Protein AF-A0AAU2AY48-F1 (afdb_monomer)

Secondary structure (DSSP, 8-state):
--TT-TTT-HHHHHHHHHH--S-GGGGGGGS-TTSHHHHHHHHHHHHHHHHHHHHHHHHHHHHHHHHHHHHHHTT-----TTHHHHHHHHHHHHHHHHHHHHHHHHHHHHHHHHHHHHS-SS---PPP---------PPP-------------GGGS--SSSHHHHHHHHHHTT-EEEEE-TTT--EEEEETTSPBPSS-HHHHHHHHHTTSEEEE---BTTB-SEEEEE-HHHHHHHHHHHHHHHHHHHHHHHHH-SSS-HHHHHHHHHHHHHTS-EEEEE-TTT--EEEEETTSSPPS--HHHHHHHHHTTSEEE-TTS-SSTT-EEEEE-HHHHHHHHHHHHHHHHHHHHHHHHHT--TT----PPPPPPPPPPPPPPPPP--

Solvent-accessible surface area (backbone atoms only — not comparable to full-atom values): 22677 Å² total; per-residue (Å²): 129,77,89,56,39,57,93,69,26,43,23,49,22,50,42,26,73,76,68,69,38,92,45,44,80,55,50,29,76,81,39,60,84,88,37,72,65,16,51,33,27,45,49,28,27,54,28,19,49,49,22,23,51,33,49,45,56,41,49,55,52,51,49,54,49,48,65,67,44,47,46,55,77,71,68,51,78,70,82,69,85,58,54,65,62,49,50,57,56,51,49,53,52,48,54,53,37,50,53,48,29,53,52,32,46,51,53,24,52,52,32,45,52,52,36,59,72,69,44,71,98,64,84,89,66,78,78,79,85,72,85,79,88,72,90,81,83,92,82,81,86,79,93,78,92,78,96,68,91,70,83,78,60,79,89,76,65,80,71,96,78,54,55,70,59,46,39,52,52,50,23,65,71,62,42,30,26,48,27,60,41,92,88,78,66,49,65,40,32,27,34,79,89,70,46,75,46,94,47,55,46,65,58,52,52,51,34,37,75,72,54,27,31,44,68,40,79,83,54,47,94,90,51,77,40,22,50,33,37,60,28,77,61,26,50,54,53,44,51,52,51,50,52,51,49,52,53,51,50,49,53,52,56,63,71,70,42,92,83,58,56,72,66,55,55,50,48,51,46,50,54,45,35,72,73,46,57,34,21,50,22,34,43,88,89,74,72,46,66,41,45,47,31,78,83,74,52,77,48,97,54,56,39,69,60,54,53,48,36,38,73,74,50,26,32,44,66,44,75,93,43,66,55,42,91,84,20,15,49,48,41,71,28,78,60,26,50,52,53,46,53,52,51,53,53,50,51,52,52,52,54,52,53,49,54,59,64,72,64,61,68,88,79,78,66,78,79,77,78,82,79,80,81,83,76,83,83,80,86,81,79,90,85,79,87,134

Mean predicted aligned error: 17.08 Å

pLDDT: mean 78.38, std 18.23, range [28.05, 97.44]

Radius of gyration: 32.92 Å; Cα contacts (8 Å, |Δi|>4): 390; chains: 1; bounding box: 73×63×119 Å

Structure (mmCIF, N/CA/C/O backbone):
data_AF-A0AAU2AY48-F1
#
_entry.id   AF-A0AAU2AY48-F1
#
loop_
_atom_site.group_PDB
_atom_site.id
_atom_site.type_symbol
_atom_site.label_atom_id
_atom_site.label_alt_id
_atom_site.label_comp_id
_atom_site.label_asym_id
_atom_site.label_entity_id
_atom_site.label_seq_id
_atom_site.pdbx_PDB_ins_code
_atom_site.Cartn_x
_atom_site.Cartn_y
_atom_site.Cartn_z
_atom_site.occupancy
_atom_site.B_iso_or_equiv
_atom_site.auth_seq_id
_atom_site.auth_comp_id
_atom_site.auth_asym_id
_atom_site.auth_atom_id
_atom_site.pdbx_PDB_model_num
ATOM 1 N N . MET A 1 1 ? 6.151 -20.703 -21.337 1.00 53.66 1 MET A N 1
ATOM 2 C CA . MET A 1 1 ? 7.240 -20.308 -20.410 1.00 53.66 1 MET A CA 1
ATOM 3 C C . MET A 1 1 ? 6.939 -20.922 -19.055 1.00 53.66 1 MET A C 1
ATOM 5 O O . MET A 1 1 ? 5.769 -20.947 -18.707 1.00 53.66 1 MET A O 1
ATOM 9 N N . ASN A 1 2 ? 7.938 -21.432 -18.326 1.00 60.34 2 ASN A N 1
ATOM 10 C CA . ASN A 1 2 ? 7.734 -21.947 -16.968 1.00 60.34 2 ASN A CA 1
ATOM 11 C C . ASN A 1 2 ? 7.335 -20.774 -16.042 1.00 60.34 2 ASN A C 1
ATOM 13 O O . ASN A 1 2 ? 8.148 -19.857 -15.885 1.00 60.34 2 ASN A O 1
ATOM 17 N N . PRO A 1 3 ? 6.111 -20.752 -15.479 1.00 63.81 3 PRO A N 1
ATOM 18 C CA . PRO A 1 3 ? 5.659 -19.669 -14.605 1.00 63.81 3 PRO A CA 1
ATOM 19 C C . PRO A 1 3 ? 6.419 -19.616 -13.264 1.00 63.81 3 PRO A C 1
ATOM 21 O O . PRO A 1 3 ? 6.366 -18.589 -12.592 1.00 63.81 3 PRO A O 1
ATOM 24 N N . TYR A 1 4 ? 7.188 -20.660 -12.924 1.00 70.62 4 TYR A N 1
ATOM 25 C CA . TYR A 1 4 ? 7.943 -20.813 -11.670 1.00 70.62 4 TYR A CA 1
ATOM 26 C C . TYR A 1 4 ? 9.448 -20.651 -11.859 1.00 70.62 4 TYR A C 1
ATOM 28 O O . TYR A 1 4 ? 10.237 -21.380 -11.261 1.00 70.62 4 TYR A O 1
ATOM 36 N N . ASN A 1 5 ? 9.873 -19.735 -12.730 1.00 84.00 5 ASN A N 1
ATOM 37 C CA . ASN A 1 5 ? 11.297 -19.455 -12.868 1.00 84.00 5 ASN A CA 1
ATOM 38 C C . ASN A 1 5 ? 11.819 -18.806 -11.566 1.00 84.00 5 ASN A C 1
ATOM 40 O O . ASN A 1 5 ? 11.408 -17.675 -11.281 1.00 84.00 5 ASN A O 1
ATOM 44 N N . PRO A 1 6 ? 12.741 -19.451 -10.821 1.00 87.00 6 PRO A N 1
ATOM 45 C CA . PRO A 1 6 ? 13.283 -18.901 -9.576 1.00 87.00 6 PRO A CA 1
ATOM 46 C C . PRO A 1 6 ? 13.976 -17.551 -9.781 1.00 87.00 6 PRO A C 1
ATOM 48 O O . PRO A 1 6 ? 14.044 -16.748 -8.861 1.00 87.00 6 PRO A O 1
ATOM 51 N N . LEU A 1 7 ? 14.440 -17.260 -11.001 1.00 88.56 7 LEU A N 1
ATOM 52 C CA . LEU A 1 7 ? 15.069 -15.984 -11.340 1.00 88.56 7 LEU A CA 1
ATOM 53 C C . LEU A 1 7 ? 14.066 -14.838 -11.516 1.00 88.56 7 LEU A C 1
ATOM 55 O O . LEU A 1 7 ? 14.473 -13.680 -11.506 1.00 88.56 7 LEU A O 1
ATOM 59 N N . LYS A 1 8 ? 12.780 -15.141 -11.726 1.00 88.19 8 LYS A N 1
ATOM 60 C CA . LYS A 1 8 ? 11.726 -14.132 -11.912 1.00 88.19 8 LYS A CA 1
ATOM 61 C C . LYS A 1 8 ? 10.804 -14.021 -10.705 1.00 88.19 8 LYS A C 1
ATOM 63 O O . LYS A 1 8 ? 10.404 -12.917 -10.364 1.00 88.19 8 LYS A O 1
ATOM 68 N N . LYS A 1 9 ? 10.436 -15.159 -10.112 1.00 91.50 9 LYS A N 1
ATOM 69 C CA . LYS A 1 9 ? 9.492 -15.250 -8.993 1.00 91.50 9 LYS A CA 1
ATOM 70 C C . LYS A 1 9 ? 10.001 -16.247 -7.942 1.00 91.50 9 LYS A C 1
ATOM 72 O O . LYS A 1 9 ? 9.481 -17.365 -7.869 1.00 91.50 9 LYS A O 1
ATOM 77 N N . PRO A 1 10 ? 11.071 -15.908 -7.199 1.00 94.56 10 PRO A N 1
ATOM 78 C CA . PRO A 1 10 ? 11.688 -16.821 -6.237 1.00 94.56 10 PRO A CA 1
ATOM 79 C C . PRO A 1 10 ? 10.749 -17.237 -5.097 1.00 94.56 10 PRO A C 1
ATOM 81 O O . PRO A 1 10 ? 10.800 -18.383 -4.658 1.00 94.56 10 PRO A O 1
ATOM 84 N N . GLY A 1 11 ? 9.862 -16.353 -4.641 1.00 94.75 11 GLY A N 1
ATOM 85 C CA . GLY A 1 11 ? 8.875 -16.647 -3.607 1.00 94.75 11 GLY A CA 1
ATOM 86 C C . GLY A 1 11 ? 7.811 -17.627 -4.094 1.00 94.75 11 GLY A C 1
ATOM 87 O O . GLY A 1 11 ? 7.564 -18.640 -3.438 1.00 94.75 11 GLY A O 1
ATOM 88 N N . ALA A 1 12 ? 7.218 -17.380 -5.267 1.00 93.50 12 ALA A N 1
ATOM 89 C CA . ALA A 1 12 ? 6.266 -18.323 -5.858 1.00 93.50 12 ALA A CA 1
ATOM 90 C C . ALA A 1 12 ? 6.913 -19.676 -6.187 1.00 93.50 12 ALA A C 1
ATOM 92 O O . ALA A 1 12 ? 6.302 -20.720 -5.962 1.00 93.50 12 ALA A O 1
ATOM 93 N N . HIS A 1 13 ? 8.159 -19.663 -6.671 1.00 94.81 13 HIS A N 1
ATOM 94 C CA . HIS A 1 13 ? 8.934 -20.877 -6.904 1.00 94.81 13 HIS A CA 1
ATOM 95 C C . HIS A 1 13 ? 9.137 -21.679 -5.614 1.00 94.81 13 HIS A C 1
ATOM 97 O O . HIS A 1 13 ? 8.884 -22.878 -5.613 1.00 94.81 13 HIS A O 1
ATOM 103 N N . LEU A 1 14 ? 9.523 -21.033 -4.508 1.00 95.25 14 LEU A N 1
ATOM 104 C CA . LEU A 1 14 ? 9.735 -21.716 -3.228 1.00 95.25 14 LEU A CA 1
ATOM 105 C C . LEU A 1 14 ? 8.451 -22.370 -2.699 1.00 95.25 14 LEU A C 1
ATOM 107 O O . LEU A 1 14 ? 8.485 -23.477 -2.168 1.00 95.25 14 LEU A O 1
ATOM 111 N N . VAL A 1 15 ? 7.307 -21.701 -2.859 1.00 95.50 15 VAL A N 1
ATOM 112 C CA . VAL A 1 15 ? 6.000 -22.265 -2.495 1.00 95.50 15 VAL A CA 1
ATOM 113 C C . VAL A 1 15 ? 5.646 -23.467 -3.370 1.00 95.50 15 VAL A C 1
ATOM 115 O O . VAL A 1 15 ? 5.166 -24.471 -2.848 1.00 95.50 15 VAL A O 1
ATOM 118 N N . HIS A 1 16 ? 5.893 -23.385 -4.677 1.00 93.88 16 HIS A N 1
ATOM 119 C CA . HIS A 1 16 ? 5.678 -24.506 -5.589 1.00 93.88 16 HIS A CA 1
ATOM 120 C C . HIS A 1 16 ? 6.569 -25.702 -5.236 1.00 93.88 16 HIS A C 1
ATOM 122 O O . HIS A 1 16 ? 6.075 -26.821 -5.149 1.00 93.88 16 HIS A O 1
ATOM 128 N N . ASP A 1 17 ? 7.853 -25.462 -4.975 1.00 94.19 17 ASP A N 1
ATOM 129 C CA . ASP A 1 17 ? 8.831 -26.497 -4.630 1.00 94.19 17 ASP A CA 1
ATOM 130 C C . ASP A 1 17 ? 8.491 -27.202 -3.306 1.00 94.19 17 ASP A C 1
ATOM 132 O O . ASP A 1 17 ? 8.499 -28.429 -3.226 1.00 94.19 17 ASP A O 1
ATOM 136 N N . ARG A 1 18 ? 8.123 -26.439 -2.267 1.00 95.44 18 ARG A N 1
ATOM 137 C CA . ARG A 1 18 ? 7.877 -26.986 -0.920 1.00 95.44 18 ARG A CA 1
ATOM 138 C C . ARG A 1 18 ? 6.462 -27.541 -0.746 1.00 95.44 18 ARG A C 1
ATOM 140 O O . ARG A 1 18 ? 6.289 -28.558 -0.085 1.00 95.44 18 ARG A O 1
ATOM 147 N N . LEU A 1 19 ? 5.450 -26.888 -1.323 1.00 93.62 19 LEU A N 1
ATOM 148 C CA . LEU A 1 19 ? 4.034 -27.222 -1.104 1.00 93.62 19 LEU A CA 1
ATOM 149 C C . LEU A 1 19 ? 3.346 -27.839 -2.332 1.00 93.62 19 LEU A C 1
ATOM 151 O O . LEU A 1 19 ? 2.166 -28.175 -2.253 1.00 93.62 19 LEU A O 1
ATOM 155 N N . GLY A 1 20 ? 4.026 -27.941 -3.479 1.00 92.50 20 GLY A N 1
ATOM 156 C CA . GLY A 1 20 ? 3.440 -28.417 -4.740 1.00 92.50 20 GLY A CA 1
ATOM 157 C C . GLY A 1 20 ? 2.387 -27.476 -5.337 1.00 92.50 20 GLY A C 1
ATOM 158 O O . GLY A 1 20 ? 1.743 -27.809 -6.331 1.00 92.50 20 GLY A O 1
ATOM 159 N N . ALA A 1 21 ? 2.176 -26.302 -4.737 1.00 88.94 21 ALA A N 1
ATOM 160 C CA . ALA A 1 21 ? 1.124 -25.386 -5.141 1.00 88.94 21 ALA A CA 1
ATOM 161 C C . ALA A 1 21 ? 1.544 -24.584 -6.374 1.00 88.94 21 ALA A C 1
ATOM 163 O O . ALA A 1 21 ? 2.511 -23.828 -6.348 1.00 88.94 21 ALA A O 1
ATOM 164 N N . GLU A 1 22 ? 0.777 -24.720 -7.452 1.00 84.31 22 GLU A N 1
ATOM 165 C CA . GLU A 1 22 ? 0.967 -23.951 -8.684 1.00 84.31 22 GLU A CA 1
ATOM 166 C C . GLU A 1 22 ? 0.744 -22.447 -8.478 1.00 84.31 22 GLU A C 1
ATOM 168 O O . GLU A 1 22 ? 1.389 -21.616 -9.097 1.00 84.31 22 GLU A O 1
ATOM 173 N N . ASN A 1 23 ? -0.146 -22.044 -7.575 1.00 85.25 23 ASN A N 1
ATOM 174 C CA . ASN A 1 23 ? -0.357 -20.629 -7.304 1.00 85.25 23 ASN A CA 1
ATOM 175 C C . ASN A 1 23 ? -0.397 -20.382 -5.794 1.00 85.25 23 ASN A C 1
ATOM 177 O O . ASN A 1 23 ? -1.359 -20.808 -5.148 1.00 85.25 23 ASN A O 1
ATOM 181 N N . PRO A 1 24 ? 0.578 -19.644 -5.225 1.00 87.88 24 PRO A N 1
ATOM 182 C CA . PRO A 1 24 ? 0.554 -19.276 -3.812 1.00 87.88 24 PRO A CA 1
ATOM 183 C C . PRO A 1 24 ? -0.751 -18.581 -3.415 1.00 87.88 24 PRO A C 1
ATOM 185 O O . PRO A 1 24 ? -1.267 -18.814 -2.326 1.00 87.88 24 PRO A O 1
ATOM 188 N N . ARG A 1 25 ? -1.344 -17.785 -4.319 1.00 86.19 25 ARG A N 1
ATOM 189 C CA . A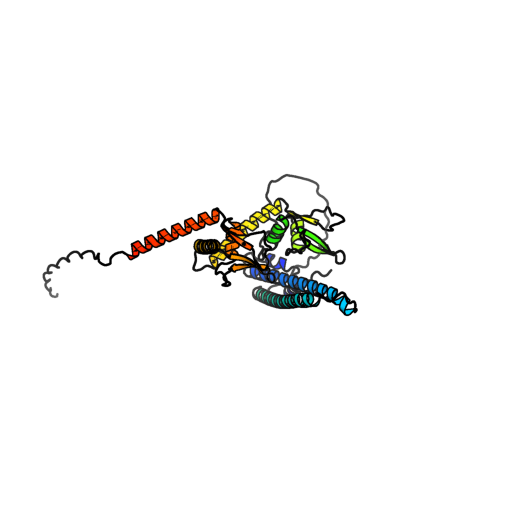RG A 1 25 ? -2.614 -17.086 -4.068 1.00 86.19 25 ARG A CA 1
ATOM 190 C C . ARG A 1 25 ? -3.813 -18.018 -3.959 1.00 86.19 25 ARG A C 1
ATOM 192 O O . ARG A 1 25 ? -4.786 -17.650 -3.314 1.00 86.19 25 ARG A O 1
ATOM 199 N N . ALA A 1 26 ? -3.748 -19.203 -4.559 1.00 87.94 26 ALA A N 1
ATOM 200 C CA . ALA A 1 26 ? -4.824 -20.184 -4.498 1.00 87.94 26 ALA A CA 1
ATOM 201 C C . ALA A 1 26 ? -4.778 -21.037 -3.219 1.00 87.94 26 ALA A C 1
ATOM 203 O O . ALA A 1 26 ? -5.781 -21.660 -2.880 1.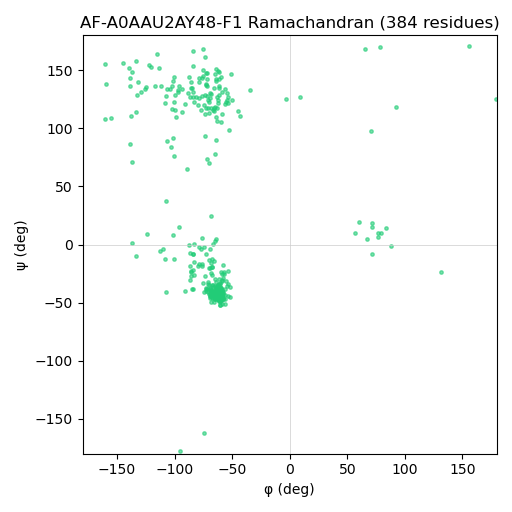00 87.94 26 ALA A O 1
ATOM 204 N N . LEU A 1 27 ? -3.660 -21.036 -2.476 1.00 88.31 27 LEU A N 1
ATOM 205 C CA . LEU A 1 27 ? -3.508 -21.818 -1.241 1.00 88.31 27 LEU A CA 1
ATOM 206 C C . LEU A 1 27 ? -4.648 -21.607 -0.226 1.00 88.31 27 LEU A C 1
ATOM 208 O O . LEU A 1 27 ? -5.143 -22.602 0.302 1.00 88.31 27 LEU A O 1
ATOM 212 N N . PRO A 1 28 ? -5.114 -20.373 0.060 1.00 86.75 28 PRO A N 1
ATOM 213 C CA . PRO A 1 28 ? -6.181 -20.163 1.038 1.00 86.75 28 PRO A CA 1
ATOM 214 C C . PRO A 1 28 ? -7.539 -20.722 0.606 1.00 86.75 28 PRO A C 1
ATOM 216 O O . PRO A 1 28 ? -8.349 -21.043 1.468 1.00 86.75 28 PRO A O 1
ATOM 219 N N . ALA A 1 29 ? -7.795 -20.843 -0.703 1.00 83.81 29 ALA A N 1
ATOM 220 C CA . ALA A 1 29 ? -9.092 -21.268 -1.232 1.00 83.81 29 ALA A CA 1
ATOM 221 C C . ALA A 1 29 ? -9.408 -22.744 -0.936 1.00 83.81 29 ALA A C 1
ATOM 223 O O . ALA A 1 29 ? -10.570 -23.139 -0.958 1.00 83.81 29 ALA A O 1
ATOM 224 N N . GLY A 1 30 ? -8.387 -23.552 -0.632 1.00 84.88 30 GLY A N 1
ATOM 225 C CA . GLY A 1 30 ? -8.555 -24.948 -0.224 1.00 84.88 30 GLY A CA 1
ATOM 226 C C . GLY A 1 30 ? -9.012 -25.137 1.228 1.00 84.88 30 GLY A C 1
ATOM 227 O O . GLY A 1 30 ? -9.236 -26.272 1.639 1.00 84.88 30 GLY A O 1
ATOM 228 N N . HIS A 1 31 ? -9.143 -24.059 2.010 1.00 87.00 31 HIS A N 1
ATOM 229 C CA . HIS A 1 31 ? -9.416 -24.113 3.450 1.00 87.00 31 HIS A CA 1
ATOM 230 C C . HIS A 1 31 ? -10.696 -23.360 3.822 1.00 87.00 31 HIS A C 1
ATOM 232 O O . HIS A 1 31 ? -11.089 -22.407 3.153 1.00 87.00 31 HIS A O 1
ATOM 238 N N . LEU A 1 32 ? -11.328 -23.740 4.942 1.00 85.88 32 LEU A N 1
ATOM 239 C CA . LEU A 1 32 ? -12.428 -22.947 5.502 1.00 85.88 32 LEU A CA 1
ATOM 240 C C . LEU A 1 32 ? -11.926 -21.533 5.876 1.00 85.88 32 LEU A C 1
ATOM 242 O O . LEU A 1 32 ? -10.873 -21.446 6.508 1.00 85.88 32 LEU A O 1
ATOM 246 N N . PRO A 1 33 ? -12.666 -20.447 5.566 1.00 75.69 33 PRO A N 1
ATOM 247 C CA . PRO A 1 33 ? -12.183 -19.059 5.663 1.00 75.69 33 PRO A CA 1
ATOM 248 C C . PRO A 1 33 ? -11.556 -18.656 7.009 1.00 75.69 33 PRO A C 1
ATOM 250 O O . PRO A 1 33 ? -10.543 -17.941 7.025 1.00 75.69 33 PRO A O 1
ATOM 253 N N . ASP A 1 34 ? -12.112 -19.176 8.106 1.00 82.38 34 ASP A N 1
ATOM 254 C CA . ASP A 1 34 ? -11.723 -18.867 9.489 1.00 82.38 34 ASP A CA 1
ATOM 255 C C . ASP A 1 34 ? -10.840 -19.945 10.132 1.00 82.38 34 ASP A C 1
ATOM 257 O O . ASP A 1 34 ? -10.558 -19.904 11.330 1.00 82.38 34 ASP A O 1
ATOM 261 N N . SER A 1 35 ? -10.389 -20.934 9.356 1.00 89.12 35 SER A N 1
ATOM 262 C CA . SER A 1 35 ? -9.499 -21.958 9.890 1.00 89.12 35 SER A CA 1
ATOM 263 C C . SER A 1 35 ? -8.090 -21.386 10.125 1.00 89.12 35 SER A C 1
ATOM 265 O O . SER A 1 35 ? -7.617 -20.535 9.358 1.00 89.12 35 SER A O 1
ATOM 267 N N . PRO A 1 36 ? -7.361 -21.874 11.146 1.00 90.25 36 PRO A N 1
ATOM 268 C CA . PRO A 1 36 ? -5.968 -21.481 11.359 1.00 90.25 36 PRO A CA 1
ATOM 269 C C . PRO A 1 36 ? -5.090 -21.809 10.139 1.00 90.25 36 PRO A C 1
ATOM 271 O O . PRO A 1 36 ? -4.169 -21.059 9.819 1.00 90.25 36 PRO A O 1
ATOM 274 N N . LEU A 1 37 ? -5.422 -22.870 9.394 1.00 92.00 37 LEU A N 1
ATOM 275 C CA . LEU A 1 37 ? -4.750 -23.225 8.143 1.00 92.00 37 LEU A CA 1
ATOM 276 C C . LEU A 1 37 ? -5.009 -22.223 7.021 1.00 92.00 37 LEU A C 1
ATOM 278 O O . LEU A 1 37 ? -4.077 -21.886 6.295 1.00 92.00 37 LEU A O 1
ATOM 282 N N . ALA A 1 38 ? -6.227 -21.690 6.901 1.00 88.56 38 ALA A N 1
ATOM 283 C CA . ALA A 1 38 ? -6.517 -20.628 5.942 1.00 88.56 38 ALA A CA 1
ATOM 284 C C . ALA A 1 38 ? -5.714 -19.362 6.259 1.00 88.56 38 ALA A C 1
ATOM 286 O O . ALA A 1 38 ? -5.219 -18.695 5.350 1.00 88.56 38 ALA A O 1
ATOM 287 N N . HIS A 1 39 ? -5.533 -19.044 7.545 1.00 88.19 39 HIS A N 1
ATOM 288 C CA . HIS A 1 39 ? -4.690 -17.927 7.962 1.00 88.19 39 HIS A CA 1
ATOM 289 C C . HIS A 1 39 ? -3.212 -18.153 7.605 1.00 88.19 39 HIS A C 1
ATOM 291 O O . HIS A 1 39 ? -2.600 -17.282 6.987 1.00 88.19 39 HIS A O 1
ATOM 297 N N . LEU A 1 40 ? -2.658 -19.333 7.899 1.00 93.44 40 LEU A N 1
ATOM 298 C CA . LEU A 1 40 ? -1.280 -19.680 7.532 1.00 93.44 40 LEU A CA 1
ATOM 299 C C . LEU A 1 40 ? -1.076 -19.707 6.009 1.00 93.44 40 LEU A C 1
ATOM 301 O O . LEU A 1 40 ? -0.097 -19.153 5.515 1.00 93.44 40 LEU A O 1
ATOM 305 N N . ALA A 1 41 ? -2.026 -20.250 5.245 1.00 92.88 41 ALA A N 1
ATOM 306 C CA . ALA A 1 41 ? -2.006 -20.213 3.783 1.00 92.88 41 ALA A CA 1
ATOM 307 C C . ALA A 1 41 ? -1.982 -18.772 3.245 1.00 92.88 41 ALA A C 1
ATOM 309 O O . ALA A 1 41 ? -1.233 -18.461 2.316 1.00 92.88 41 ALA A O 1
ATOM 310 N N . ARG A 1 42 ? -2.762 -17.864 3.853 1.00 88.75 42 ARG A N 1
ATOM 311 C CA . ARG A 1 42 ? -2.725 -16.430 3.524 1.00 88.75 42 ARG A CA 1
ATOM 312 C C . ARG A 1 42 ? -1.368 -15.823 3.855 1.00 88.75 42 ARG A C 1
ATOM 314 O O . ARG A 1 42 ? -0.850 -15.072 3.031 1.00 88.75 42 ARG A O 1
ATOM 321 N N . MET A 1 43 ? -0.775 -16.155 5.002 1.00 89.94 43 MET A N 1
ATOM 322 C CA . MET A 1 43 ? 0.570 -15.693 5.365 1.00 89.94 43 MET A CA 1
ATOM 323 C C . MET A 1 43 ? 1.626 -16.163 4.359 1.00 89.94 43 MET A C 1
ATOM 325 O O . MET A 1 43 ? 2.422 -15.342 3.909 1.00 89.94 43 MET A O 1
ATOM 329 N N . VAL A 1 44 ? 1.600 -17.437 3.949 1.00 96.12 44 VAL A N 1
ATOM 330 C CA . VAL A 1 44 ? 2.513 -17.993 2.934 1.00 96.12 44 VAL A CA 1
ATOM 331 C C . VAL A 1 44 ? 2.358 -17.265 1.602 1.00 96.12 44 VAL A C 1
ATOM 333 O O . VAL A 1 44 ? 3.339 -16.753 1.071 1.00 96.12 44 VAL A O 1
ATOM 336 N N . SER A 1 45 ? 1.128 -17.146 1.093 1.00 91.12 45 SER A N 1
ATOM 337 C CA . SER A 1 45 ? 0.822 -16.402 -0.139 1.00 91.12 45 SER A CA 1
ATOM 338 C C . SER A 1 45 ? 1.358 -14.966 -0.090 1.00 91.12 45 SER A C 1
ATOM 340 O O . SER A 1 45 ? 1.993 -14.465 -1.020 1.00 91.12 45 SER A O 1
ATOM 342 N N . THR A 1 46 ? 1.140 -14.315 1.049 1.00 85.81 46 THR A N 1
ATOM 343 C CA . THR A 1 46 ? 1.497 -12.923 1.300 1.00 85.81 46 THR A CA 1
ATOM 344 C C . THR A 1 46 ? 3.008 -12.713 1.377 1.00 85.81 46 THR A C 1
ATOM 346 O O . THR A 1 46 ? 3.499 -11.733 0.816 1.00 85.81 46 THR A O 1
ATOM 349 N N . ALA A 1 47 ? 3.733 -13.616 2.040 1.00 91.06 47 ALA A N 1
ATOM 350 C CA . ALA A 1 47 ? 5.188 -13.578 2.148 1.00 91.06 47 ALA A CA 1
ATOM 351 C C . ALA A 1 47 ? 5.867 -13.963 0.823 1.00 91.06 47 ALA A C 1
ATOM 353 O O . ALA A 1 47 ? 6.855 -13.345 0.440 1.00 91.06 47 ALA A O 1
ATOM 354 N N . ALA A 1 48 ? 5.305 -14.922 0.080 1.00 94.19 48 ALA A N 1
ATOM 355 C CA . ALA A 1 48 ? 5.796 -15.306 -1.243 1.00 94.19 48 ALA A CA 1
ATOM 356 C C . ALA A 1 48 ? 5.724 -14.133 -2.216 1.00 94.19 48 ALA A C 1
ATOM 358 O O . ALA A 1 48 ? 6.697 -13.838 -2.908 1.00 94.19 48 ALA A O 1
ATOM 359 N N . ARG A 1 49 ? 4.601 -13.405 -2.190 1.00 89.06 49 ARG A N 1
ATOM 360 C CA . ARG A 1 49 ? 4.453 -12.167 -2.950 1.00 89.06 49 ARG A CA 1
ATOM 361 C C . ARG A 1 49 ? 5.508 -11.132 -2.561 1.00 89.06 49 ARG A C 1
ATOM 363 O O . ARG A 1 49 ? 6.110 -10.558 -3.455 1.00 89.06 49 ARG A O 1
ATOM 370 N N . ASP A 1 50 ? 5.754 -10.893 -1.274 1.00 85.31 50 ASP A N 1
ATOM 371 C CA . ASP A 1 50 ? 6.754 -9.894 -0.855 1.00 85.31 50 ASP A CA 1
ATOM 372 C C . ASP A 1 50 ? 8.158 -10.217 -1.349 1.00 85.31 50 ASP A C 1
ATOM 374 O O . ASP A 1 50 ? 8.877 -9.319 -1.779 1.00 85.31 50 ASP A O 1
ATOM 378 N N . VAL A 1 51 ? 8.535 -11.495 -1.305 1.00 95.00 51 VAL A N 1
ATOM 379 C CA . VAL A 1 51 ? 9.813 -11.963 -1.845 1.00 95.00 51 VAL A CA 1
ATOM 380 C C . VAL A 1 51 ? 9.894 -11.672 -3.343 1.00 95.00 51 VAL A C 1
ATOM 382 O O . VAL A 1 51 ? 10.873 -11.078 -3.785 1.00 95.00 51 VAL A O 1
ATOM 385 N N . ASP A 1 52 ? 8.855 -12.012 -4.112 1.00 90.25 52 ASP A N 1
ATOM 386 C CA . ASP A 1 52 ? 8.815 -11.745 -5.556 1.00 90.25 52 ASP A CA 1
ATOM 387 C C . ASP A 1 52 ? 8.910 -10.243 -5.873 1.00 90.25 52 ASP A C 1
ATOM 389 O O . ASP A 1 52 ? 9.635 -9.849 -6.787 1.00 90.25 52 ASP A O 1
ATOM 393 N N . LEU A 1 53 ? 8.217 -9.401 -5.100 1.00 83.12 53 LEU A N 1
ATOM 394 C CA . LEU A 1 53 ? 8.232 -7.946 -5.265 1.00 83.12 53 LEU A CA 1
ATOM 395 C C . LEU A 1 53 ? 9.608 -7.349 -4.968 1.00 83.12 53 LEU A C 1
ATOM 397 O O . LEU A 1 53 ? 10.153 -6.602 -5.777 1.00 83.12 53 LEU A O 1
ATOM 401 N N . LEU A 1 54 ? 10.202 -7.718 -3.833 1.00 88.62 54 LEU A N 1
ATOM 402 C CA . LEU A 1 54 ? 11.528 -7.238 -3.451 1.00 88.62 54 LEU A CA 1
ATOM 403 C C . LEU A 1 54 ? 12.604 -7.727 -4.424 1.00 88.62 54 LEU A C 1
ATOM 405 O O . LEU A 1 54 ? 13.541 -6.986 -4.716 1.00 88.62 54 LEU A O 1
ATOM 409 N N . HIS A 1 55 ? 12.467 -8.946 -4.952 1.00 94.25 55 HIS A N 1
ATOM 410 C CA . HIS A 1 55 ? 13.365 -9.480 -5.975 1.00 94.25 55 HIS A CA 1
ATOM 411 C C . HIS A 1 55 ? 13.258 -8.704 -7.290 1.00 94.25 55 HIS A C 1
ATOM 413 O O . HIS A 1 55 ? 14.279 -8.374 -7.900 1.00 94.25 55 HIS A O 1
ATOM 419 N N . HIS A 1 56 ? 12.036 -8.376 -7.719 1.00 87.81 56 HIS A N 1
ATOM 420 C CA . HIS A 1 56 ? 11.810 -7.545 -8.898 1.00 87.81 56 HIS A CA 1
ATOM 421 C C . HIS A 1 56 ? 12.442 -6.157 -8.732 1.00 87.81 56 HIS A C 1
ATOM 423 O O . HIS A 1 56 ? 13.262 -5.762 -9.562 1.00 87.81 56 HIS A O 1
ATOM 429 N N . ASP A 1 57 ? 12.150 -5.467 -7.626 1.00 83.50 57 ASP A N 1
ATOM 430 C CA . ASP A 1 57 ? 12.703 -4.142 -7.322 1.00 83.50 57 ASP A CA 1
ATOM 431 C C . ASP A 1 57 ? 14.232 -4.151 -7.274 1.00 83.50 57 ASP A C 1
ATOM 433 O O . ASP A 1 57 ? 14.888 -3.255 -7.816 1.00 83.50 57 ASP A O 1
ATOM 437 N N . LEU A 1 58 ? 14.813 -5.177 -6.643 1.00 90.94 58 LEU A N 1
ATOM 438 C CA . LEU A 1 58 ? 16.257 -5.360 -6.580 1.00 90.94 58 LEU A CA 1
ATOM 439 C C . LEU A 1 58 ? 16.850 -5.515 -7.983 1.00 90.94 58 LEU A C 1
ATOM 441 O O . LEU A 1 58 ? 17.835 -4.855 -8.309 1.00 90.94 58 LEU A O 1
ATOM 445 N N . THR A 1 59 ? 16.231 -6.348 -8.822 1.00 90.62 59 THR A N 1
ATOM 446 C CA . THR A 1 59 ? 16.697 -6.629 -10.186 1.00 90.62 59 THR A CA 1
ATOM 447 C C . THR A 1 59 ? 16.618 -5.386 -11.070 1.00 90.62 59 THR A C 1
ATOM 449 O O . THR A 1 59 ? 17.593 -5.053 -11.743 1.00 90.62 59 THR A O 1
ATOM 452 N N . VAL A 1 60 ? 15.499 -4.655 -11.031 1.00 84.00 60 VAL A N 1
ATOM 453 C CA . VAL A 1 60 ? 15.315 -3.412 -11.797 1.00 84.00 60 VAL A CA 1
ATOM 454 C C . VAL A 1 60 ? 16.350 -2.367 -11.385 1.00 84.00 60 VAL A C 1
ATOM 456 O O . VAL A 1 60 ? 17.003 -1.765 -12.238 1.00 84.00 60 VAL A O 1
ATOM 459 N N . ARG A 1 61 ? 16.561 -2.166 -10.080 1.00 84.94 61 ARG A N 1
ATOM 460 C CA . ARG A 1 61 ? 17.524 -1.171 -9.582 1.00 84.94 61 ARG A CA 1
ATOM 461 C C . ARG A 1 61 ? 18.968 -1.557 -9.870 1.00 84.94 61 ARG A C 1
ATOM 463 O O . ARG A 1 61 ? 19.758 -0.686 -10.228 1.00 84.94 61 ARG A O 1
ATOM 470 N N . ALA A 1 62 ? 19.307 -2.839 -9.758 1.00 89.50 62 ALA A N 1
ATOM 471 C CA . ALA A 1 62 ? 20.619 -3.341 -10.143 1.00 89.50 62 ALA A CA 1
ATOM 472 C C . ALA A 1 62 ? 20.875 -3.134 -11.644 1.00 89.50 62 ALA A C 1
ATOM 474 O O . ALA A 1 62 ? 21.943 -2.655 -12.016 1.00 89.50 62 ALA A O 1
ATOM 475 N N . GLN A 1 63 ? 19.887 -3.408 -12.501 1.00 87.12 63 GLN A N 1
ATOM 476 C CA . GLN A 1 63 ? 20.001 -3.195 -13.944 1.00 87.12 63 GLN A CA 1
ATOM 477 C C . GLN A 1 63 ? 20.191 -1.712 -14.293 1.00 87.12 63 GLN A C 1
ATOM 479 O O . GLN A 1 63 ? 21.098 -1.370 -15.048 1.00 87.12 63 GLN A O 1
ATOM 484 N N . LEU A 1 64 ? 19.415 -0.816 -13.678 1.00 81.69 64 LEU A N 1
ATOM 485 C CA . LEU A 1 64 ? 19.589 0.633 -13.844 1.00 81.69 64 LEU A CA 1
ATOM 486 C C . LEU A 1 64 ? 20.979 1.108 -13.401 1.00 81.69 64 LEU A C 1
ATOM 488 O O . LEU A 1 64 ? 21.557 2.011 -14.007 1.00 81.69 64 LEU A O 1
ATOM 492 N N . LEU A 1 65 ? 21.520 0.517 -12.334 1.00 86.19 65 LEU A N 1
ATOM 493 C CA . LEU A 1 65 ? 22.869 0.813 -11.865 1.00 86.19 65 LEU A CA 1
ATOM 494 C C . LEU A 1 65 ? 23.927 0.342 -12.874 1.00 86.19 65 LEU A C 1
ATOM 496 O O . LEU A 1 65 ? 24.853 1.098 -13.162 1.00 86.19 65 LEU A O 1
ATOM 500 N N . ILE A 1 66 ? 23.766 -0.858 -13.441 1.00 88.19 66 ILE A N 1
ATOM 501 C CA . ILE A 1 66 ? 24.637 -1.391 -14.500 1.00 88.19 66 ILE A CA 1
ATOM 502 C C . ILE A 1 66 ? 24.628 -0.455 -15.711 1.00 88.19 66 ILE A C 1
ATOM 504 O O . ILE A 1 66 ? 25.690 -0.015 -16.140 1.00 88.19 66 ILE A O 1
ATOM 508 N N . GLU A 1 67 ? 23.450 -0.079 -16.209 1.00 85.62 67 GLU A N 1
ATOM 509 C CA . GLU A 1 67 ? 23.302 0.811 -17.371 1.00 85.62 67 GLU A CA 1
ATOM 510 C C . GLU A 1 67 ? 23.928 2.192 -17.136 1.00 85.62 67 GLU A C 1
ATOM 512 O O . GLU A 1 67 ? 24.531 2.772 -18.038 1.00 85.62 67 GLU A O 1
ATOM 517 N N . ARG A 1 68 ? 23.843 2.720 -15.909 1.00 81.94 68 ARG A N 1
ATOM 518 C CA . ARG A 1 68 ? 24.491 3.990 -15.540 1.00 81.94 68 ARG A CA 1
ATOM 519 C C . ARG A 1 68 ? 26.011 3.887 -15.447 1.00 81.94 68 ARG A C 1
ATOM 521 O O . ARG A 1 68 ? 26.697 4.873 -15.710 1.00 81.94 68 ARG A O 1
ATOM 528 N N . LEU A 1 69 ? 26.536 2.735 -15.040 1.00 85.56 69 LEU A N 1
ATOM 529 C CA . LEU A 1 69 ? 27.972 2.495 -14.892 1.00 85.56 69 LEU A CA 1
ATOM 530 C C . LEU A 1 69 ? 28.644 2.056 -16.199 1.00 85.56 69 LEU A C 1
ATOM 532 O O . LEU A 1 69 ? 29.850 2.243 -16.357 1.00 85.56 69 LEU A O 1
ATOM 536 N N . GLU A 1 70 ? 27.884 1.509 -17.145 1.00 88.88 70 GLU A N 1
ATOM 537 C CA . GLU A 1 70 ? 28.394 0.975 -18.407 1.00 88.88 70 GLU A CA 1
ATOM 538 C C . GLU A 1 70 ? 29.208 1.990 -19.240 1.00 88.88 70 GLU A C 1
ATOM 540 O O . GLU A 1 70 ? 30.286 1.621 -19.709 1.00 88.88 70 GLU A O 1
ATOM 545 N N . PRO A 1 71 ? 28.808 3.270 -19.405 1.00 85.25 71 PRO A N 1
ATOM 546 C CA . PRO A 1 71 ? 29.634 4.260 -20.106 1.00 85.25 71 PRO A CA 1
ATOM 547 C C . PRO A 1 71 ? 30.996 4.484 -19.435 1.00 85.25 71 PRO A C 1
ATOM 549 O O . PRO A 1 71 ? 32.021 4.542 -20.111 1.00 85.25 71 PRO A O 1
ATOM 552 N N . ILE A 1 72 ? 31.024 4.519 -18.099 1.00 84.62 72 ILE A N 1
ATOM 553 C CA . ILE A 1 72 ? 32.251 4.715 -17.314 1.00 84.62 72 ILE A CA 1
ATOM 554 C C . ILE A 1 72 ? 33.184 3.518 -17.497 1.00 84.62 72 ILE A C 1
ATOM 556 O O . ILE A 1 72 ? 34.377 3.696 -17.732 1.00 84.62 72 ILE A O 1
ATOM 560 N N . ALA A 1 73 ? 32.636 2.300 -17.450 1.00 86.12 73 ALA A N 1
ATOM 561 C CA . ALA A 1 73 ? 33.387 1.074 -17.705 1.00 86.12 73 ALA A CA 1
ATOM 562 C C . ALA A 1 73 ? 33.972 1.029 -19.131 1.00 86.12 73 ALA A C 1
ATOM 564 O O . ALA A 1 73 ? 35.037 0.451 -19.338 1.00 86.12 73 ALA A O 1
ATOM 565 N N . ARG A 1 74 ? 33.313 1.678 -20.102 1.00 89.44 74 ARG A N 1
ATOM 566 C CA . ARG A 1 74 ? 33.797 1.847 -21.485 1.00 89.44 74 ARG A CA 1
ATOM 567 C C . ARG A 1 74 ? 34.773 3.022 -21.662 1.00 89.44 74 ARG A C 1
ATOM 569 O O . ARG A 1 74 ? 35.254 3.243 -22.770 1.00 89.44 74 ARG A O 1
ATOM 576 N N . GLY A 1 75 ? 35.092 3.763 -20.598 1.00 86.31 75 GLY A N 1
ATOM 577 C CA . GLY A 1 75 ? 35.970 4.937 -20.639 1.00 86.31 75 GLY A CA 1
ATOM 578 C C . GLY A 1 75 ? 35.311 6.196 -21.215 1.00 86.31 75 GLY A C 1
ATOM 579 O O . GLY A 1 75 ? 35.978 7.217 -21.391 1.00 86.31 75 GLY A O 1
ATOM 580 N N . GLU A 1 76 ? 34.006 6.160 -21.489 1.00 83.62 76 GLU A N 1
ATOM 581 C CA . GLU A 1 76 ? 33.237 7.327 -21.906 1.00 83.62 76 GLU A CA 1
ATOM 582 C C . GLU A 1 76 ? 33.035 8.215 -20.673 1.00 83.62 76 GLU A C 1
ATOM 584 O O . GLU A 1 76 ? 32.375 7.826 -19.711 1.00 83.62 76 GLU A O 1
ATOM 589 N N . SER A 1 77 ? 33.652 9.398 -20.667 1.00 64.81 77 SER A N 1
ATOM 590 C CA . SER A 1 77 ? 33.586 10.345 -19.546 1.00 64.81 77 SER A CA 1
ATOM 591 C C . SER A 1 77 ? 32.617 11.494 -19.850 1.00 64.81 77 SER A C 1
ATOM 593 O O . SER A 1 77 ? 33.064 12.564 -20.272 1.00 64.81 77 SER A O 1
ATOM 595 N N . PRO A 1 78 ? 31.295 11.348 -19.636 1.00 56.31 78 PRO A N 1
ATOM 596 C CA . PRO A 1 78 ? 30.452 12.519 -19.449 1.00 56.31 78 PRO A CA 1
ATOM 597 C C . PRO A 1 78 ? 30.895 13.216 -18.155 1.00 56.31 78 PRO A C 1
ATOM 599 O O . PRO A 1 78 ? 31.360 12.560 -17.222 1.00 56.31 78 PRO A O 1
ATOM 602 N N . ALA A 1 79 ? 30.800 14.547 -18.102 1.00 59.59 79 ALA A N 1
ATOM 603 C CA . ALA A 1 79 ? 31.220 15.348 -16.954 1.00 59.59 79 ALA A CA 1
ATOM 604 C C . ALA A 1 79 ? 30.768 14.699 -15.628 1.00 59.59 79 ALA A C 1
ATOM 606 O O . ALA A 1 79 ? 29.581 14.659 -15.325 1.00 59.59 79 ALA A O 1
ATOM 607 N N . MET A 1 80 ? 31.720 14.183 -14.837 1.00 58.78 80 MET A N 1
ATOM 608 C CA . MET A 1 80 ? 31.481 13.358 -13.634 1.00 58.78 80 MET A CA 1
ATOM 609 C C . MET A 1 80 ? 30.739 14.075 -12.485 1.00 58.78 80 MET A C 1
ATOM 611 O O . MET A 1 80 ? 30.573 13.525 -11.394 1.00 58.78 80 MET A O 1
ATOM 615 N N . HIS A 1 81 ? 30.291 15.311 -12.698 1.00 57.97 81 HIS A N 1
ATOM 616 C CA . HIS A 1 81 ? 29.600 16.117 -11.702 1.00 57.97 81 HIS A CA 1
ATOM 617 C C . HIS A 1 81 ? 28.171 15.579 -11.523 1.00 57.97 81 HIS A C 1
ATOM 619 O O . HIS A 1 81 ? 27.265 15.925 -12.270 1.00 57.97 81 HIS A O 1
ATOM 625 N N . GLY A 1 82 ? 27.987 14.686 -10.546 1.00 61.19 82 GLY A N 1
ATOM 626 C CA . GLY A 1 82 ? 26.686 14.110 -10.170 1.00 61.19 82 GLY A CA 1
ATOM 627 C C . GLY A 1 82 ? 26.686 12.587 -10.026 1.00 61.19 82 GLY A C 1
ATOM 628 O O . GLY A 1 82 ? 25.900 12.048 -9.249 1.00 61.19 82 GLY A O 1
ATOM 629 N N . VAL A 1 83 ? 27.616 11.885 -10.683 1.00 61.28 83 VAL A N 1
ATOM 630 C CA . VAL A 1 83 ? 27.683 10.412 -10.663 1.00 61.28 83 VAL A CA 1
ATOM 631 C C . VAL A 1 83 ? 27.994 9.875 -9.261 1.00 61.28 83 VAL A C 1
ATOM 633 O O . VAL A 1 83 ? 27.342 8.937 -8.816 1.00 61.28 83 VAL A O 1
ATOM 636 N N . ASN A 1 84 ? 28.907 10.508 -8.515 1.00 63.59 84 ASN A N 1
ATOM 637 C CA . ASN A 1 84 ? 29.235 10.079 -7.147 1.00 63.59 84 ASN A CA 1
ATOM 638 C C . ASN A 1 84 ? 28.026 10.154 -6.196 1.00 63.59 84 ASN A C 1
ATOM 640 O O . ASN A 1 84 ? 27.820 9.247 -5.393 1.00 63.59 84 ASN A O 1
ATOM 644 N N . GLY A 1 85 ? 27.189 11.191 -6.320 1.00 68.56 85 GLY A N 1
ATOM 645 C CA . GLY A 1 85 ? 25.967 11.325 -5.517 1.00 68.56 85 GLY A CA 1
ATOM 646 C C . GLY A 1 85 ? 24.899 10.294 -5.897 1.00 68.56 85 GLY A C 1
ATOM 647 O O . GLY A 1 85 ? 24.223 9.734 -5.032 1.00 68.56 85 GLY A O 1
ATOM 648 N N . VAL A 1 86 ? 24.786 9.981 -7.190 1.00 67.88 86 VAL A N 1
ATOM 649 C CA . VAL A 1 86 ? 23.880 8.938 -7.690 1.00 67.88 86 VAL A CA 1
ATOM 650 C C . VAL A 1 86 ? 24.341 7.544 -7.262 1.00 67.88 86 VAL A C 1
ATOM 652 O O . VAL A 1 86 ? 23.503 6.739 -6.868 1.00 67.88 86 VAL A O 1
ATOM 655 N N . LEU A 1 87 ? 25.644 7.253 -7.276 1.00 76.88 87 LEU A N 1
ATOM 656 C CA . LEU A 1 87 ? 26.173 5.957 -6.840 1.00 76.88 87 LEU A CA 1
ATOM 657 C C . LEU A 1 87 ? 26.004 5.740 -5.340 1.00 76.88 87 LEU A C 1
ATOM 659 O O . LEU A 1 87 ? 25.557 4.671 -4.939 1.00 76.88 87 LEU A O 1
ATOM 663 N N . GLN A 1 88 ? 26.282 6.756 -4.521 1.00 75.75 88 GLN A N 1
ATOM 664 C CA . GLN A 1 88 ? 26.061 6.660 -3.077 1.00 75.75 88 GLN A CA 1
ATOM 665 C C . GLN A 1 88 ? 24.579 6.461 -2.740 1.00 75.75 88 GLN A C 1
ATOM 667 O O . GLN A 1 88 ? 24.240 5.577 -1.957 1.00 75.75 88 GLN A O 1
ATOM 672 N N . SER A 1 89 ? 23.684 7.238 -3.356 1.00 75.38 89 SER A N 1
ATOM 673 C CA . SER A 1 89 ? 22.245 7.117 -3.084 1.00 75.38 89 SER A CA 1
ATOM 674 C C . SER A 1 89 ? 21.644 5.813 -3.620 1.00 75.38 89 SER A C 1
ATOM 676 O O . SER A 1 89 ? 20.896 5.147 -2.907 1.00 75.38 89 SER A O 1
ATOM 678 N N . THR A 1 90 ? 21.990 5.412 -4.847 1.00 78.25 90 THR A N 1
ATOM 679 C CA . THR A 1 90 ? 21.466 4.182 -5.466 1.00 78.25 90 THR A CA 1
ATOM 680 C C . THR A 1 90 ? 22.059 2.933 -4.809 1.00 78.25 90 THR A C 1
ATOM 682 O O . THR A 1 90 ? 21.333 1.971 -4.583 1.00 78.25 90 THR A O 1
ATOM 685 N N . GLY A 1 91 ? 23.347 2.953 -4.447 1.00 83.56 91 GLY A N 1
ATOM 686 C CA . GLY A 1 91 ? 24.011 1.852 -3.744 1.00 83.56 91 GLY A CA 1
ATOM 687 C C . GLY A 1 91 ? 23.348 1.542 -2.404 1.00 83.56 91 GLY A C 1
ATOM 688 O O . GLY A 1 91 ? 22.960 0.401 -2.167 1.00 83.56 91 GLY A O 1
ATOM 689 N N . LEU A 1 92 ? 23.091 2.572 -1.588 1.00 83.38 92 LEU A N 1
ATOM 690 C CA . LEU A 1 92 ? 22.378 2.418 -0.315 1.00 83.38 92 LEU A CA 1
ATOM 691 C C . LEU A 1 92 ? 20.969 1.824 -0.506 1.00 83.38 92 LEU A C 1
ATOM 693 O O . LEU A 1 92 ? 20.530 0.984 0.277 1.00 83.38 92 LEU A O 1
ATOM 697 N N . GLN A 1 93 ? 20.249 2.238 -1.555 1.00 80.50 93 GLN A N 1
ATOM 698 C CA . GLN A 1 93 ? 18.920 1.693 -1.858 1.00 80.50 93 GLN A CA 1
ATOM 699 C C . GLN A 1 93 ? 18.978 0.210 -2.240 1.00 80.50 93 GLN A C 1
ATOM 701 O O . GLN A 1 93 ? 18.132 -0.562 -1.793 1.00 80.50 93 GLN A O 1
ATOM 706 N N . VAL A 1 94 ? 19.968 -0.194 -3.041 1.00 89.38 94 VAL A N 1
ATOM 707 C CA . VAL A 1 94 ? 20.179 -1.600 -3.416 1.00 89.38 94 VAL A CA 1
ATOM 708 C C . VAL A 1 94 ? 20.509 -2.442 -2.184 1.00 89.38 94 VAL A C 1
ATOM 710 O O . VAL A 1 94 ? 19.890 -3.486 -1.993 1.00 89.38 94 VAL A O 1
ATOM 713 N N . GLU A 1 95 ? 21.409 -1.978 -1.314 1.00 89.12 95 GLU A N 1
ATOM 714 C CA . GLU A 1 95 ? 21.754 -2.671 -0.065 1.00 89.12 95 GLU A CA 1
ATOM 715 C C . GLU A 1 95 ? 20.537 -2.849 0.851 1.00 89.12 95 GLU A C 1
ATOM 717 O O . GLU A 1 95 ? 20.284 -3.946 1.354 1.00 89.12 95 GLU A O 1
ATOM 722 N N . LEU A 1 96 ? 19.736 -1.794 1.024 1.00 89.44 96 LEU A N 1
ATOM 723 C CA . LEU A 1 96 ? 18.527 -1.846 1.842 1.00 89.44 96 LEU A CA 1
ATOM 724 C C . LEU A 1 96 ? 17.502 -2.840 1.280 1.00 89.44 96 LEU A C 1
ATOM 726 O O . LEU A 1 96 ? 16.927 -3.631 2.031 1.00 89.44 96 LEU A O 1
ATOM 730 N N . ILE A 1 97 ? 17.261 -2.815 -0.033 1.00 88.25 97 ILE A N 1
ATOM 731 C CA . ILE A 1 97 ? 16.316 -3.736 -0.675 1.00 88.25 97 ILE A CA 1
ATOM 732 C C . ILE A 1 97 ? 16.835 -5.171 -0.596 1.00 88.25 97 ILE A C 1
ATOM 734 O O . ILE A 1 97 ? 16.052 -6.068 -0.296 1.00 88.25 97 ILE A O 1
ATOM 738 N N . ALA A 1 98 ? 18.138 -5.397 -0.768 1.00 92.50 98 ALA A N 1
ATOM 739 C CA . ALA A 1 98 ? 18.747 -6.713 -0.598 1.00 92.50 98 ALA A CA 1
ATOM 740 C C . ALA A 1 98 ? 18.571 -7.249 0.835 1.00 92.50 98 ALA A C 1
ATOM 742 O O . ALA A 1 98 ? 18.183 -8.406 1.016 1.00 92.50 98 ALA A O 1
ATOM 743 N N . ALA A 1 99 ? 18.772 -6.410 1.856 1.00 91.50 99 ALA A N 1
ATOM 744 C CA . ALA A 1 99 ? 18.534 -6.788 3.248 1.00 91.50 99 ALA A CA 1
ATOM 745 C C . ALA A 1 99 ? 17.057 -7.145 3.498 1.00 91.50 99 ALA A C 1
ATOM 747 O O . ALA A 1 99 ? 16.755 -8.175 4.108 1.00 91.50 99 ALA A O 1
ATOM 748 N N . ARG A 1 100 ? 16.125 -6.339 2.970 1.00 88.44 100 ARG A N 1
ATOM 749 C CA . ARG A 1 100 ? 14.679 -6.609 3.052 1.00 88.44 100 ARG A CA 1
ATOM 750 C C . ARG A 1 100 ? 14.294 -7.893 2.327 1.00 88.44 100 ARG A C 1
ATOM 752 O O . ARG A 1 100 ? 13.502 -8.664 2.860 1.00 88.44 100 ARG A O 1
ATOM 759 N N . HIS A 1 101 ? 14.859 -8.136 1.149 1.00 93.94 101 HIS A N 1
ATOM 760 C CA . HIS A 1 101 ? 14.646 -9.360 0.386 1.00 93.94 101 HIS A CA 1
ATOM 761 C C . HIS A 1 101 ? 15.080 -10.590 1.197 1.00 93.94 101 HIS A C 1
ATOM 763 O O . HIS A 1 101 ? 14.316 -11.547 1.319 1.00 93.94 101 HIS A O 1
ATOM 769 N N . GLY A 1 102 ? 16.253 -10.536 1.839 1.00 92.06 102 GLY A N 1
ATOM 770 C CA . GLY A 1 102 ? 16.720 -11.595 2.739 1.00 92.06 102 GLY A CA 1
ATOM 771 C C . GLY A 1 102 ? 15.773 -11.848 3.919 1.00 92.06 102 GLY A C 1
ATOM 772 O O . GLY A 1 102 ? 15.429 -12.998 4.197 1.00 92.06 102 GLY A O 1
ATOM 773 N N . ALA A 1 103 ? 15.294 -10.788 4.576 1.00 89.06 103 ALA A N 1
ATOM 774 C CA . ALA A 1 103 ? 14.339 -10.901 5.680 1.00 89.06 103 ALA A CA 1
ATOM 775 C C . ALA A 1 103 ? 12.986 -11.488 5.231 1.00 89.06 103 ALA A C 1
ATOM 777 O O . ALA A 1 103 ? 12.446 -12.380 5.887 1.00 89.06 103 ALA A O 1
ATOM 778 N N . ALA A 1 104 ? 12.461 -11.044 4.085 1.00 90.25 104 ALA A N 1
ATOM 779 C CA . ALA A 1 104 ? 11.224 -11.572 3.512 1.00 90.25 104 ALA A CA 1
ATOM 780 C C . ALA A 1 104 ? 11.354 -13.062 3.160 1.00 90.25 104 ALA A C 1
ATOM 782 O O . ALA A 1 104 ? 10.437 -13.842 3.420 1.00 90.25 104 ALA A O 1
ATOM 783 N N . TYR A 1 105 ? 12.511 -13.486 2.644 1.00 96.56 105 TYR A N 1
ATOM 784 C CA . TYR A 1 105 ? 12.779 -14.890 2.333 1.00 96.56 105 TYR A CA 1
ATOM 785 C C . TYR A 1 105 ? 12.767 -15.776 3.590 1.00 96.56 105 TYR A C 1
ATOM 787 O O . TYR A 1 105 ? 12.181 -16.863 3.598 1.00 96.56 105 TYR A O 1
ATOM 795 N N . GLN A 1 106 ? 13.359 -15.295 4.688 1.00 95.38 106 GLN A N 1
ATOM 796 C CA . GLN A 1 106 ? 13.301 -15.975 5.986 1.00 95.38 106 GLN A CA 1
ATOM 797 C C . GLN A 1 106 ? 11.866 -16.053 6.517 1.00 95.38 106 GLN A C 1
ATOM 799 O O . GLN A 1 106 ? 11.432 -17.113 6.967 1.00 95.38 106 GLN A O 1
ATOM 804 N N . GLN A 1 107 ? 11.104 -14.960 6.426 1.00 92.69 107 GLN A N 1
ATOM 805 C CA . GLN A 1 107 ? 9.703 -14.930 6.842 1.00 92.69 107 GLN A CA 1
ATOM 806 C C . GLN A 1 107 ? 8.847 -15.921 6.044 1.00 92.69 107 GLN A C 1
ATOM 808 O O . GLN A 1 107 ? 8.049 -16.648 6.636 1.00 92.69 107 GLN A O 1
ATOM 813 N N . LEU A 1 108 ? 9.036 -15.993 4.724 1.00 97.31 108 LEU A N 1
ATOM 814 C CA . LEU A 1 108 ? 8.370 -16.977 3.875 1.00 97.31 108 LEU A CA 1
ATOM 815 C C . LEU A 1 108 ? 8.720 -18.405 4.299 1.00 97.31 108 LEU A C 1
ATOM 817 O O . LEU A 1 108 ? 7.828 -19.234 4.459 1.00 97.31 108 LEU A O 1
ATOM 821 N N . THR A 1 109 ? 10.001 -18.678 4.542 1.00 96.81 109 THR A N 1
ATOM 822 C CA . THR A 1 109 ? 10.465 -19.996 4.997 1.00 96.81 109 THR A CA 1
ATOM 823 C C . THR A 1 109 ? 9.802 -20.390 6.321 1.00 96.81 109 THR A C 1
ATOM 825 O O . THR A 1 109 ? 9.292 -21.502 6.450 1.00 96.81 109 THR A O 1
ATOM 828 N N . HIS A 1 110 ? 9.734 -19.472 7.290 1.00 96.00 110 HIS A N 1
ATOM 829 C CA . HIS A 1 110 ? 9.040 -19.710 8.558 1.00 96.00 110 HIS A CA 1
ATOM 830 C C . HIS A 1 110 ? 7.535 -19.945 8.372 1.00 96.00 110 HIS A C 1
ATOM 832 O O . HIS A 1 110 ? 6.987 -20.858 8.988 1.00 96.00 110 HIS A O 1
ATOM 838 N N . ALA A 1 111 ? 6.872 -19.164 7.514 1.00 95.50 111 ALA A N 1
ATOM 839 C CA . ALA A 1 111 ? 5.448 -19.325 7.229 1.00 95.50 111 ALA A CA 1
ATOM 840 C C . ALA A 1 111 ? 5.143 -20.677 6.565 1.00 95.50 111 ALA A C 1
ATOM 842 O O . ALA A 1 111 ? 4.175 -21.332 6.946 1.00 95.50 111 ALA A O 1
ATOM 843 N N . ILE A 1 112 ? 5.983 -21.119 5.619 1.00 97.31 112 ILE A N 1
ATOM 844 C CA . ILE A 1 112 ? 5.870 -22.439 4.980 1.00 97.31 112 ILE A CA 1
ATOM 845 C C . ILE A 1 112 ? 6.024 -23.540 6.028 1.00 97.31 112 ILE A C 1
ATOM 847 O O . ILE A 1 112 ? 5.166 -24.410 6.109 1.00 97.31 112 ILE A O 1
ATOM 851 N N . ASN A 1 113 ? 7.052 -23.471 6.878 1.00 96.06 113 ASN A N 1
ATOM 852 C CA . ASN A 1 113 ? 7.275 -24.482 7.913 1.00 96.06 113 ASN A CA 1
ATOM 853 C C . ASN A 1 113 ? 6.099 -24.557 8.903 1.00 96.06 113 ASN A C 1
ATOM 855 O O . ASN A 1 113 ? 5.670 -25.648 9.267 1.00 96.06 113 ASN A O 1
ATOM 859 N N . ALA A 1 114 ? 5.553 -23.411 9.324 1.00 95.50 114 ALA A N 1
ATOM 860 C CA . ALA A 1 114 ? 4.378 -23.371 10.195 1.00 95.50 114 ALA A CA 1
ATOM 861 C C . ALA A 1 114 ? 3.143 -23.977 9.507 1.00 95.50 114 ALA A C 1
ATOM 863 O O . ALA A 1 114 ? 2.399 -24.741 10.120 1.00 95.50 114 ALA A O 1
ATOM 864 N N . TYR A 1 115 ? 2.946 -23.677 8.221 1.00 95.25 115 TYR A N 1
ATOM 865 C CA . TYR A 1 115 ? 1.870 -24.260 7.427 1.00 95.25 115 TYR A CA 1
ATOM 866 C C . TYR A 1 115 ? 2.019 -25.783 7.286 1.00 95.25 115 TYR A C 1
ATOM 868 O O . TYR A 1 115 ? 1.055 -26.497 7.543 1.00 95.25 115 TYR A O 1
ATOM 876 N N . GLU A 1 116 ? 3.213 -26.289 6.957 1.00 94.50 116 GLU A N 1
ATOM 877 C CA . GLU A 1 116 ? 3.507 -27.730 6.861 1.00 94.50 116 GLU A CA 1
ATOM 878 C C . GLU A 1 116 ? 3.263 -28.464 8.190 1.00 94.50 116 GLU A C 1
ATOM 880 O O . GLU A 1 116 ? 2.745 -29.575 8.187 1.00 94.50 116 GLU A O 1
ATOM 885 N N . GLN A 1 117 ? 3.598 -27.846 9.329 1.00 93.94 117 GLN A N 1
ATOM 886 C CA . GLN A 1 117 ? 3.390 -28.438 10.658 1.00 93.94 117 GLN A CA 1
ATOM 887 C C . GLN A 1 117 ? 1.913 -28.518 11.057 1.00 93.94 117 GLN A C 1
ATOM 889 O O . GLN A 1 117 ? 1.511 -29.451 11.752 1.00 93.94 117 GLN A O 1
ATOM 894 N N . CYS A 1 118 ? 1.107 -27.532 10.659 1.00 90.75 118 CYS A N 1
ATOM 895 C CA . CYS A 1 118 ? -0.323 -27.505 10.962 1.00 90.75 118 CYS A CA 1
ATOM 896 C C . CYS A 1 118 ? -1.162 -28.275 9.939 1.00 90.75 118 CYS A C 1
ATOM 898 O O . CYS A 1 118 ? -2.286 -28.674 10.251 1.00 90.75 118 CYS A O 1
ATOM 900 N N . ALA A 1 119 ? -0.664 -28.443 8.712 1.00 86.50 119 ALA A N 1
ATOM 901 C CA . ALA A 1 119 ? -1.354 -29.203 7.689 1.00 86.50 119 ALA A CA 1
ATOM 902 C C . ALA A 1 119 ? -1.301 -30.687 8.085 1.00 86.50 119 ALA A C 1
ATOM 904 O O . ALA A 1 119 ? -0.212 -31.225 8.289 1.00 86.50 119 ALA A O 1
ATOM 905 N N . PRO A 1 120 ? -2.448 -31.374 8.236 1.00 72.25 120 PRO A N 1
ATOM 906 C CA . PRO A 1 120 ? -2.430 -32.799 8.529 1.00 72.25 120 PRO A CA 1
ATOM 907 C C . PRO A 1 120 ? -1.633 -33.518 7.435 1.00 72.25 120 PRO A C 1
ATOM 909 O O . PRO A 1 120 ? -1.829 -33.246 6.252 1.00 72.25 120 PRO A O 1
ATOM 912 N N . ALA A 1 121 ? -0.735 -34.422 7.834 1.00 57.19 121 ALA A N 1
ATOM 913 C CA . ALA A 1 121 ? 0.061 -35.251 6.933 1.00 57.19 121 ALA A CA 1
ATOM 914 C C . ALA A 1 121 ? -0.852 -36.214 6.147 1.00 57.19 121 ALA A C 1
ATOM 916 O O . ALA A 1 121 ? -1.002 -37.385 6.482 1.00 57.19 121 ALA A O 1
ATOM 917 N N . GLY A 1 122 ? -1.528 -35.699 5.127 1.00 46.81 122 GLY A N 1
ATOM 918 C CA . GLY A 1 122 ? -2.447 -36.419 4.259 1.00 46.81 122 GLY A CA 1
ATOM 919 C C . GLY A 1 122 ? -2.607 -35.637 2.955 1.00 46.81 122 GLY A C 1
ATOM 920 O O . GLY A 1 122 ? -2.637 -34.408 2.987 1.00 46.81 122 GLY A O 1
ATOM 921 N N . PRO A 1 123 ? -2.622 -36.304 1.791 1.00 45.66 123 PRO A N 1
ATOM 922 C CA . PRO A 1 123 ? -2.136 -35.696 0.565 1.00 45.66 123 PRO A CA 1
ATOM 923 C C . PRO A 1 123 ? -3.129 -34.666 0.028 1.00 45.66 123 PRO A C 1
ATOM 925 O O . PRO A 1 123 ? -4.228 -35.021 -0.396 1.00 45.66 123 PRO A O 1
ATOM 928 N N . LEU A 1 124 ? -2.687 -33.415 -0.098 1.00 53.44 124 LEU A N 1
ATOM 929 C CA . LEU A 1 124 ? -3.130 -32.557 -1.195 1.00 53.44 124 LEU A CA 1
ATOM 930 C C . LEU A 1 124 ? -2.495 -33.104 -2.483 1.00 53.44 124 LEU A C 1
ATOM 932 O O . LEU A 1 124 ? -1.562 -32.529 -3.031 1.00 53.44 124 LEU A O 1
ATOM 936 N N . ALA A 1 125 ? -2.956 -34.272 -2.933 1.00 41.19 125 ALA A N 1
ATOM 937 C CA . ALA A 1 125 ? -2.696 -34.720 -4.289 1.00 41.19 125 ALA A CA 1
ATOM 938 C C . ALA A 1 125 ? -3.653 -33.942 -5.205 1.00 41.19 125 ALA A C 1
ATOM 940 O O . ALA A 1 125 ? -4.868 -34.125 -5.087 1.00 41.19 125 ALA A O 1
ATOM 941 N N . PRO A 1 126 ? -3.167 -33.083 -6.117 1.00 48.00 126 PRO A N 1
ATOM 942 C CA . PRO A 1 126 ? -4.002 -32.643 -7.218 1.00 48.00 126 PRO A CA 1
ATOM 943 C C . PRO A 1 126 ? -4.342 -33.885 -8.044 1.00 48.00 126 PRO A C 1
ATOM 945 O O . PRO A 1 126 ? -3.457 -34.612 -8.498 1.00 48.00 126 PRO A O 1
ATOM 948 N N . ALA A 1 127 ? -5.634 -34.165 -8.202 1.00 33.88 127 ALA A N 1
ATOM 949 C CA . ALA A 1 127 ? -6.084 -35.188 -9.129 1.00 33.88 127 ALA A CA 1
ATOM 950 C C . ALA A 1 127 ? -5.504 -34.867 -10.522 1.00 33.88 127 ALA A C 1
ATOM 952 O O . ALA A 1 127 ? -5.716 -33.756 -11.016 1.00 33.88 127 ALA A O 1
ATOM 953 N N . PRO A 1 128 ? -4.768 -35.788 -11.171 1.00 38.44 128 PRO A N 1
ATOM 954 C CA . PRO A 1 128 ? -4.320 -35.564 -12.532 1.00 38.44 128 PRO A CA 1
ATOM 955 C C . PRO A 1 128 ? -5.560 -35.532 -13.423 1.00 38.44 128 PRO A C 1
ATOM 957 O O . PRO A 1 128 ? -6.294 -36.516 -13.526 1.00 38.44 128 PRO A O 1
ATOM 960 N N . ALA A 1 129 ? -5.810 -34.389 -14.058 1.00 35.44 129 ALA A N 1
ATOM 961 C CA . ALA A 1 129 ? -6.847 -34.248 -15.066 1.00 35.44 129 ALA A CA 1
ATOM 962 C C . ALA A 1 129 ? -6.494 -35.133 -16.274 1.00 35.44 129 ALA A C 1
ATOM 964 O O . ALA A 1 129 ? -5.788 -34.729 -17.197 1.00 35.44 129 ALA A O 1
ATOM 965 N N . HIS A 1 130 ? -6.960 -36.380 -16.256 1.00 35.47 130 HIS A N 1
ATOM 966 C CA . HIS A 1 130 ? -7.032 -37.210 -17.446 1.00 35.47 130 HIS A CA 1
ATOM 967 C C . HIS A 1 130 ? -8.137 -36.681 -18.354 1.00 35.47 130 HIS A C 1
ATOM 969 O O . HIS A 1 130 ? -9.287 -36.509 -17.951 1.00 35.47 130 HIS A O 1
ATOM 975 N N . GLY A 1 131 ? -7.737 -36.387 -19.590 1.00 38.12 131 GLY A N 1
ATOM 976 C CA . GLY A 1 131 ? -8.590 -35.829 -20.618 1.00 38.12 131 GLY A CA 1
ATOM 977 C C . GLY A 1 131 ? -9.824 -36.682 -20.868 1.00 38.12 131 GLY A C 1
ATOM 978 O O . GLY A 1 131 ? -9.728 -37.826 -21.305 1.00 38.12 131 GLY A O 1
ATOM 979 N N . HIS A 1 132 ? -10.987 -36.063 -20.706 1.00 33.62 132 HIS A N 1
ATOM 980 C CA . HIS A 1 132 ? -12.190 -36.495 -21.392 1.00 33.62 132 HIS A CA 1
ATOM 981 C C . HIS A 1 132 ? -12.535 -35.506 -22.498 1.00 33.62 132 HIS A C 1
ATOM 983 O O . HIS A 1 132 ? -13.288 -34.552 -22.349 1.00 33.62 132 HIS A O 1
ATOM 989 N N . ARG A 1 133 ? -11.956 -35.815 -23.657 1.00 39.66 133 ARG A N 1
ATOM 990 C CA . ARG A 1 133 ? -12.535 -35.562 -24.968 1.00 39.66 133 ARG A CA 1
ATOM 991 C C . ARG A 1 133 ? -13.873 -36.304 -25.045 1.00 39.66 133 ARG A C 1
ATOM 993 O O . ARG A 1 133 ? -13.879 -37.535 -25.070 1.00 39.66 133 ARG A O 1
ATOM 1000 N N . ARG A 1 134 ? -14.982 -35.568 -25.106 1.00 31.78 134 ARG A N 1
ATOM 1001 C CA . ARG A 1 134 ? -16.190 -35.984 -25.830 1.00 31.78 134 ARG A CA 1
ATOM 1002 C C . ARG A 1 134 ? -17.090 -34.789 -26.132 1.00 31.78 134 ARG A C 1
ATOM 1004 O O . ARG A 1 134 ? -17.702 -34.204 -25.249 1.00 31.78 134 ARG A O 1
ATOM 1011 N N . ASP A 1 135 ? -17.077 -34.465 -27.415 1.00 34.19 135 ASP A N 1
ATOM 1012 C CA . ASP A 1 135 ? -18.169 -34.014 -28.272 1.00 34.19 135 ASP A CA 1
ATOM 1013 C C . ASP A 1 135 ? -19.569 -33.967 -27.634 1.00 34.19 135 ASP A C 1
ATOM 1015 O O . ASP A 1 135 ? -20.081 -34.991 -27.180 1.00 34.19 135 ASP A O 1
ATOM 1019 N N . ASN A 1 136 ? -20.216 -32.796 -27.711 1.00 33.28 136 ASN A N 1
ATOM 1020 C CA . ASN A 1 136 ? -21.620 -32.676 -28.116 1.00 33.28 136 ASN A CA 1
ATOM 1021 C C . ASN A 1 136 ? -21.975 -31.236 -28.581 1.00 33.28 136 ASN A C 1
ATOM 1023 O O . ASN A 1 136 ? -21.263 -30.294 -28.233 1.00 33.28 136 ASN A O 1
ATOM 1027 N N . PRO A 1 137 ? -23.018 -31.081 -29.428 1.00 37.00 137 PRO A N 1
ATOM 1028 C CA . PRO A 1 137 ? -23.187 -29.999 -30.415 1.00 37.00 137 PRO A CA 1
ATOM 1029 C C . PRO A 1 137 ? -24.049 -28.816 -29.889 1.00 37.00 137 PRO A C 1
ATOM 1031 O O . PRO A 1 137 ? -24.435 -28.829 -28.719 1.00 37.00 137 PRO A O 1
ATOM 1034 N N . PRO A 1 138 ? -24.340 -27.760 -30.693 1.00 39.41 138 PRO A N 1
ATOM 1035 C CA . PRO A 1 138 ? -24.795 -26.479 -30.164 1.00 39.41 138 PRO A CA 1
ATOM 1036 C C . PRO A 1 138 ? -26.307 -26.469 -29.915 1.00 39.41 138 PRO A C 1
ATOM 1038 O O . PRO A 1 138 ? -27.096 -26.794 -30.801 1.00 39.41 138 PRO A O 1
ATOM 1041 N N . ALA A 1 139 ? -26.711 -26.022 -28.726 1.00 32.56 139 ALA A N 1
ATOM 1042 C CA . ALA A 1 139 ? -28.094 -25.672 -28.427 1.00 32.56 139 ALA A CA 1
ATOM 1043 C C . ALA A 1 139 ? -28.248 -24.147 -28.447 1.00 32.56 139 ALA A C 1
ATOM 1045 O O . ALA A 1 139 ? -27.632 -23.414 -27.675 1.00 32.56 139 ALA A O 1
ATOM 1046 N N . THR A 1 140 ? -29.062 -23.682 -29.385 1.00 39.19 140 THR A N 1
ATOM 1047 C CA . THR A 1 140 ? -29.487 -22.297 -29.549 1.00 39.19 140 THR A CA 1
ATOM 1048 C C . THR A 1 140 ? -30.588 -21.953 -28.544 1.00 39.19 140 THR A C 1
ATOM 1050 O O . THR A 1 140 ? -31.533 -22.718 -28.383 1.00 39.19 140 THR A O 1
ATOM 1053 N N . GLY A 1 141 ? -30.515 -20.743 -27.982 1.00 32.09 141 GLY A N 1
ATOM 1054 C CA . GLY A 1 141 ? -31.661 -19.996 -27.457 1.00 32.09 141 GLY A CA 1
ATOM 1055 C C . GLY A 1 141 ? -31.962 -20.202 -25.971 1.00 32.09 141 GLY A C 1
ATOM 1056 O O . GLY A 1 141 ? -32.379 -21.273 -25.556 1.00 32.09 141 GLY A O 1
ATOM 1057 N N . ARG A 1 142 ? -31.896 -19.132 -25.171 1.00 28.05 142 ARG A N 1
ATOM 1058 C CA . ARG A 1 142 ? -32.996 -18.169 -24.966 1.00 28.05 142 ARG A CA 1
ATOM 1059 C C . ARG A 1 142 ? -32.528 -17.100 -23.972 1.00 28.05 142 ARG A C 1
ATOM 1061 O O . ARG A 1 142 ? -32.094 -17.426 -22.875 1.00 28.05 142 ARG A O 1
ATOM 1068 N N . GLN A 1 143 ? -32.616 -15.832 -24.361 1.00 39.09 143 GLN A N 1
ATOM 1069 C CA . GLN A 1 143 ? -32.536 -14.713 -23.424 1.00 39.09 143 GLN A CA 1
ATOM 1070 C C . GLN A 1 143 ? -33.748 -14.753 -22.486 1.00 39.09 143 GLN A C 1
ATOM 1072 O O . GLN A 1 143 ? -34.882 -14.883 -22.953 1.00 39.09 143 GLN A O 1
ATOM 1077 N N . GLN A 1 144 ? -33.508 -14.561 -21.191 1.00 28.38 144 GLN A N 1
ATOM 1078 C CA . GLN A 1 144 ? -34.473 -13.946 -20.288 1.00 28.38 144 GLN A CA 1
ATOM 1079 C C . GLN A 1 144 ? -33.738 -12.979 -19.343 1.00 28.38 144 GLN A C 1
ATOM 1081 O O . GLN A 1 144 ? -32.650 -13.315 -18.877 1.00 28.38 144 GLN A O 1
ATOM 1086 N N . PRO A 1 145 ? -34.292 -11.775 -19.109 1.00 45.16 145 PRO A N 1
ATOM 1087 C CA . PRO A 1 145 ? -33.711 -10.764 -18.239 1.00 45.16 145 PRO A CA 1
ATOM 1088 C C . PRO A 1 145 ? -34.111 -11.058 -16.790 1.00 45.16 145 PRO A C 1
ATOM 1090 O O . PRO A 1 145 ? -35.291 -11.237 -16.492 1.00 45.16 145 PRO A O 1
ATOM 1093 N N . GLY A 1 146 ? -33.121 -11.127 -15.906 1.00 29.56 146 GLY A N 1
ATOM 1094 C CA . GLY A 1 146 ? -33.300 -11.362 -14.479 1.00 29.56 146 GLY A CA 1
ATOM 1095 C C . GLY A 1 146 ? -32.367 -10.447 -13.708 1.00 29.56 146 GLY A C 1
ATOM 1096 O O . GLY A 1 146 ? -31.152 -10.581 -13.784 1.00 29.56 146 GLY A O 1
ATOM 1097 N N . ASP A 1 147 ? -32.989 -9.487 -13.048 1.00 40.97 147 ASP A N 1
ATOM 1098 C CA . ASP A 1 147 ? -32.450 -8.539 -12.090 1.00 40.97 147 ASP A CA 1
ATOM 1099 C C . ASP A 1 147 ? -31.836 -9.309 -10.905 1.00 40.97 147 ASP A C 1
ATOM 1101 O O . ASP A 1 147 ? -32.568 -9.888 -10.110 1.00 40.97 147 ASP A O 1
ATOM 1105 N N . GLU A 1 148 ? -30.506 -9.386 -10.819 1.00 29.62 148 GLU A N 1
ATOM 1106 C CA . GLU A 1 148 ? -29.790 -9.884 -9.640 1.00 29.62 148 GLU A CA 1
ATOM 1107 C C . GLU A 1 148 ? -28.375 -9.283 -9.617 1.00 29.62 148 GLU A C 1
ATOM 1109 O O . GLU A 1 148 ? -27.504 -9.611 -10.429 1.00 29.62 148 GLU A O 1
ATOM 1114 N N . LEU A 1 149 ? -28.157 -8.361 -8.673 1.00 36.09 149 LEU A N 1
ATOM 1115 C CA . LEU A 1 149 ? -26.842 -7.881 -8.251 1.00 36.09 149 LEU A CA 1
ATOM 1116 C C . LEU A 1 149 ? -25.978 -9.091 -7.882 1.00 36.09 149 LEU A C 1
ATOM 1118 O O . LEU A 1 149 ? -26.092 -9.656 -6.794 1.00 36.09 149 LEU A O 1
ATOM 1122 N N . SER A 1 150 ? -25.134 -9.502 -8.824 1.00 38.19 150 SER A N 1
ATOM 1123 C CA . SER A 1 150 ? -24.206 -10.612 -8.646 1.00 38.19 150 SER A CA 1
ATOM 1124 C C . SER A 1 150 ? -23.247 -10.336 -7.481 1.00 38.19 150 SER A C 1
ATOM 1126 O O . SER A 1 150 ? -22.824 -9.193 -7.281 1.00 38.19 150 SER A O 1
ATOM 1128 N N . PRO A 1 151 ? -22.874 -11.371 -6.709 1.00 39.41 151 PRO A N 1
ATOM 1129 C CA . PRO A 1 151 ? -21.935 -11.225 -5.612 1.00 39.41 151 PRO A CA 1
ATOM 1130 C C . PRO A 1 151 ? -20.576 -10.780 -6.164 1.00 39.41 151 PRO A C 1
ATOM 1132 O O . PRO A 1 151 ? -20.038 -11.388 -7.085 1.00 39.41 151 PRO A O 1
ATOM 1135 N N . LEU A 1 152 ? -20.063 -9.693 -5.588 1.00 39.31 152 LEU A N 1
ATOM 1136 C CA . LEU A 1 152 ? -18.784 -9.038 -5.874 1.00 39.31 152 LEU A CA 1
ATOM 1137 C C . LEU A 1 152 ? -17.659 -10.020 -6.270 1.00 39.31 152 LEU A C 1
ATOM 1139 O O . LEU A 1 152 ? -17.446 -11.028 -5.591 1.00 39.31 152 LEU A O 1
ATOM 1143 N N . SER A 1 153 ? -16.946 -9.676 -7.354 1.00 41.75 153 SER A N 1
ATOM 1144 C CA . SER A 1 153 ? -15.860 -10.455 -7.976 1.00 41.75 153 SER A CA 1
ATOM 1145 C C . SER A 1 153 ? -14.791 -10.903 -6.956 1.00 41.75 153 SER A C 1
ATOM 1147 O O . SER A 1 153 ? -14.511 -10.157 -6.010 1.00 41.75 153 SER A O 1
ATOM 1149 N N . PRO A 1 154 ? -14.148 -12.079 -7.127 1.00 41.47 154 PRO A N 1
ATOM 1150 C CA . PRO A 1 154 ? -13.140 -12.615 -6.205 1.00 41.47 154 PRO A CA 1
ATOM 1151 C C . PRO A 1 154 ? -11.963 -11.679 -5.886 1.00 41.47 154 PRO A C 1
ATOM 1153 O O . PRO A 1 154 ? -11.366 -11.832 -4.824 1.00 41.47 154 PRO A O 1
ATOM 1156 N N . ALA A 1 155 ? -11.651 -10.699 -6.742 1.00 42.94 155 ALA A N 1
ATOM 1157 C CA . ALA A 1 155 ? -10.603 -9.706 -6.488 1.00 42.94 155 ALA A CA 1
ATOM 1158 C C . ALA A 1 155 ? -10.952 -8.689 -5.385 1.00 42.94 155 ALA A C 1
ATOM 1160 O O . ALA A 1 155 ? -10.060 -8.094 -4.796 1.00 42.94 155 ALA A O 1
ATOM 1161 N N . ALA A 1 156 ? -12.234 -8.510 -5.050 1.00 46.62 156 ALA A N 1
ATOM 1162 C CA . ALA A 1 156 ? -12.656 -7.562 -4.017 1.00 46.62 156 ALA A CA 1
ATOM 1163 C C . ALA A 1 156 ? -12.647 -8.156 -2.594 1.00 46.62 156 ALA A C 1
ATOM 1165 O O . ALA A 1 156 ? -12.875 -7.434 -1.623 1.00 46.62 156 ALA A O 1
ATOM 1166 N N . ARG A 1 157 ? -12.423 -9.471 -2.430 1.00 43.41 157 ARG A N 1
ATOM 1167 C CA . ARG A 1 157 ? -12.514 -10.124 -1.116 1.00 43.41 157 ARG A CA 1
ATOM 1168 C C . ARG A 1 157 ? -11.144 -10.306 -0.471 1.00 43.41 157 ARG A C 1
ATOM 1170 O O . ARG A 1 157 ? -10.383 -11.195 -0.833 1.00 43.41 157 ARG A O 1
ATOM 1177 N N . HIS A 1 158 ? -10.952 -9.509 0.581 1.00 44.97 158 HIS A N 1
ATOM 1178 C CA . HIS A 1 158 ? -9.842 -9.511 1.534 1.00 44.97 158 HIS A CA 1
ATOM 1179 C C . HIS A 1 158 ? -8.519 -9.020 0.956 1.00 44.97 158 HIS A C 1
ATOM 1181 O O . HIS A 1 158 ? -7.744 -9.787 0.399 1.00 44.97 158 HIS A O 1
ATOM 1187 N N . ASP A 1 159 ? -8.247 -7.740 1.208 1.00 51.28 159 ASP A N 1
ATOM 1188 C CA . ASP A 1 159 ? -6.973 -7.078 0.965 1.00 51.28 159 ASP A CA 1
ATOM 1189 C C . ASP A 1 159 ? -6.198 -6.955 2.293 1.00 51.28 159 ASP A C 1
ATOM 1191 O O . ASP A 1 159 ? -6.363 -5.970 3.017 1.00 51.28 159 ASP A O 1
ATOM 1195 N N . PRO A 1 160 ? -5.334 -7.924 2.664 1.00 41.12 160 PRO A N 1
ATOM 1196 C CA . PRO A 1 160 ? -4.556 -7.832 3.890 1.00 41.12 160 PRO A CA 1
ATOM 1197 C C . PRO A 1 160 ? -3.380 -6.845 3.753 1.00 41.12 160 PRO A C 1
ATOM 1199 O O . PRO A 1 160 ? -2.549 -6.791 4.658 1.00 41.12 160 PRO A O 1
ATOM 1202 N N . LYS A 1 161 ? -3.250 -6.103 2.633 1.00 46.03 161 LYS A N 1
ATOM 1203 C CA . LYS A 1 161 ? -2.138 -5.159 2.400 1.00 46.03 161 LYS A CA 1
ATOM 1204 C C . LYS A 1 161 ? -2.498 -3.792 1.787 1.00 46.03 161 LYS A C 1
ATOM 1206 O O . LYS A 1 161 ? -1.607 -2.967 1.628 1.00 46.03 161 LYS A O 1
ATOM 1211 N N . GLY A 1 162 ? -3.763 -3.497 1.511 1.00 52.84 162 GLY A N 1
ATOM 1212 C CA . GLY A 1 162 ? -4.243 -2.182 1.072 1.00 52.84 162 GLY A CA 1
ATOM 1213 C C . GLY A 1 162 ? -3.982 -1.814 -0.398 1.00 52.84 162 GLY A C 1
ATOM 1214 O O . GLY A 1 162 ? -4.177 -0.647 -0.744 1.00 52.84 162 GLY A O 1
ATOM 1215 N N . PHE A 1 163 ? -3.525 -2.737 -1.252 1.00 59.28 163 PHE A N 1
ATOM 1216 C CA . PHE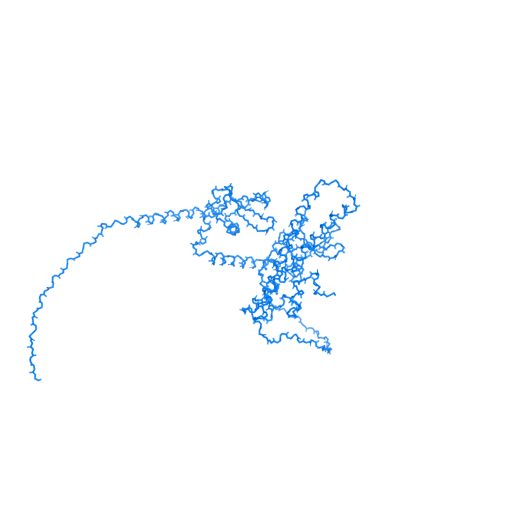 A 1 163 ? -3.024 -2.404 -2.594 1.00 59.28 163 PHE A CA 1
ATOM 1217 C C . PHE A 1 163 ? -4.096 -2.334 -3.685 1.00 59.28 163 PHE A C 1
ATOM 1219 O O . PHE A 1 163 ? -3.952 -1.504 -4.581 1.00 59.28 163 PHE A O 1
ATOM 1226 N N . ASP A 1 164 ? -5.185 -3.101 -3.595 1.00 78.50 164 ASP A N 1
ATOM 1227 C CA . ASP A 1 164 ? -6.270 -2.999 -4.584 1.00 78.50 164 ASP A CA 1
ATOM 1228 C C . ASP A 1 164 ? -7.071 -1.719 -4.331 1.00 78.50 164 ASP A C 1
ATOM 1230 O O . ASP A 1 164 ? -7.329 -0.940 -5.250 1.00 78.50 164 ASP A O 1
ATOM 1234 N N . ARG A 1 165 ? -7.330 -1.406 -3.052 1.00 85.75 165 ARG A N 1
ATOM 1235 C CA . ARG A 1 165 ? -7.886 -0.106 -2.654 1.00 85.75 165 ARG A CA 1
ATOM 1236 C C . ARG A 1 165 ? -6.986 1.039 -3.115 1.00 85.75 165 ARG A C 1
ATOM 1238 O O . ARG A 1 165 ? -7.481 2.013 -3.674 1.00 85.75 165 ARG A O 1
ATOM 1245 N N . ARG A 1 166 ? -5.670 0.942 -2.888 1.00 81.44 166 ARG A N 1
ATOM 1246 C CA . ARG A 1 166 ? -4.730 2.006 -3.265 1.00 81.44 166 ARG A CA 1
ATOM 1247 C C . ARG A 1 166 ? -4.663 2.207 -4.777 1.00 81.44 166 ARG A C 1
ATOM 1249 O O . ARG A 1 166 ? -4.722 3.350 -5.212 1.00 81.44 166 ARG A O 1
ATOM 1256 N N . ALA A 1 167 ? -4.617 1.130 -5.560 1.00 88.19 167 ALA A N 1
ATOM 1257 C CA . ALA A 1 167 ? -4.652 1.208 -7.017 1.00 88.19 167 ALA A CA 1
ATOM 1258 C C . ALA A 1 167 ? -5.938 1.890 -7.507 1.00 88.19 167 ALA A C 1
ATOM 1260 O O . ALA A 1 167 ? -5.869 2.811 -8.315 1.00 88.19 167 ALA A O 1
ATOM 1261 N N . LEU A 1 168 ? -7.103 1.519 -6.964 1.00 92.19 168 LEU A N 1
ATOM 1262 C CA . LEU A 1 168 ? -8.371 2.177 -7.292 1.00 92.19 168 LEU A CA 1
ATOM 1263 C C . LEU A 1 168 ? -8.370 3.668 -6.900 1.00 92.19 168 LEU A C 1
ATOM 1265 O O . LEU A 1 168 ? -8.881 4.492 -7.657 1.00 92.19 168 LEU A O 1
ATOM 1269 N N . GLN A 1 169 ? -7.766 4.044 -5.765 1.00 89.75 169 GLN A N 1
ATOM 1270 C CA . GLN A 1 169 ? -7.609 5.450 -5.362 1.00 89.75 169 GLN A CA 1
ATOM 1271 C C . GLN A 1 169 ? -6.693 6.235 -6.301 1.00 89.75 169 GLN A C 1
ATOM 1273 O O . GLN A 1 169 ? -7.018 7.365 -6.665 1.00 89.75 169 GLN A O 1
ATOM 1278 N N . ASP A 1 170 ? -5.562 5.652 -6.692 1.00 88.44 170 ASP A N 1
ATOM 1279 C CA . ASP A 1 170 ? -4.626 6.289 -7.615 1.00 88.44 170 ASP A CA 1
ATOM 1280 C C . ASP A 1 170 ? -5.263 6.422 -9.015 1.00 88.44 170 ASP A C 1
ATOM 1282 O O . ASP A 1 170 ? -5.127 7.461 -9.651 1.00 88.44 170 ASP A O 1
ATOM 1286 N N . ILE A 1 171 ? -6.088 5.461 -9.452 1.00 94.25 171 ILE A N 1
ATOM 1287 C CA . ILE A 1 171 ? -6.878 5.566 -10.695 1.00 94.25 171 ILE A CA 1
ATOM 1288 C C . ILE A 1 171 ? -7.985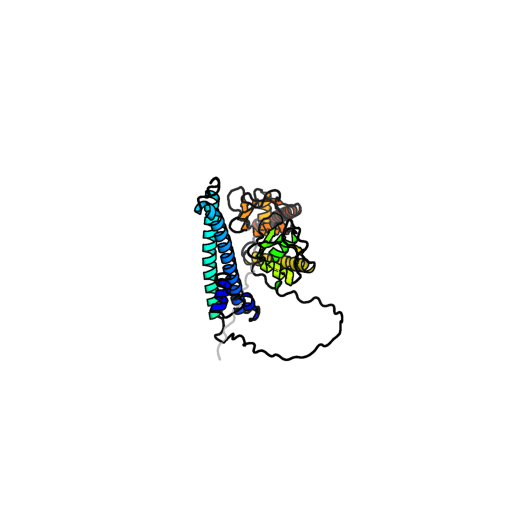 6.626 -10.578 1.00 94.25 171 ILE A C 1
ATOM 1290 O O . ILE A 1 171 ? -8.205 7.384 -11.521 1.00 94.25 171 ILE A O 1
ATOM 1294 N N . LYS A 1 172 ? -8.661 6.743 -9.423 1.00 94.19 172 LYS A N 1
ATOM 1295 C CA . LYS A 1 172 ? -9.680 7.784 -9.167 1.00 94.19 172 LYS A CA 1
ATOM 1296 C C . LYS A 1 172 ? -9.122 9.201 -9.324 1.00 94.19 172 LYS A C 1
ATOM 1298 O O . LYS A 1 172 ? -9.877 10.104 -9.672 1.00 94.19 172 LYS A O 1
ATOM 1303 N N . ARG A 1 173 ? -7.822 9.405 -9.074 1.00 90.12 173 ARG A N 1
ATOM 1304 C CA . ARG A 1 173 ? -7.148 10.702 -9.277 1.00 90.12 173 ARG A CA 1
ATOM 1305 C C . ARG A 1 173 ? -7.043 11.099 -10.753 1.00 90.12 173 ARG A C 1
ATOM 1307 O O . ARG A 1 173 ? -6.917 12.286 -11.032 1.00 90.12 173 ARG A O 1
ATOM 1314 N N . GLY A 1 174 ? -7.184 10.142 -11.674 1.00 89.88 174 GLY A N 1
ATOM 1315 C CA . GLY A 1 174 ? -7.374 10.397 -13.103 1.00 89.88 174 GLY A CA 1
ATOM 1316 C C . GLY A 1 174 ? -6.095 10.649 -13.900 1.00 89.88 174 GLY A C 1
ATOM 1317 O O . GLY A 1 174 ? -6.171 11.126 -15.028 1.00 89.88 174 GLY A O 1
ATOM 1318 N N . ASP A 1 175 ? -4.925 10.347 -13.342 1.00 90.44 175 ASP A N 1
ATOM 1319 C CA . ASP A 1 175 ? -3.629 10.594 -13.975 1.00 90.44 175 ASP A CA 1
ATOM 1320 C C . ASP A 1 175 ? -2.764 9.335 -14.114 1.00 90.44 175 ASP A C 1
ATOM 1322 O O . ASP A 1 175 ? -1.601 9.441 -14.501 1.00 90.44 175 ASP A O 1
ATOM 1326 N N . LEU A 1 176 ? -3.308 8.149 -13.832 1.00 94.31 176 LEU A N 1
ATOM 1327 C CA . LEU A 1 176 ? -2.561 6.896 -13.867 1.00 94.31 176 LEU A CA 1
ATOM 1328 C C . LEU A 1 176 ? -2.582 6.249 -15.259 1.00 94.31 176 LEU A C 1
ATOM 1330 O O . LEU A 1 176 ? -3.638 6.043 -15.855 1.00 94.31 176 LEU A O 1
ATOM 1334 N N . TRP A 1 177 ? -1.407 5.868 -15.755 1.00 95.12 177 TRP A N 1
ATOM 1335 C CA . TRP A 1 177 ? -1.214 5.222 -17.051 1.00 95.12 177 TRP A CA 1
ATOM 1336 C C . TRP A 1 177 ? -0.640 3.821 -16.891 1.00 95.12 177 TRP A C 1
ATOM 1338 O O . TRP A 1 177 ? 0.339 3.630 -16.170 1.00 95.12 177 TRP A O 1
ATOM 1348 N N . LEU A 1 178 ? -1.177 2.866 -17.650 1.00 95.62 178 LEU A N 1
ATOM 1349 C CA . LEU A 1 178 ? -0.559 1.563 -17.882 1.00 95.62 178 LEU A CA 1
ATOM 1350 C C . LEU A 1 178 ? 0.273 1.616 -19.162 1.00 95.62 178 LEU A C 1
ATOM 1352 O O . LEU A 1 178 ? -0.259 1.780 -20.260 1.00 95.62 178 LEU A O 1
ATOM 1356 N N . ARG A 1 179 ? 1.588 1.489 -19.018 1.00 93.75 179 ARG A N 1
ATOM 1357 C CA . ARG A 1 179 ? 2.557 1.543 -20.115 1.00 93.75 179 ARG A CA 1
ATOM 1358 C C . ARG A 1 179 ? 3.259 0.208 -20.279 1.00 93.75 179 ARG A C 1
ATOM 1360 O O . ARG A 1 179 ? 3.233 -0.635 -19.390 1.00 93.75 179 ARG A O 1
ATOM 1367 N N . GLU A 1 180 ? 3.898 0.034 -21.424 1.00 92.44 180 GLU A N 1
ATOM 1368 C CA . GLU A 1 180 ? 4.667 -1.159 -21.755 1.00 92.44 180 GLU A CA 1
ATOM 1369 C C . GLU A 1 180 ? 6.051 -0.735 -22.246 1.00 92.44 180 GLU A C 1
ATOM 1371 O O . GLU A 1 180 ? 6.189 0.170 -23.072 1.00 92.44 180 GLU A O 1
ATOM 1376 N N . THR A 1 181 ? 7.099 -1.349 -21.702 1.00 84.81 181 THR A N 1
ATOM 1377 C CA . THR A 1 181 ? 8.470 -1.039 -22.110 1.00 84.81 181 THR A CA 1
ATOM 1378 C C . THR A 1 181 ? 8.704 -1.513 -23.550 1.00 84.81 181 THR A C 1
ATOM 1380 O O . THR A 1 181 ? 8.470 -2.686 -23.851 1.00 84.81 181 THR A O 1
ATOM 1383 N N . PRO A 1 182 ? 9.234 -0.667 -24.458 1.00 79.94 182 PRO A N 1
ATOM 1384 C CA . PRO A 1 182 ? 9.370 -1.027 -25.874 1.00 79.94 182 PRO A CA 1
ATOM 1385 C C . PRO A 1 182 ? 10.223 -2.277 -26.121 1.00 79.94 182 PRO A C 1
ATOM 1387 O O . PRO A 1 182 ? 10.015 -3.003 -27.091 1.00 79.94 182 PRO A O 1
ATOM 1390 N N . ARG A 1 183 ? 11.215 -2.509 -25.251 1.00 79.19 183 ARG A N 1
ATOM 1391 C CA . ARG A 1 183 ? 12.233 -3.549 -25.425 1.00 79.19 183 ARG A CA 1
ATOM 1392 C C . ARG A 1 183 ? 11.854 -4.880 -24.782 1.00 79.19 183 ARG A C 1
ATOM 1394 O O . ARG A 1 183 ? 12.128 -5.924 -25.365 1.00 79.19 183 ARG A O 1
ATOM 1401 N N . HIS A 1 184 ? 11.249 -4.841 -23.597 1.00 76.31 184 HIS A N 1
ATOM 1402 C CA . HIS A 1 184 ? 10.987 -6.040 -22.796 1.00 76.31 184 HIS A CA 1
ATOM 1403 C C . HIS A 1 184 ? 9.519 -6.434 -22.755 1.00 76.31 184 HIS A C 1
ATOM 1405 O O . HIS A 1 184 ? 9.219 -7.562 -22.374 1.00 76.31 184 HIS A O 1
ATOM 1411 N N . ARG A 1 185 ? 8.622 -5.549 -23.210 1.00 85.56 185 ARG A N 1
ATOM 1412 C CA . ARG A 1 185 ? 7.173 -5.738 -23.103 1.00 85.56 185 ARG A CA 1
ATOM 1413 C C . ARG A 1 185 ? 6.682 -5.878 -21.663 1.00 85.56 185 ARG A C 1
ATOM 1415 O O . ARG A 1 185 ? 5.582 -6.361 -21.406 1.00 85.56 185 ARG A O 1
ATOM 1422 N N . ASP A 1 186 ? 7.500 -5.429 -20.716 1.00 83.88 186 ASP A N 1
ATOM 1423 C CA . ASP A 1 186 ? 7.128 -5.384 -19.314 1.00 83.88 186 ASP A CA 1
ATOM 1424 C C . ASP A 1 186 ? 6.185 -4.205 -19.108 1.00 83.88 186 ASP A C 1
ATOM 1426 O O . ASP A 1 186 ? 6.482 -3.075 -19.522 1.00 83.88 186 ASP A O 1
ATOM 1430 N N . LYS A 1 187 ? 5.040 -4.488 -18.492 1.00 90.88 187 LYS A N 1
ATOM 1431 C CA . LYS A 1 187 ? 4.055 -3.475 -18.136 1.00 90.88 187 LYS A CA 1
ATOM 1432 C C . LYS A 1 187 ? 4.532 -2.709 -16.910 1.00 90.88 187 LYS A C 1
ATOM 1434 O O . LYS A 1 187 ? 5.103 -3.298 -16.001 1.00 90.88 187 LYS A O 1
ATOM 1439 N N . TYR A 1 188 ? 4.271 -1.413 -16.871 1.00 89.31 188 TYR A N 1
ATOM 1440 C CA . TYR A 1 188 ? 4.552 -0.562 -15.721 1.00 89.31 188 TYR A CA 1
ATOM 1441 C C . TYR A 1 188 ? 3.477 0.513 -15.569 1.00 89.31 188 TYR A C 1
ATOM 1443 O O . TYR A 1 188 ? 2.796 0.862 -16.537 1.00 89.31 188 TYR A O 1
ATOM 1451 N N . LEU A 1 189 ? 3.315 1.027 -14.351 1.00 93.50 189 LEU A N 1
ATOM 1452 C CA . LEU A 1 189 ? 2.391 2.117 -14.062 1.00 93.50 189 LEU A CA 1
ATOM 1453 C C . LEU A 1 189 ? 3.157 3.422 -13.871 1.00 93.50 189 LEU A C 1
ATOM 1455 O O . LEU A 1 189 ? 4.166 3.469 -13.165 1.00 93.50 189 LEU A O 1
ATOM 1459 N N . ALA A 1 190 ? 2.666 4.483 -14.498 1.00 91.12 190 ALA A N 1
ATOM 1460 C CA . ALA A 1 190 ? 3.236 5.814 -14.373 1.00 91.12 190 ALA A CA 1
ATOM 1461 C C . ALA A 1 190 ? 2.129 6.859 -14.269 1.00 91.12 190 ALA A C 1
ATOM 1463 O O . ALA A 1 190 ? 1.102 6.751 -14.935 1.00 91.12 190 ALA A O 1
ATOM 1464 N N . TYR A 1 191 ? 2.352 7.888 -13.466 1.00 89.88 191 TYR A N 1
ATOM 1465 C CA . TYR A 1 191 ? 1.494 9.063 -13.438 1.00 89.88 191 TYR A CA 1
ATOM 1466 C C . TYR A 1 191 ? 1.726 9.928 -14.682 1.00 89.88 191 TYR A C 1
ATOM 1468 O O . TYR A 1 191 ? 2.773 9.848 -15.333 1.00 89.88 191 TYR A O 1
ATOM 1476 N N . GLY A 1 192 ? 0.777 10.808 -15.003 1.00 83.69 192 GLY A N 1
ATOM 1477 C CA . GLY A 1 192 ? 0.908 11.786 -16.089 1.00 83.69 192 GLY A CA 1
ATOM 1478 C C . GLY A 1 192 ? 2.134 12.699 -15.940 1.00 83.69 192 GLY A C 1
ATOM 1479 O O . GLY A 1 192 ? 2.662 13.187 -16.937 1.00 83.69 192 GLY A O 1
ATOM 1480 N N . SER A 1 193 ? 2.638 12.862 -14.712 1.00 81.50 193 SER A N 1
ATOM 1481 C CA . SER A 1 193 ? 3.896 13.551 -14.389 1.00 81.50 193 SER A CA 1
ATOM 1482 C C . SER A 1 193 ? 5.159 12.813 -14.861 1.00 81.50 193 SER A C 1
ATOM 1484 O O . SER A 1 193 ? 6.233 13.409 -14.900 1.00 81.50 193 SER A O 1
ATOM 1486 N N . GLY A 1 194 ? 5.052 11.528 -15.212 1.00 80.62 194 GLY A N 1
ATOM 1487 C CA . GLY A 1 194 ? 6.178 10.643 -15.513 1.00 80.62 194 GLY A CA 1
ATOM 1488 C C . GLY A 1 194 ? 6.766 9.932 -14.290 1.00 80.62 194 GLY A C 1
ATOM 1489 O O . GLY A 1 194 ? 7.685 9.129 -14.450 1.00 80.62 194 GLY A O 1
ATOM 1490 N N . GLU A 1 195 ? 6.249 10.191 -13.086 1.00 77.25 195 GLU A N 1
ATOM 1491 C CA . GLU A 1 195 ? 6.627 9.450 -11.880 1.00 77.25 195 GLU A CA 1
ATOM 1492 C C . GLU A 1 195 ? 6.057 8.028 -11.901 1.00 77.25 195 GLU A C 1
ATOM 1494 O O . GLU A 1 195 ? 4.975 7.778 -12.432 1.00 77.25 195 GLU A O 1
ATOM 1499 N N . TRP A 1 196 ? 6.790 7.088 -11.308 1.00 81.06 196 TRP A N 1
ATOM 1500 C CA . TRP A 1 196 ? 6.346 5.703 -11.170 1.00 81.06 196 TRP A CA 1
ATOM 1501 C C . TRP A 1 196 ? 5.242 5.620 -10.123 1.00 81.06 196 TRP A C 1
ATOM 1503 O O . TRP A 1 196 ? 5.330 6.262 -9.075 1.00 81.06 196 TRP A O 1
ATOM 1513 N N . ALA A 1 197 ? 4.212 4.828 -10.401 1.00 85.56 197 ALA A N 1
ATOM 1514 C CA . ALA A 1 197 ? 3.184 4.563 -9.410 1.00 85.56 197 ALA A CA 1
ATOM 1515 C C . ALA A 1 197 ? 3.557 3.373 -8.528 1.00 85.56 197 ALA A C 1
ATOM 1517 O O . ALA A 1 197 ? 4.111 2.387 -9.006 1.00 85.56 197 ALA A O 1
ATOM 1518 N N . ASP A 1 198 ? 3.191 3.463 -7.249 1.00 75.56 198 ASP A N 1
ATOM 1519 C CA . ASP A 1 198 ? 3.413 2.406 -6.253 1.00 75.56 198 ASP A CA 1
ATOM 1520 C C . ASP A 1 198 ? 2.516 1.169 -6.504 1.00 75.56 198 ASP A C 1
ATOM 1522 O O . ASP A 1 198 ? 2.716 0.115 -5.900 1.00 75.56 198 ASP A O 1
ATOM 1526 N N . ALA A 1 199 ? 1.497 1.292 -7.364 1.00 83.56 199 ALA A N 1
ATOM 1527 C CA . ALA A 1 199 ? 0.594 0.202 -7.716 1.00 83.56 199 ALA A CA 1
ATOM 1528 C C . ALA A 1 199 ? 1.255 -0.805 -8.675 1.00 83.56 199 ALA A C 1
ATOM 1530 O O . ALA A 1 199 ? 2.093 -0.458 -9.509 1.00 83.56 199 ALA A O 1
ATOM 1531 N N . PHE A 1 200 ? 0.833 -2.068 -8.593 1.00 82.75 200 PHE A N 1
ATOM 1532 C CA . PHE A 1 200 ? 1.367 -3.120 -9.455 1.00 82.75 200 PHE A CA 1
ATOM 1533 C C . PHE A 1 200 ? 0.628 -3.186 -10.800 1.00 82.75 200 PHE A C 1
ATOM 1535 O O . PHE A 1 200 ? -0.609 -3.195 -10.822 1.00 82.75 200 PHE A O 1
ATOM 1542 N N . PRO A 1 201 ? 1.348 -3.300 -11.929 1.00 88.75 201 PRO A N 1
ATOM 1543 C CA . PRO A 1 201 ? 0.743 -3.438 -13.255 1.00 88.75 201 PRO A CA 1
ATOM 1544 C C . PRO A 1 201 ? -0.140 -4.684 -13.391 1.00 88.75 201 PRO A C 1
ATOM 1546 O O . PRO A 1 201 ? -1.149 -4.657 -14.100 1.00 88.75 201 PRO A O 1
ATOM 1549 N N . GLU A 1 202 ? 0.214 -5.776 -12.709 1.00 85.38 202 GLU A N 1
ATOM 1550 C CA . GLU A 1 202 ? -0.576 -7.008 -12.674 1.00 85.38 202 GLU A CA 1
ATOM 1551 C C . GLU A 1 202 ? -1.905 -6.782 -11.960 1.00 85.38 202 GLU A C 1
ATOM 1553 O O . GLU A 1 202 ? -2.940 -7.142 -12.507 1.00 85.38 202 GLU A O 1
ATOM 1558 N N . THR A 1 203 ? -1.889 -6.109 -10.804 1.00 87.38 203 THR A N 1
ATOM 1559 C CA . THR A 1 203 ? -3.112 -5.738 -10.077 1.00 87.38 203 THR A CA 1
ATOM 1560 C C . THR A 1 203 ? -4.039 -4.920 -10.966 1.00 87.38 203 THR A C 1
ATOM 1562 O O . THR A 1 203 ? -5.220 -5.223 -11.069 1.00 87.38 203 THR A O 1
ATOM 1565 N N . VAL A 1 204 ? -3.517 -3.914 -11.669 1.00 92.00 204 VAL A N 1
ATOM 1566 C CA . VAL A 1 204 ? -4.339 -3.122 -12.593 1.00 92.00 204 VAL A CA 1
ATOM 1567 C C . VAL A 1 204 ? -4.869 -3.965 -13.751 1.00 92.00 204 VAL A C 1
ATOM 1569 O O . VAL A 1 204 ? -6.009 -3.779 -14.164 1.00 92.00 204 VAL A O 1
ATOM 1572 N N . THR A 1 205 ? -4.078 -4.906 -14.268 1.00 90.25 205 THR A N 1
ATOM 1573 C CA . THR A 1 205 ? -4.540 -5.820 -15.322 1.00 90.25 205 THR A CA 1
ATOM 1574 C C . THR A 1 205 ? -5.688 -6.705 -14.825 1.00 90.25 205 THR A C 1
ATOM 1576 O O . THR A 1 205 ? -6.659 -6.884 -15.557 1.00 90.25 205 THR A O 1
ATOM 1579 N N . ASP A 1 206 ? -5.611 -7.196 -13.586 1.00 86.25 206 ASP A N 1
ATOM 1580 C CA . ASP A 1 206 ? -6.682 -7.963 -12.943 1.00 86.25 206 ASP A CA 1
ATOM 1581 C C . ASP A 1 206 ? -7.938 -7.083 -12.761 1.00 86.25 206 ASP A C 1
ATOM 1583 O O . ASP A 1 206 ? -9.024 -7.465 -13.187 1.00 86.25 206 ASP A O 1
ATOM 1587 N N . LEU A 1 207 ? -7.785 -5.844 -12.270 1.00 92.25 207 LEU A N 1
ATOM 1588 C CA . LEU A 1 207 ? -8.889 -4.879 -12.134 1.00 92.25 207 LEU A CA 1
ATOM 1589 C C . LEU A 1 207 ? -9.559 -4.532 -13.477 1.00 92.25 207 LEU A C 1
ATOM 1591 O O . LEU A 1 207 ? -10.767 -4.286 -13.518 1.00 92.25 207 LEU A O 1
ATOM 1595 N N . ILE A 1 208 ? -8.794 -4.502 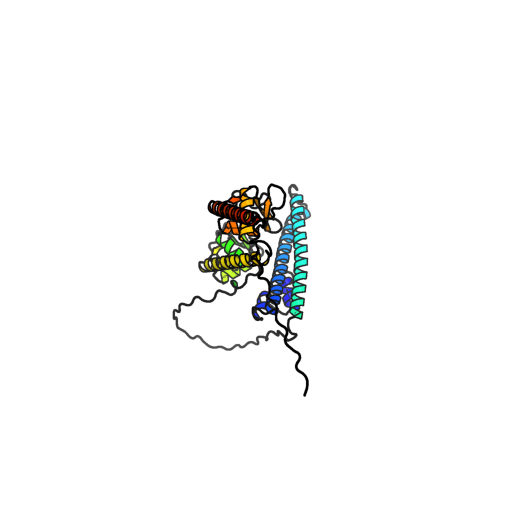-14.575 1.00 93.75 208 ILE A N 1
ATOM 1596 C CA . ILE A 1 208 ? -9.332 -4.341 -15.934 1.00 93.75 208 ILE A CA 1
ATOM 1597 C C . ILE A 1 208 ? -10.114 -5.592 -16.346 1.00 93.75 208 ILE A C 1
ATOM 1599 O O . ILE A 1 208 ? -11.222 -5.472 -16.869 1.00 93.75 208 ILE A O 1
ATOM 1603 N N . ALA A 1 209 ? -9.565 -6.786 -16.107 1.00 90.06 209 ALA A N 1
ATOM 1604 C CA . ALA A 1 209 ? -10.225 -8.049 -16.431 1.00 90.06 209 ALA A CA 1
ATOM 1605 C C . ALA A 1 209 ? -11.545 -8.233 -15.660 1.00 90.06 209 ALA A C 1
ATOM 1607 O O . ALA A 1 209 ? -12.513 -8.744 -16.220 1.00 90.06 209 ALA A O 1
ATOM 1608 N N . ASP A 1 210 ? -11.605 -7.749 -14.418 1.00 89.06 210 ASP A N 1
ATOM 1609 C CA . ASP A 1 210 ? -12.802 -7.739 -13.571 1.00 89.06 210 ASP A CA 1
ATOM 1610 C C . ASP A 1 210 ? -13.804 -6.619 -13.910 1.00 89.06 210 ASP A C 1
ATOM 1612 O O . ASP A 1 210 ? -14.862 -6.520 -13.285 1.00 89.06 210 ASP A O 1
ATOM 1616 N N . GLY A 1 211 ? -13.494 -5.748 -14.877 1.00 93.88 211 GLY A N 1
ATOM 1617 C CA . GLY A 1 211 ? -14.366 -4.640 -15.277 1.00 93.88 211 GLY A CA 1
ATOM 1618 C C . GLY A 1 211 ? -14.460 -3.500 -14.254 1.00 93.88 211 GLY A C 1
ATOM 1619 O O . GLY A 1 211 ? -15.353 -2.656 -14.347 1.00 93.88 211 GLY A O 1
ATOM 1620 N N . LEU A 1 212 ? -13.547 -3.441 -13.280 1.00 93.75 212 LEU A N 1
ATOM 1621 C CA . LEU A 1 212 ? -13.481 -2.369 -12.277 1.00 93.75 212 LEU A CA 1
ATOM 1622 C C . LEU A 1 212 ? -12.737 -1.135 -12.806 1.00 93.75 212 LEU A C 1
ATOM 1624 O O . LEU A 1 212 ? -12.995 -0.008 -12.380 1.00 93.75 212 LEU A O 1
ATOM 1628 N N . VAL A 1 213 ? -11.833 -1.339 -13.760 1.00 96.31 213 VAL A N 1
ATOM 1629 C CA . VAL A 1 213 ? -11.029 -0.290 -14.391 1.00 96.31 213 VAL A CA 1
ATOM 1630 C C . VAL A 1 213 ? -11.196 -0.368 -15.904 1.00 96.31 213 VAL A C 1
ATOM 1632 O O . VAL A 1 213 ? -11.099 -1.437 -16.498 1.00 96.31 213 VAL A O 1
ATOM 1635 N N . ALA A 1 214 ? -11.420 0.777 -16.539 1.00 96.12 214 ALA A N 1
ATOM 1636 C CA . ALA A 1 214 ? -11.369 0.921 -17.984 1.00 96.12 214 ALA A CA 1
ATOM 1637 C C . ALA A 1 214 ? -9.996 1.465 -18.399 1.00 96.12 214 ALA A C 1
ATOM 1639 O O . ALA A 1 214 ? -9.509 2.451 -17.843 1.00 96.12 214 ALA A O 1
ATOM 1640 N N . ALA A 1 215 ? -9.387 0.820 -19.392 1.00 95.69 215 ALA A N 1
ATOM 1641 C CA . ALA A 1 215 ? -8.158 1.271 -20.027 1.00 95.69 215 ALA A CA 1
ATOM 1642 C C . ALA A 1 215 ? -8.504 1.971 -21.345 1.00 95.69 215 ALA A C 1
ATOM 1644 O O . ALA A 1 215 ? -9.033 1.343 -22.265 1.00 95.69 215 ALA A O 1
ATOM 1645 N N . ASP A 1 216 ? -8.213 3.266 -21.436 1.00 93.38 216 ASP A N 1
ATOM 1646 C CA . ASP A 1 216 ? -8.383 4.018 -22.669 1.00 93.38 216 ASP A CA 1
ATOM 1647 C C . ASP A 1 216 ? -7.366 3.525 -23.704 1.00 93.38 216 ASP A C 1
ATOM 1649 O O . ASP A 1 216 ? -6.147 3.588 -23.525 1.00 93.38 216 ASP A O 1
ATOM 1653 N N . THR A 1 217 ? -7.886 2.976 -24.796 1.00 86.56 217 THR A N 1
ATOM 1654 C CA . THR A 1 217 ? -7.077 2.450 -25.899 1.00 86.56 217 THR A CA 1
ATOM 1655 C C . THR A 1 217 ? -6.727 3.514 -26.931 1.00 86.56 217 THR A C 1
ATOM 1657 O O . THR A 1 217 ? -6.005 3.208 -27.880 1.00 86.56 217 THR A O 1
ATOM 1660 N N . SER A 1 218 ? -7.174 4.762 -26.745 1.00 82.25 218 SER A N 1
ATOM 1661 C CA . SER A 1 218 ? -6.794 5.895 -27.584 1.00 82.25 218 SER A CA 1
ATOM 1662 C C . SER A 1 218 ? -5.337 6.304 -27.323 1.00 82.25 218 SER A C 1
ATOM 1664 O O . SER A 1 218 ? -5.000 7.298 -26.689 1.00 82.25 218 SER A O 1
ATOM 1666 N N . THR A 1 219 ? -4.409 5.490 -27.819 1.00 71.12 219 THR A N 1
ATOM 1667 C CA . THR A 1 219 ? -2.980 5.776 -27.722 1.00 71.12 219 THR A CA 1
ATOM 1668 C C . THR A 1 219 ? -2.637 6.944 -28.643 1.00 71.12 219 THR A C 1
ATOM 1670 O O . THR A 1 219 ? -2.756 6.828 -29.866 1.00 71.12 219 THR A O 1
ATOM 1673 N N . SER A 1 220 ? -2.164 8.062 -28.087 1.00 72.31 220 SER A N 1
ATOM 1674 C CA . SER A 1 220 ? -1.503 9.086 -28.901 1.00 72.31 220 SER A CA 1
ATOM 1675 C C . SER A 1 220 ? -0.093 8.616 -29.273 1.00 72.31 220 SER A C 1
ATOM 1677 O O . SER A 1 220 ? 0.596 7.990 -28.468 1.00 72.31 220 SER A O 1
ATOM 1679 N N . VAL A 1 221 ? 0.380 8.961 -30.475 1.00 71.75 221 VAL A N 1
ATOM 1680 C CA . VAL A 1 221 ? 1.748 8.631 -30.938 1.00 71.75 221 VAL A CA 1
ATOM 1681 C C . VAL A 1 221 ? 2.826 9.186 -29.989 1.00 71.75 221 VAL A C 1
ATOM 1683 O O . VAL A 1 221 ? 3.928 8.653 -29.914 1.00 71.75 221 VAL A O 1
ATOM 1686 N N . GLN A 1 222 ? 2.509 10.249 -29.248 1.00 72.81 222 GLN A N 1
ATOM 1687 C CA . GLN A 1 222 ? 3.440 10.947 -28.361 1.00 72.81 222 GLN A CA 1
ATOM 1688 C C . GLN A 1 222 ? 3.514 10.339 -26.953 1.00 72.81 222 GLN A C 1
ATOM 1690 O O . GLN A 1 222 ? 4.485 10.585 -26.240 1.00 72.81 222 GLN A O 1
ATOM 1695 N N . GLN A 1 223 ? 2.520 9.545 -26.544 1.00 72.31 223 GLN A N 1
ATOM 1696 C CA . GLN A 1 223 ? 2.473 8.906 -25.229 1.00 72.31 223 GLN A CA 1
ATOM 1697 C C . GLN A 1 223 ? 1.970 7.463 -25.366 1.00 72.31 223 GLN A C 1
ATOM 1699 O O . GLN A 1 223 ? 0.769 7.218 -25.249 1.00 72.31 223 GLN A O 1
ATOM 1704 N N . PRO A 1 224 ? 2.869 6.496 -25.629 1.00 81.31 224 PRO A N 1
ATOM 1705 C CA . PRO A 1 224 ? 2.489 5.091 -25.668 1.00 81.31 224 PRO A CA 1
ATOM 1706 C C . PRO A 1 224 ? 2.038 4.635 -24.273 1.00 81.31 224 PRO A C 1
ATOM 1708 O O . PRO A 1 224 ? 2.808 4.683 -23.310 1.00 81.31 224 PRO A O 1
ATOM 1711 N N . GLY A 1 225 ? 0.777 4.218 -24.168 1.00 89.69 225 GLY A N 1
ATOM 1712 C CA . GLY A 1 225 ? 0.162 3.724 -22.939 1.00 89.69 225 GLY A CA 1
ATOM 1713 C C . GLY A 1 225 ? -1.358 3.865 -22.937 1.00 89.69 225 GLY A C 1
ATOM 1714 O O . GLY A 1 225 ? -1.930 4.524 -23.803 1.00 89.69 225 GLY A O 1
ATOM 1715 N N . HIS A 1 226 ? -1.991 3.260 -21.939 1.00 94.12 226 HIS A N 1
ATOM 1716 C CA . HIS A 1 226 ? -3.427 3.334 -21.703 1.00 94.12 226 HIS A CA 1
ATOM 1717 C C . HIS A 1 226 ? -3.714 4.187 -20.472 1.00 94.12 226 HIS A C 1
ATOM 1719 O O . HIS A 1 226 ? -3.232 3.861 -19.383 1.00 94.12 226 HIS A O 1
ATOM 1725 N N . LEU A 1 227 ? -4.490 5.260 -20.632 1.00 94.75 227 LEU A N 1
ATOM 1726 C CA . LEU A 1 227 ? -4.985 6.030 -19.493 1.00 94.75 227 LEU A CA 1
ATOM 1727 C C . LEU A 1 227 ? -6.013 5.183 -18.740 1.00 94.75 227 LEU A C 1
ATOM 1729 O O . LEU A 1 227 ? -6.913 4.601 -19.344 1.00 94.75 227 LEU A O 1
ATOM 1733 N N . LEU A 1 228 ? -5.867 5.086 -17.425 1.00 96.38 228 LEU A N 1
ATOM 1734 C CA . LEU A 1 228 ? -6.739 4.275 -16.588 1.00 96.38 228 LEU A CA 1
ATOM 1735 C C . LEU A 1 228 ? -7.833 5.146 -15.981 1.00 96.38 228 LEU A C 1
ATOM 1737 O O . LEU A 1 228 ? -7.574 6.239 -15.482 1.00 96.38 228 LEU A O 1
ATOM 1741 N N . SER A 1 229 ? -9.059 4.636 -15.985 1.00 96.56 229 SER A N 1
ATOM 1742 C CA . SER A 1 229 ? -10.209 5.283 -15.356 1.00 96.56 229 SER A CA 1
ATOM 1743 C C . SER A 1 229 ? -11.051 4.261 -14.600 1.00 96.56 229 SER A C 1
ATOM 1745 O O . SER A 1 229 ? -11.115 3.090 -14.975 1.00 96.56 229 SER A O 1
ATOM 1747 N N . LEU A 1 230 ? -11.686 4.685 -13.507 1.00 96.50 230 LEU A N 1
ATOM 1748 C CA . LEU A 1 230 ? -12.615 3.820 -12.783 1.00 96.50 230 LEU A CA 1
ATOM 1749 C C . LEU A 1 230 ? -13.901 3.645 -13.589 1.00 96.50 230 LEU A C 1
ATOM 1751 O O . LEU A 1 230 ? -14.469 4.617 -14.086 1.00 96.50 230 LEU A O 1
ATOM 1755 N N . THR A 1 231 ? -14.398 2.412 -13.661 1.00 95.88 231 THR A N 1
ATOM 1756 C CA . THR A 1 231 ? -15.774 2.176 -14.105 1.00 95.88 231 THR A CA 1
ATOM 1757 C C . THR A 1 231 ? -16.750 2.553 -12.987 1.00 95.88 231 THR A C 1
ATOM 1759 O O . THR A 1 231 ? -16.358 2.730 -11.830 1.00 95.88 231 THR A O 1
ATOM 1762 N N . ALA A 1 232 ? -18.048 2.637 -13.296 1.00 95.44 232 ALA A N 1
ATOM 1763 C CA . ALA A 1 232 ? -19.075 2.839 -12.270 1.00 95.44 232 ALA A CA 1
ATOM 1764 C C . ALA A 1 232 ? -19.016 1.750 -11.178 1.00 95.44 232 ALA A C 1
ATOM 1766 O O . ALA A 1 232 ? -19.152 2.044 -9.994 1.00 95.44 232 ALA A O 1
ATOM 1767 N N . GLN A 1 233 ? -18.737 0.503 -11.570 1.00 92.31 233 GLN A N 1
ATOM 1768 C CA . GLN A 1 233 ? -18.571 -0.612 -10.642 1.00 92.31 233 GLN A CA 1
ATOM 1769 C C . GLN A 1 233 ? -17.302 -0.464 -9.792 1.00 92.31 233 GLN A C 1
ATOM 1771 O O . GLN A 1 233 ? -17.363 -0.648 -8.579 1.00 92.31 233 GLN A O 1
ATOM 1776 N N . GLY A 1 234 ? -16.172 -0.082 -10.396 1.00 93.19 234 GLY A N 1
ATOM 1777 C CA . GLY A 1 234 ? -14.935 0.189 -9.658 1.00 93.19 234 GLY A CA 1
ATOM 1778 C C . GLY A 1 234 ? -15.083 1.307 -8.627 1.00 93.19 234 GLY A C 1
ATOM 1779 O O . GLY A 1 234 ? -14.559 1.191 -7.522 1.00 93.19 234 GLY A O 1
ATOM 1780 N N . ALA A 1 235 ? -15.847 2.356 -8.947 1.00 93.31 235 ALA A N 1
ATOM 1781 C CA . ALA A 1 235 ? -16.145 3.442 -8.015 1.00 93.31 235 ALA A CA 1
ATOM 1782 C C . ALA A 1 235 ? -16.959 2.967 -6.798 1.00 93.31 235 ALA A C 1
ATOM 1784 O O . ALA A 1 235 ? -16.607 3.311 -5.671 1.00 93.31 235 ALA A O 1
ATOM 1785 N N . LEU A 1 236 ? -17.985 2.133 -7.009 1.00 91.75 236 LEU A N 1
ATOM 1786 C CA . LEU A 1 236 ? -18.779 1.545 -5.921 1.00 91.75 236 LEU A CA 1
ATOM 1787 C C . LEU A 1 236 ? -17.943 0.609 -5.039 1.00 91.75 236 LEU A C 1
ATOM 1789 O O . LEU A 1 236 ? -18.028 0.665 -3.815 1.00 91.75 236 LEU A O 1
ATOM 1793 N N . VAL A 1 237 ? -17.107 -0.237 -5.650 1.00 90.19 237 VAL A N 1
ATOM 1794 C CA . VAL A 1 237 ? -16.199 -1.126 -4.907 1.00 90.19 237 VAL A CA 1
ATOM 1795 C C . VAL A 1 237 ? -15.230 -0.311 -4.056 1.00 90.19 237 VAL A C 1
ATOM 1797 O O . VAL A 1 237 ? -15.022 -0.633 -2.889 1.00 90.19 237 VAL A O 1
ATOM 1800 N N . LEU A 1 238 ? -14.667 0.765 -4.611 1.00 91.06 238 LEU A N 1
ATOM 1801 C CA . LEU A 1 238 ? -13.778 1.645 -3.867 1.00 91.06 238 LEU A CA 1
ATOM 1802 C C . LEU A 1 238 ? -14.486 2.298 -2.671 1.00 91.06 238 LEU A C 1
ATOM 1804 O O . LEU A 1 238 ? -13.902 2.342 -1.594 1.00 91.06 238 LEU A O 1
ATOM 1808 N N . GLU A 1 239 ? -15.731 2.748 -2.823 1.00 87.19 239 GLU A N 1
ATOM 1809 C CA . GLU A 1 239 ? -16.510 3.330 -1.722 1.00 87.19 239 GLU A CA 1
ATOM 1810 C C . GLU A 1 239 ? -16.741 2.323 -0.582 1.00 87.19 239 GLU A C 1
ATOM 1812 O O . GLU A 1 239 ? -16.522 2.641 0.589 1.00 87.19 239 GLU A O 1
ATOM 1817 N N . VAL A 1 240 ? -17.096 1.076 -0.914 1.00 87.25 240 VAL A N 1
ATOM 1818 C CA . VAL A 1 240 ? -17.246 -0.006 0.076 1.00 87.25 240 VAL A CA 1
ATOM 1819 C C . VAL A 1 240 ? -15.920 -0.286 0.787 1.00 87.25 240 VAL A C 1
ATOM 1821 O O . VAL A 1 240 ? -15.886 -0.350 2.016 1.00 87.25 240 VAL A O 1
ATOM 1824 N N . LEU A 1 241 ? -14.818 -0.396 0.038 1.00 85.06 241 LEU A N 1
ATOM 1825 C CA . LEU A 1 241 ? -13.483 -0.619 0.602 1.00 85.06 241 LEU A CA 1
ATOM 1826 C C . LEU A 1 241 ? -13.021 0.548 1.483 1.00 85.06 241 LEU A C 1
ATOM 1828 O O . LEU A 1 241 ? -12.353 0.329 2.493 1.00 85.06 241 LEU A O 1
ATOM 1832 N N . GLU A 1 242 ? -13.355 1.790 1.127 1.00 82.81 242 GLU A N 1
ATOM 1833 C CA . GLU A 1 242 ? -13.084 2.971 1.951 1.00 82.81 242 GLU A CA 1
ATOM 1834 C C . GLU A 1 242 ? -13.886 2.932 3.258 1.00 82.81 242 GLU A C 1
ATOM 1836 O O . GLU A 1 242 ? -13.318 3.178 4.326 1.00 82.81 242 GLU A O 1
ATOM 1841 N N . GLY A 1 243 ? -15.160 2.535 3.208 1.00 80.19 243 GLY A N 1
ATOM 1842 C CA . GLY A 1 243 ? -15.990 2.321 4.395 1.00 80.19 243 GLY A CA 1
ATOM 1843 C C . GLY A 1 243 ? -15.457 1.219 5.319 1.00 80.19 243 GLY A C 1
ATOM 1844 O O . GLY A 1 243 ? -15.296 1.442 6.521 1.00 80.19 243 GLY A O 1
ATOM 1845 N N . GLU A 1 244 ? -15.119 0.048 4.770 1.00 82.06 244 GLU A N 1
ATOM 1846 C CA . GLU A 1 244 ? -14.553 -1.072 5.534 1.00 82.06 244 GLU A CA 1
ATOM 1847 C C . GLU A 1 244 ? -13.188 -0.732 6.131 1.00 82.06 244 GLU A C 1
ATOM 1849 O O . GLU A 1 244 ? -12.945 -1.002 7.307 1.00 82.06 244 GLU A O 1
ATOM 1854 N N . HIS A 1 245 ? -12.305 -0.094 5.357 1.00 76.00 245 HIS A N 1
ATOM 1855 C CA . HIS A 1 245 ? -10.991 0.317 5.842 1.00 76.00 245 HIS A CA 1
ATOM 1856 C C . HIS A 1 245 ? -11.103 1.333 6.981 1.00 76.00 245 HIS A C 1
ATOM 1858 O O . HIS A 1 245 ? -10.360 1.241 7.956 1.00 76.00 245 HIS A O 1
ATOM 1864 N N . THR A 1 246 ? -12.049 2.268 6.885 1.00 72.81 246 THR A N 1
ATOM 1865 C CA . THR A 1 246 ? -12.331 3.244 7.947 1.00 72.81 246 THR A CA 1
ATOM 1866 C C . THR A 1 246 ? -12.854 2.537 9.201 1.00 72.81 246 THR A C 1
ATOM 1868 O O . THR A 1 246 ? -12.387 2.807 10.306 1.00 72.81 246 THR A O 1
ATOM 1871 N N . ALA A 1 247 ? -13.764 1.570 9.049 1.00 72.31 247 ALA A N 1
ATOM 1872 C CA . ALA A 1 247 ? -14.286 0.778 10.163 1.00 72.31 247 ALA A CA 1
ATOM 1873 C C . ALA A 1 247 ? -13.210 -0.103 10.828 1.00 72.31 247 ALA A C 1
ATOM 1875 O O . ALA A 1 247 ? -13.145 -0.175 12.056 1.00 72.31 247 ALA A O 1
ATOM 1876 N N . GLU A 1 248 ? -12.347 -0.752 10.046 1.00 72.19 248 GLU A N 1
ATOM 1877 C CA . GLU A 1 248 ? -11.274 -1.613 10.556 1.00 72.19 248 GLU A CA 1
ATOM 1878 C C . GLU A 1 248 ? -10.133 -0.802 11.184 1.00 72.19 248 GLU A C 1
ATOM 1880 O O . GLU A 1 248 ? -9.627 -1.182 12.243 1.00 72.19 248 GLU A O 1
ATOM 1885 N N . ARG A 1 249 ? -9.773 0.356 10.606 1.00 64.88 249 ARG A N 1
ATOM 1886 C CA . ARG A 1 249 ? -8.854 1.320 11.238 1.00 64.88 249 ARG A CA 1
ATOM 1887 C C . ARG A 1 249 ? -9.379 1.775 12.592 1.00 64.88 249 ARG A C 1
ATOM 1889 O O . ARG A 1 249 ? -8.639 1.728 13.570 1.00 64.88 249 ARG A O 1
ATOM 1896 N N . ARG A 1 250 ? -10.664 2.127 12.678 1.00 70.31 250 ARG A N 1
ATOM 1897 C CA . ARG A 1 250 ? -11.317 2.452 13.950 1.00 70.31 250 ARG A CA 1
ATOM 1898 C C . ARG A 1 250 ? -11.180 1.296 14.942 1.00 70.31 250 ARG A C 1
ATOM 1900 O O . ARG A 1 250 ? -10.643 1.490 16.025 1.00 70.31 250 ARG A O 1
ATOM 1907 N N . ARG A 1 251 ? -11.531 0.063 14.559 1.00 69.81 251 ARG A N 1
ATOM 1908 C CA . ARG A 1 251 ? -11.380 -1.118 15.438 1.00 69.81 251 ARG A CA 1
ATOM 1909 C C . ARG A 1 251 ? -9.945 -1.350 15.917 1.00 69.81 251 ARG A C 1
ATOM 1911 O O . ARG A 1 251 ? -9.752 -1.687 17.081 1.00 69.81 251 ARG A O 1
ATOM 1918 N N . THR A 1 252 ? -8.946 -1.198 15.049 1.00 65.25 252 THR A N 1
ATOM 1919 C CA . THR A 1 252 ? -7.531 -1.420 15.403 1.00 65.25 252 THR A CA 1
ATOM 1920 C C . THR A 1 252 ? -6.970 -0.317 16.289 1.00 65.25 252 THR A C 1
ATOM 1922 O O . THR A 1 252 ? -6.282 -0.627 17.264 1.00 65.25 252 THR A O 1
ATOM 1925 N N . LEU A 1 253 ? -7.316 0.946 16.027 1.00 60.28 253 LEU A N 1
ATOM 1926 C CA . LEU A 1 253 ? -7.004 2.056 16.930 1.00 60.28 253 LEU A CA 1
ATOM 1927 C C . LEU A 1 253 ? -7.622 1.824 18.316 1.00 60.28 253 LEU A C 1
ATOM 1929 O O . LEU A 1 253 ? -6.957 2.047 19.324 1.00 60.28 253 LEU A O 1
ATOM 1933 N N . TYR A 1 254 ? -8.842 1.283 18.375 1.00 61.88 254 TYR A N 1
ATOM 1934 C CA . TYR A 1 254 ? -9.551 1.022 19.634 1.00 61.88 254 TYR A CA 1
ATOM 1935 C C . TYR A 1 254 ? -9.104 -0.248 20.362 1.00 61.88 254 TYR A C 1
ATOM 1937 O O . TYR A 1 254 ? -9.339 -0.368 21.558 1.00 61.88 254 TYR A O 1
ATOM 1945 N N . ARG A 1 255 ? -8.439 -1.188 19.679 1.00 56.84 255 ARG A N 1
ATOM 1946 C CA . ARG A 1 255 ? -7.872 -2.400 20.298 1.00 56.84 255 ARG A CA 1
ATOM 1947 C C . ARG A 1 255 ? -6.482 -2.165 20.908 1.00 56.84 255 ARG A C 1
ATOM 1949 O O . ARG A 1 255 ? -6.060 -2.945 21.749 1.00 56.84 255 ARG A O 1
ATOM 1956 N N . SER A 1 256 ? -5.760 -1.129 20.470 1.00 50.53 256 SER A N 1
ATOM 1957 C CA . SER A 1 256 ? -4.383 -0.832 20.907 1.00 50.53 256 SER A CA 1
ATOM 1958 C C . SER A 1 256 ? -4.283 0.279 21.961 1.00 50.53 256 SER A C 1
ATOM 1960 O O . SER A 1 256 ? -3.202 0.472 22.517 1.00 50.53 256 SER A O 1
ATOM 1962 N N . ALA A 1 257 ? -5.355 1.035 22.203 1.00 52.97 257 ALA A N 1
ATOM 1963 C CA . ALA A 1 257 ? -5.397 2.124 23.175 1.00 52.97 257 ALA A CA 1
ATOM 1964 C C . ALA A 1 257 ? -6.078 1.646 24.465 1.00 52.97 257 ALA A C 1
ATOM 1966 O O . ALA A 1 257 ? -7.236 1.966 24.711 1.00 52.97 257 ALA A O 1
ATOM 1967 N N . ASP A 1 258 ? -5.358 0.872 25.278 1.00 53.88 258 ASP A N 1
ATOM 1968 C CA . ASP A 1 258 ? -5.882 0.352 26.551 1.00 53.88 258 ASP A CA 1
ATOM 1969 C C . ASP A 1 258 ? -6.090 1.433 27.638 1.00 53.88 258 ASP A C 1
ATOM 1971 O O . ASP A 1 258 ? -6.660 1.118 28.673 1.00 53.88 258 ASP A O 1
ATOM 1975 N N . ASP A 1 259 ? -5.732 2.710 27.416 1.00 58.00 259 ASP A N 1
ATOM 1976 C CA . ASP A 1 259 ? -5.838 3.749 28.466 1.00 58.00 259 ASP A CA 1
ATOM 1977 C C . ASP A 1 259 ? -6.476 5.097 28.062 1.00 58.00 259 ASP A C 1
ATOM 1979 O O . ASP A 1 259 ? -6.779 5.911 28.936 1.00 58.00 259 ASP A O 1
ATOM 1983 N N . LEU A 1 260 ? -6.727 5.386 26.777 1.00 66.12 260 LEU A N 1
ATOM 1984 C CA . LEU A 1 260 ? -7.263 6.695 26.360 1.00 66.12 260 LEU A CA 1
ATOM 1985 C C . LEU A 1 260 ? -8.426 6.555 25.384 1.00 66.12 260 LEU A C 1
ATOM 1987 O O . LEU A 1 260 ? -8.332 5.880 24.360 1.00 66.12 260 LEU A O 1
ATOM 1991 N N . SER A 1 261 ? -9.531 7.239 25.694 1.00 78.56 261 SER A N 1
ATOM 1992 C CA . SER A 1 261 ? -10.696 7.254 24.817 1.00 78.56 261 SER A CA 1
ATOM 1993 C C . SER A 1 261 ? -10.344 7.895 23.462 1.00 78.56 261 SER A C 1
ATOM 1995 O O . SER A 1 261 ? -9.524 8.816 23.402 1.00 78.56 261 SER A O 1
ATOM 1997 N N . PRO A 1 262 ? -10.990 7.477 22.361 1.00 71.81 262 PRO A N 1
ATOM 1998 C CA . PRO A 1 262 ? -10.766 8.054 21.031 1.00 71.81 262 PRO A CA 1
ATOM 1999 C C . PRO A 1 262 ? -10.941 9.573 20.995 1.00 71.81 262 PRO A C 1
ATOM 2001 O O . PRO A 1 262 ? -10.210 10.282 20.310 1.00 71.81 262 PRO A O 1
ATOM 2004 N N . GLN A 1 263 ? -11.893 10.074 21.785 1.00 82.00 263 GLN A N 1
ATOM 2005 C CA . GLN A 1 263 ? -12.143 11.502 21.943 1.00 82.00 263 GLN A CA 1
ATOM 2006 C C . GLN A 1 263 ? -10.997 12.223 22.658 1.00 82.00 263 GLN A C 1
ATOM 2008 O O . GLN A 1 263 ? -10.714 13.367 22.317 1.00 82.00 263 GLN A O 1
ATOM 2013 N N . ALA A 1 264 ? -10.325 11.577 23.616 1.00 83.94 264 ALA A N 1
ATOM 2014 C CA . ALA A 1 264 ? -9.172 12.159 24.296 1.00 83.94 264 ALA A CA 1
ATOM 2015 C C . ALA A 1 264 ? -7.982 12.309 23.338 1.00 83.94 264 ALA A C 1
ATOM 2017 O O . ALA A 1 264 ? -7.410 13.393 23.259 1.00 83.94 264 ALA A O 1
ATOM 2018 N N . LEU A 1 265 ? -7.681 11.272 22.544 1.00 85.25 265 LEU A N 1
ATOM 2019 C CA . LEU A 1 265 ? -6.629 11.337 21.521 1.00 85.25 265 LEU A CA 1
ATOM 2020 C C . LEU A 1 265 ? -6.948 12.392 20.458 1.00 85.25 265 LEU A C 1
ATOM 2022 O O . LEU A 1 265 ? -6.096 13.213 20.139 1.00 85.25 265 LEU A O 1
ATOM 2026 N N . ALA A 1 266 ? -8.181 12.419 19.943 1.00 89.38 266 ALA A N 1
ATOM 2027 C CA . ALA A 1 266 ? -8.603 13.437 18.985 1.00 89.38 266 ALA A CA 1
ATOM 2028 C C . ALA A 1 266 ? -8.473 14.857 19.565 1.00 89.38 266 ALA A C 1
ATOM 2030 O O . ALA A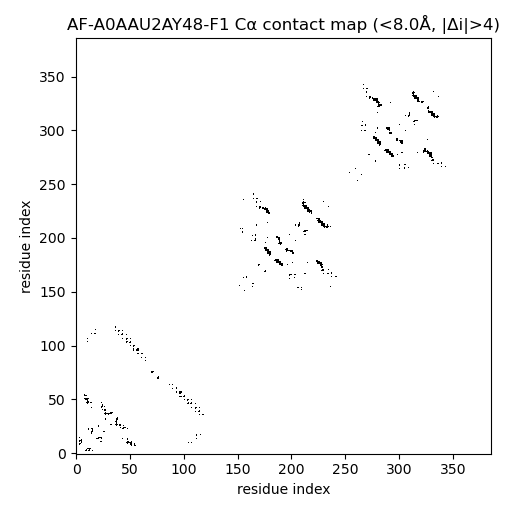 1 266 ? -7.911 15.729 18.908 1.00 89.38 266 ALA A O 1
ATOM 2031 N N . SER A 1 267 ? -8.920 15.083 20.807 1.00 90.69 267 SER A N 1
ATOM 2032 C CA . SER A 1 267 ? -8.784 16.381 21.481 1.00 90.69 267 SER A CA 1
ATOM 2033 C C . SER A 1 267 ? -7.319 16.786 21.650 1.00 90.69 267 SER A C 1
ATOM 2035 O O . SER A 1 267 ? -6.992 17.945 21.421 1.00 90.69 267 SER A O 1
ATOM 2037 N N . GLU A 1 268 ? -6.428 15.851 21.993 1.00 91.25 268 GLU A N 1
ATOM 2038 C CA . GLU A 1 268 ? -4.992 16.124 22.119 1.00 91.25 268 GLU A CA 1
ATOM 2039 C C . GLU A 1 268 ? -4.375 16.546 20.780 1.00 91.25 268 GLU A C 1
ATOM 2041 O O . GLU A 1 268 ? -3.596 17.501 20.730 1.00 91.25 268 GLU A O 1
ATOM 2046 N N . VAL A 1 269 ? -4.750 15.883 19.679 1.00 93.25 269 VAL A N 1
ATOM 2047 C CA . VAL A 1 269 ? -4.290 16.272 18.340 1.00 93.25 269 VAL A CA 1
ATOM 2048 C C . VAL A 1 269 ? -4.812 17.653 17.959 1.00 93.25 269 VAL A C 1
ATOM 2050 O O . VAL A 1 269 ? -4.025 18.482 17.508 1.00 93.25 269 VAL A O 1
ATOM 2053 N N . LEU A 1 270 ? -6.104 17.926 18.160 1.00 95.00 270 LEU A N 1
ATOM 2054 C CA . LEU A 1 270 ? -6.691 19.232 17.849 1.00 95.00 270 LEU A CA 1
ATOM 2055 C C . LEU A 1 270 ? -6.029 20.350 18.669 1.00 95.00 270 LEU A C 1
ATOM 2057 O O . LEU A 1 270 ? -5.661 21.377 18.107 1.00 95.00 270 LEU A O 1
ATOM 2061 N N . GLU A 1 271 ? -5.778 20.131 19.964 1.00 93.56 271 GLU A N 1
ATOM 2062 C CA . GLU A 1 271 ? -5.031 21.068 20.815 1.00 93.56 271 GLU A CA 1
ATOM 2063 C C . GLU A 1 271 ? -3.579 21.254 20.365 1.00 93.56 271 GLU A C 1
ATOM 2065 O O . GLU A 1 271 ? -3.013 22.341 20.489 1.00 93.56 271 GLU A O 1
ATOM 2070 N N . ALA A 1 272 ? -2.933 20.193 19.884 1.00 92.81 272 ALA A N 1
ATOM 2071 C CA . ALA A 1 272 ? -1.573 20.274 19.380 1.00 92.81 272 ALA A CA 1
ATOM 2072 C C . ALA A 1 272 ? -1.499 21.026 18.041 1.00 92.81 272 ALA A C 1
ATOM 2074 O O . ALA A 1 272 ? -0.531 21.750 17.821 1.00 92.81 272 ALA A O 1
ATOM 2075 N N . VAL A 1 273 ? -2.516 20.907 17.178 1.00 95.25 273 VAL A N 1
ATOM 2076 C CA . VAL A 1 273 ? -2.615 21.695 15.939 1.00 95.25 273 VAL A CA 1
ATOM 2077 C C . VAL A 1 273 ? -2.931 23.159 16.250 1.00 95.25 273 VAL A C 1
ATOM 2079 O O . VAL A 1 273 ? -2.307 24.033 15.657 1.00 95.25 273 VAL A O 1
ATOM 2082 N N . ASP A 1 274 ? -3.817 23.436 17.214 1.00 95.69 274 ASP A N 1
ATOM 2083 C CA . ASP A 1 274 ? -4.148 24.797 17.676 1.00 95.69 274 ASP A CA 1
ATOM 2084 C C . ASP A 1 274 ? -2.923 25.544 18.228 1.00 95.69 274 ASP A C 1
ATOM 2086 O O . ASP A 1 274 ? -2.711 26.722 17.951 1.00 95.69 274 ASP A O 1
ATOM 2090 N N . ARG A 1 275 ? -2.043 24.833 18.950 1.00 93.44 275 ARG A N 1
ATOM 2091 C CA . ARG A 1 275 ? -0.745 25.369 19.405 1.00 93.44 275 ARG A CA 1
ATOM 2092 C C . ARG A 1 275 ? 0.231 25.670 18.260 1.00 93.44 275 ARG A C 1
ATOM 2094 O O . ARG A 1 275 ? 1.229 26.355 18.487 1.00 93.44 275 ARG A O 1
ATOM 2101 N N . GLY A 1 276 ? -0.049 25.175 17.058 1.00 93.19 276 GLY A N 1
ATOM 2102 C CA . GLY A 1 276 ? 0.764 25.353 15.866 1.00 93.19 276 GLY A CA 1
ATOM 2103 C C . GLY A 1 276 ? 1.996 24.446 15.804 1.00 93.19 276 GLY A C 1
ATOM 2104 O O . GLY A 1 276 ? 2.383 23.766 16.755 1.00 93.19 276 GLY A O 1
ATOM 2105 N N . GLY A 1 277 ? 2.630 24.441 14.630 1.00 88.31 277 GLY A N 1
ATOM 2106 C CA . GLY A 1 277 ? 3.915 23.776 14.404 1.00 88.31 277 GLY A CA 1
ATOM 2107 C C . GLY A 1 277 ? 3.852 22.261 14.209 1.00 88.31 277 GLY A C 1
ATOM 2108 O O . GLY A 1 277 ? 4.903 21.623 14.188 1.00 88.31 277 GLY A O 1
ATOM 2109 N N . LEU A 1 278 ? 2.661 21.669 14.061 1.00 94.44 278 LEU A N 1
ATOM 2110 C CA . LEU A 1 278 ? 2.525 20.288 13.599 1.00 94.44 278 LEU A CA 1
ATOM 2111 C C . LEU A 1 278 ? 2.538 20.213 12.073 1.00 94.44 278 LEU A C 1
ATOM 2113 O O . LEU A 1 278 ? 1.845 20.962 11.379 1.00 94.44 278 LEU A O 1
ATOM 2117 N N . ARG A 1 279 ? 3.305 19.253 11.558 1.00 93.50 279 ARG A N 1
ATOM 2118 C CA . ARG A 1 279 ? 3.409 18.958 10.132 1.00 93.50 279 ARG A CA 1
ATOM 2119 C C . ARG A 1 279 ? 3.251 17.470 9.887 1.00 93.50 279 ARG A C 1
ATOM 2121 O O . ARG A 1 279 ? 3.822 16.662 10.618 1.00 93.50 279 ARG A O 1
ATOM 2128 N N . ILE A 1 280 ? 2.534 17.114 8.827 1.00 92.94 280 ILE A N 1
ATOM 2129 C CA . ILE A 1 280 ? 2.526 15.748 8.306 1.00 92.94 280 ILE A CA 1
ATOM 2130 C C . ILE A 1 280 ? 3.627 15.604 7.255 1.00 92.94 280 ILE A C 1
ATOM 2132 O O . ILE A 1 280 ? 3.664 16.323 6.255 1.00 92.94 280 ILE A O 1
ATOM 2136 N N . CYS A 1 281 ? 4.551 14.688 7.500 1.00 89.31 281 CYS A N 1
ATOM 2137 C CA . CYS A 1 281 ? 5.686 14.394 6.636 1.00 89.31 281 CYS A CA 1
ATOM 2138 C C . CYS A 1 281 ? 5.533 12.989 6.061 1.00 89.31 281 CYS A C 1
ATOM 2140 O O . CYS A 1 281 ? 4.957 12.124 6.717 1.00 89.31 281 CYS A O 1
ATOM 2142 N N . ARG A 1 282 ? 6.096 12.734 4.876 1.00 85.38 282 ARG A N 1
ATOM 2143 C CA . ARG A 1 282 ? 6.252 11.372 4.353 1.00 85.38 282 ARG A CA 1
ATOM 2144 C C . ARG A 1 282 ? 7.717 10.981 4.414 1.00 85.38 282 ARG A C 1
ATOM 2146 O O . ARG A 1 282 ? 8.587 11.712 3.935 1.00 85.38 282 ARG A O 1
ATOM 2153 N N . ASP A 1 283 ? 7.994 9.830 5.009 1.00 79.19 283 ASP A N 1
ATOM 2154 C CA . ASP A 1 283 ? 9.329 9.259 4.960 1.00 79.19 283 ASP A CA 1
ATOM 2155 C C . ASP A 1 283 ? 9.621 8.796 3.523 1.00 79.19 283 ASP A C 1
ATOM 2157 O O . ASP A 1 283 ? 8.838 8.061 2.921 1.00 79.19 283 ASP A O 1
ATOM 2161 N N . ILE A 1 284 ? 10.730 9.262 2.948 1.00 65.62 284 ILE A N 1
ATOM 2162 C CA . ILE A 1 284 ? 11.096 8.968 1.553 1.00 65.62 284 ILE A CA 1
ATOM 2163 C C . ILE A 1 284 ? 11.573 7.514 1.405 1.00 65.62 284 ILE A C 1
ATOM 2165 O O . ILE A 1 284 ? 11.452 6.936 0.330 1.00 65.62 284 ILE A O 1
ATOM 2169 N N . LEU A 1 285 ? 12.123 6.923 2.468 1.00 53.53 285 LEU A N 1
ATOM 2170 C CA . LEU A 1 285 ? 12.678 5.569 2.473 1.00 53.53 285 LEU A CA 1
ATOM 2171 C C . LEU A 1 285 ? 11.599 4.514 2.724 1.00 53.53 285 LEU A C 1
ATOM 2173 O O . LEU A 1 285 ? 11.638 3.437 2.132 1.00 53.53 285 LEU A O 1
ATOM 2177 N N . TYR A 1 286 ? 10.649 4.816 3.606 1.00 55.06 286 TYR A N 1
ATOM 2178 C CA . TYR A 1 286 ? 9.653 3.852 4.072 1.00 55.06 286 TYR A CA 1
ATOM 2179 C C . TYR A 1 286 ? 8.222 4.167 3.626 1.00 55.06 286 TYR A C 1
ATOM 2181 O O . TYR A 1 286 ? 7.319 3.374 3.881 1.00 55.06 286 TYR A O 1
ATOM 2189 N N . HIS A 1 287 ? 8.001 5.309 2.971 1.00 66.25 287 HIS A N 1
ATOM 2190 C CA . HIS A 1 287 ? 6.714 5.758 2.433 1.00 66.25 287 HIS A CA 1
ATOM 2191 C C . HIS A 1 287 ? 5.555 5.865 3.438 1.00 66.25 287 HIS A C 1
ATOM 2193 O O . HIS A 1 287 ? 4.427 6.115 3.005 1.00 66.25 287 HIS A O 1
ATOM 2199 N N . PHE A 1 288 ? 5.809 5.750 4.747 1.00 74.62 288 PHE A N 1
ATOM 2200 C CA . PHE A 1 288 ? 4.820 6.028 5.787 1.00 74.62 288 PHE A CA 1
ATOM 2201 C C . PHE A 1 288 ? 4.770 7.519 6.119 1.00 74.62 288 PHE A C 1
ATOM 2203 O O . PHE A 1 288 ? 5.754 8.250 5.961 1.00 74.62 288 PHE A O 1
ATOM 2210 N N . ASN A 1 289 ? 3.609 7.964 6.591 1.00 84.75 289 ASN A N 1
ATOM 2211 C CA . ASN A 1 289 ? 3.441 9.316 7.097 1.00 84.75 289 ASN A CA 1
ATOM 2212 C C . ASN A 1 289 ? 3.847 9.372 8.572 1.00 84.75 289 ASN A C 1
ATOM 2214 O O . ASN A 1 289 ? 3.543 8.467 9.345 1.00 84.75 289 ASN A O 1
ATOM 2218 N N . TYR A 1 290 ? 4.532 10.437 8.965 1.00 87.75 290 TYR A N 1
ATOM 2219 C CA . TYR A 1 290 ? 4.889 10.713 10.351 1.00 87.75 290 TYR A CA 1
ATOM 2220 C C . TYR A 1 290 ? 4.592 12.170 10.692 1.00 87.75 290 TYR A C 1
ATOM 2222 O O . TYR A 1 290 ? 4.501 13.023 9.807 1.00 87.75 290 TYR A O 1
ATOM 2230 N N . ILE A 1 291 ? 4.438 12.458 11.983 1.00 92.88 291 ILE A N 1
ATOM 2231 C CA . ILE A 1 291 ? 4.159 13.809 12.467 1.00 92.88 291 ILE A CA 1
ATOM 2232 C C . ILE A 1 291 ? 5.441 14.433 13.001 1.00 92.88 291 ILE A C 1
ATOM 2234 O O . ILE A 1 291 ? 6.088 13.897 13.901 1.00 92.88 291 ILE A O 1
ATOM 2238 N N . ALA A 1 292 ? 5.803 15.579 12.438 1.00 89.81 292 ALA A N 1
ATOM 2239 C CA . ALA A 1 292 ? 6.877 16.415 12.941 1.00 89.81 292 ALA A CA 1
ATOM 2240 C C . ALA A 1 292 ? 6.286 17.588 13.727 1.00 89.81 292 ALA A C 1
ATOM 2242 O O . ALA A 1 292 ? 5.273 18.165 13.332 1.00 89.81 292 ALA A O 1
ATOM 2243 N N . CYS A 1 293 ? 6.937 17.947 14.831 1.00 90.12 293 CYS A N 1
ATOM 2244 C CA . CYS A 1 293 ? 6.667 19.182 15.552 1.00 90.12 293 CYS A CA 1
ATOM 2245 C C . CYS A 1 293 ? 7.873 20.111 15.400 1.00 90.12 293 CYS A C 1
ATOM 2247 O O . CYS A 1 293 ? 9.012 19.670 15.569 1.00 90.12 293 CYS A O 1
ATOM 2249 N N . ASP A 1 294 ? 7.629 21.396 15.149 1.00 83.88 294 ASP A N 1
ATOM 2250 C CA . ASP A 1 294 ? 8.671 22.426 15.029 1.00 83.88 294 ASP A CA 1
ATOM 2251 C C . ASP A 1 294 ? 9.549 22.537 16.300 1.00 83.88 294 ASP A C 1
ATOM 2253 O O . ASP A 1 294 ? 10.669 23.039 16.248 1.00 83.88 294 ASP A O 1
ATOM 2257 N N . SER A 1 295 ? 9.090 21.999 17.439 1.00 78.88 295 SER A N 1
ATOM 2258 C CA . SER A 1 295 ? 9.865 21.917 18.688 1.00 78.88 295 SER A CA 1
ATOM 2259 C C . SER A 1 295 ? 11.000 20.879 18.679 1.00 78.88 295 SER A C 1
ATOM 2261 O O . SER A 1 295 ? 11.767 20.806 19.640 1.00 78.88 295 SER A O 1
ATOM 2263 N N . GLY A 1 296 ? 11.094 20.032 17.647 1.00 69.50 296 GLY A N 1
ATOM 2264 C CA . GLY A 1 296 ? 12.092 18.959 17.543 1.00 69.50 296 GLY A CA 1
ATOM 2265 C C . GLY A 1 296 ? 11.872 17.780 18.502 1.00 69.50 296 GLY A C 1
ATOM 2266 O O . GLY A 1 296 ? 12.526 16.748 18.362 1.00 69.50 296 GLY A O 1
ATOM 2267 N N . LYS A 1 297 ? 10.932 17.886 19.449 1.00 70.19 297 LYS A N 1
ATOM 2268 C CA . LYS A 1 297 ? 10.425 16.741 20.207 1.00 70.19 297 LYS A CA 1
ATOM 2269 C C . LYS A 1 297 ? 9.377 16.041 19.352 1.00 70.19 297 LYS A C 1
ATOM 2271 O O . LYS A 1 297 ? 8.453 16.693 18.866 1.00 70.19 297 LYS A O 1
ATOM 2276 N N . GLY A 1 298 ? 9.530 14.730 19.157 1.00 64.06 298 GLY A N 1
ATOM 2277 C CA . GLY A 1 298 ? 8.511 13.920 18.493 1.00 64.06 298 GLY A CA 1
ATOM 2278 C C . GLY A 1 298 ? 7.160 14.190 19.147 1.00 64.06 298 GLY A C 1
ATOM 2279 O O . GLY A 1 298 ? 7.044 14.112 20.371 1.00 64.06 298 GLY A O 1
ATOM 2280 N N . ALA A 1 299 ? 6.171 14.594 18.351 1.00 69.00 299 ALA A N 1
ATOM 2281 C CA . ALA A 1 299 ? 4.828 14.759 18.875 1.00 69.00 299 ALA A CA 1
ATOM 2282 C C . ALA A 1 299 ? 4.362 13.387 19.377 1.00 69.00 299 ALA A C 1
ATOM 2284 O O . ALA A 1 299 ? 4.509 12.397 18.665 1.00 69.00 299 ALA A O 1
ATOM 2285 N N . ALA A 1 300 ? 3.755 13.325 20.564 1.00 79.44 300 ALA A N 1
ATOM 2286 C CA . ALA A 1 300 ? 3.052 12.120 21.028 1.00 79.44 300 ALA A CA 1
ATOM 2287 C C . ALA A 1 300 ? 1.811 11.793 20.164 1.00 79.44 300 ALA A C 1
ATOM 2289 O O . ALA A 1 300 ? 1.070 10.852 20.428 1.00 79.44 300 ALA A O 1
ATOM 2290 N N . VAL A 1 301 ? 1.594 12.580 19.109 1.00 86.50 301 VAL A N 1
ATOM 2291 C CA . VAL A 1 301 ? 0.515 12.459 18.149 1.00 86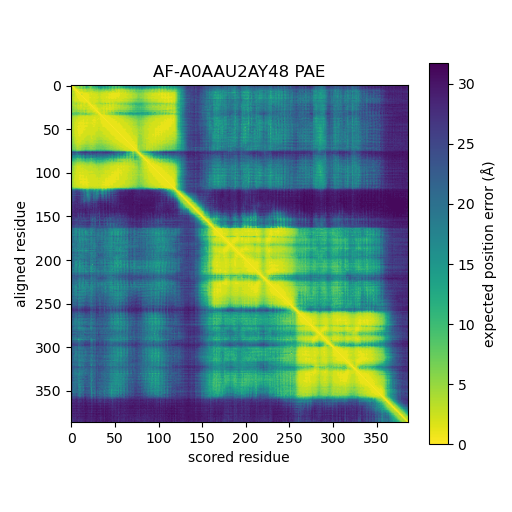.50 301 VAL A CA 1
ATOM 2292 C C . VAL A 1 301 ? 0.875 11.432 17.084 1.00 86.50 301 VAL A C 1
ATOM 2294 O O . VAL A 1 301 ? 1.858 11.568 16.353 1.00 86.50 301 VAL A O 1
ATOM 2297 N N . ARG A 1 302 ? 0.020 10.423 16.957 1.00 84.94 302 ARG A N 1
ATOM 2298 C CA . ARG A 1 302 ? 0.107 9.420 15.899 1.00 84.94 302 ARG A CA 1
ATOM 2299 C C . ARG A 1 302 ? -0.308 10.013 14.554 1.00 84.94 302 ARG A C 1
ATOM 2301 O O . ARG A 1 302 ? -1.317 10.713 14.463 1.00 84.94 302 ARG A O 1
ATOM 2308 N N . ALA A 1 303 ? 0.437 9.683 13.500 1.00 88.06 303 ALA A N 1
ATOM 2309 C CA . ALA A 1 303 ? 0.113 10.111 12.139 1.00 88.06 303 ALA A CA 1
ATOM 2310 C C . ALA A 1 303 ? -1.242 9.573 11.675 1.00 88.06 303 ALA A C 1
ATOM 2312 O O . ALA A 1 303 ? -1.981 10.278 10.995 1.00 88.06 303 ALA A O 1
ATOM 2313 N N . GLU A 1 304 ? -1.603 8.368 12.117 1.00 83.56 304 GLU A N 1
ATOM 2314 C CA . GLU A 1 304 ? -2.886 7.755 11.777 1.00 83.56 304 GLU A CA 1
ATOM 2315 C C . GLU A 1 304 ? -4.077 8.580 12.285 1.00 83.56 304 GLU A C 1
ATOM 2317 O O . GLU A 1 304 ? -5.037 8.777 11.546 1.00 83.56 304 GLU A O 1
ATOM 2322 N N . THR A 1 305 ? -3.999 9.111 13.512 1.00 89.81 305 THR A N 1
ATOM 2323 C CA . THR A 1 305 ? -5.058 9.956 14.088 1.00 89.81 305 THR A CA 1
ATOM 2324 C C . THR A 1 305 ? -5.203 11.261 13.310 1.00 89.81 305 THR A C 1
ATOM 2326 O O . THR A 1 305 ? -6.312 11.712 13.050 1.00 89.81 305 THR A O 1
ATOM 2329 N N . VAL A 1 306 ? -4.086 11.862 12.893 1.00 93.00 306 VAL A N 1
ATOM 2330 C CA . VAL A 1 306 ? -4.101 13.078 12.067 1.00 93.00 306 VAL A CA 1
ATOM 2331 C C . VAL A 1 306 ? -4.755 12.817 10.713 1.00 93.00 306 VAL A C 1
ATOM 2333 O O . VAL A 1 306 ? -5.567 13.621 10.268 1.00 93.00 306 VAL A O 1
ATOM 2336 N N . GLU A 1 307 ? -4.430 11.701 10.058 1.00 89.81 307 GLU A N 1
ATOM 2337 C CA . GLU A 1 307 ? -5.058 11.320 8.789 1.00 89.81 307 GLU A CA 1
ATOM 2338 C C . GLU A 1 307 ? -6.572 11.128 8.924 1.00 89.81 307 GLU A C 1
ATOM 2340 O O . GLU A 1 307 ? -7.310 11.550 8.036 1.00 89.81 307 GLU A O 1
ATOM 2345 N N . GLU A 1 308 ? -7.037 10.519 10.020 1.00 86.69 308 GLU A N 1
ATOM 2346 C CA . GLU A 1 308 ? -8.471 10.354 10.285 1.00 86.69 308 GLU A CA 1
ATOM 2347 C C . GLU A 1 308 ? -9.154 11.710 10.487 1.00 86.69 308 GLU A C 1
ATOM 2349 O O . GLU A 1 308 ? -10.172 11.977 9.859 1.00 86.69 308 GLU A O 1
ATOM 2354 N N . LEU A 1 309 ? -8.548 12.624 11.248 1.00 93.56 309 LEU A N 1
ATOM 2355 C CA . LEU A 1 309 ? -9.088 13.974 11.429 1.00 93.56 309 LEU A CA 1
ATOM 2356 C C . LEU A 1 309 ? -9.098 14.799 10.130 1.00 93.56 309 LEU A C 1
ATOM 2358 O O . LEU A 1 309 ? -9.962 15.658 9.961 1.00 93.56 309 LEU A O 1
ATOM 2362 N N . ILE A 1 310 ? -8.165 14.552 9.202 1.00 93.81 310 ILE A N 1
ATOM 2363 C CA . ILE A 1 310 ? -8.209 15.134 7.850 1.00 93.81 310 ILE A CA 1
ATOM 2364 C C . ILE A 1 310 ? -9.370 14.529 7.051 1.00 93.81 310 ILE A C 1
ATOM 2366 O O . ILE A 1 310 ? -10.103 15.263 6.390 1.00 93.81 310 ILE A O 1
ATOM 2370 N N . ALA A 1 311 ? -9.555 13.207 7.113 1.00 84.94 311 ALA A N 1
ATOM 2371 C CA . ALA A 1 311 ? -10.641 12.515 6.420 1.00 84.94 311 ALA A CA 1
ATOM 2372 C C . ALA A 1 311 ? -12.028 12.938 6.935 1.00 84.94 311 ALA A C 1
ATOM 2374 O O . ALA A 1 311 ? -12.939 13.142 6.135 1.00 84.94 311 ALA A O 1
ATOM 2375 N N . ASP A 1 312 ? -12.160 13.155 8.244 1.00 88.25 312 ASP A N 1
ATOM 2376 C CA . ASP A 1 312 ? -13.369 13.670 8.895 1.00 88.25 312 ASP A CA 1
ATOM 2377 C C . ASP A 1 312 ? -13.574 15.185 8.664 1.00 88.25 312 ASP A C 1
ATOM 2379 O O . ASP A 1 312 ? -14.561 15.765 9.117 1.00 88.25 312 ASP A O 1
ATOM 2383 N N . GLY A 1 313 ? -12.648 15.854 7.965 1.00 93.00 313 GLY A N 1
ATOM 2384 C CA . GLY A 1 313 ? -12.736 17.278 7.643 1.00 93.00 313 GLY A CA 1
ATOM 2385 C C . GLY A 1 313 ? -12.531 18.209 8.840 1.00 93.00 313 GLY A C 1
ATOM 2386 O O . GLY A 1 313 ? -12.909 19.379 8.776 1.00 93.00 313 GLY A O 1
ATOM 2387 N N . LEU A 1 314 ? -11.944 17.717 9.933 1.00 95.25 314 LEU A N 1
ATOM 2388 C CA . LEU A 1 314 ? -11.608 18.498 11.131 1.00 95.25 314 LEU A CA 1
ATOM 2389 C C . LEU A 1 314 ? -10.239 19.182 11.009 1.00 95.25 314 LEU A C 1
ATOM 2391 O O . LEU A 1 314 ? -10.010 20.235 11.604 1.00 95.25 314 LEU A O 1
ATOM 2395 N N . LEU A 1 315 ? -9.345 18.605 10.207 1.00 97.06 315 LEU A N 1
ATOM 2396 C CA . LEU A 1 315 ? -8.040 19.164 9.870 1.00 97.06 315 LEU A CA 1
ATOM 2397 C C . LEU A 1 315 ? -7.897 19.373 8.364 1.00 97.06 315 LEU A C 1
ATOM 2399 O O . LEU A 1 315 ? -8.462 18.639 7.556 1.00 97.06 315 LEU A O 1
ATOM 2403 N N . VAL A 1 316 ? -7.066 20.341 7.986 1.00 96.62 316 VAL A N 1
ATOM 2404 C CA . VAL A 1 316 ? -6.598 20.531 6.612 1.00 96.62 316 VAL A CA 1
ATOM 2405 C C . VAL A 1 316 ? -5.071 20.549 6.589 1.00 96.62 316 VAL A C 1
ATOM 2407 O O . VAL A 1 316 ? -4.431 21.166 7.441 1.00 96.62 316 VAL A O 1
ATOM 2410 N N . ALA A 1 317 ? -4.482 19.844 5.623 1.00 95.31 317 ALA A N 1
ATOM 2411 C CA . ALA A 1 317 ? -3.047 19.886 5.364 1.00 95.31 317 ALA A CA 1
ATOM 2412 C C . ALA A 1 317 ? -2.753 20.870 4.226 1.00 95.31 317 ALA A C 1
ATOM 2414 O O . ALA A 1 317 ? -3.396 20.809 3.177 1.00 95.31 317 ALA A O 1
ATOM 2415 N N . ASP A 1 318 ? -1.759 21.737 4.407 1.00 94.12 318 ASP A N 1
ATOM 2416 C CA . ASP A 1 318 ? -1.319 22.672 3.375 1.00 94.12 318 ASP A CA 1
ATOM 2417 C C . ASP A 1 318 ? -0.746 21.910 2.172 1.00 94.12 318 ASP A C 1
ATOM 2419 O O . ASP A 1 318 ? 0.317 21.290 2.236 1.00 94.12 318 ASP A O 1
ATOM 2423 N N . THR A 1 319 ? -1.476 21.935 1.059 1.00 89.06 319 THR A N 1
ATOM 2424 C CA . THR A 1 319 ? -1.102 21.233 -0.173 1.00 89.06 319 THR A CA 1
ATOM 2425 C C . THR A 1 319 ? -0.139 22.025 -1.051 1.00 89.06 319 THR A C 1
ATOM 2427 O O . THR A 1 319 ? 0.390 21.451 -2.003 1.00 89.06 319 THR A O 1
ATOM 2430 N N . SER A 1 320 ? 0.139 23.293 -0.724 1.00 85.50 320 SER A N 1
ATOM 2431 C CA . SER A 1 320 ? 1.086 24.129 -1.472 1.00 85.50 320 SER A CA 1
ATOM 2432 C C . SER A 1 320 ? 2.534 23.638 -1.350 1.00 85.50 320 SER A C 1
ATOM 2434 O O . SER A 1 320 ? 3.366 23.928 -2.210 1.00 85.50 320 SER A O 1
ATOM 2436 N N . VAL A 1 321 ? 2.823 22.832 -0.321 1.00 82.50 321 VAL A N 1
ATOM 2437 C CA . VAL A 1 321 ? 4.129 22.214 -0.079 1.00 82.50 321 VAL A CA 1
ATOM 2438 C C . VAL A 1 321 ? 4.071 20.710 -0.408 1.00 82.50 321 VAL A C 1
ATOM 2440 O O . VAL A 1 321 ? 3.138 20.005 0.004 1.00 82.50 321 VAL A O 1
ATOM 2443 N N . PRO A 1 322 ? 5.053 20.154 -1.144 1.00 75.88 322 PRO A N 1
ATOM 2444 C CA . PRO A 1 322 ? 5.133 18.712 -1.359 1.00 75.88 322 PRO A CA 1
ATOM 2445 C C . PRO A 1 322 ? 5.381 17.963 -0.039 1.00 75.88 322 PRO A C 1
ATOM 2447 O O . PRO A 1 322 ? 6.032 18.469 0.871 1.00 75.88 322 PRO A O 1
ATOM 2450 N N . LEU A 1 323 ? 4.908 16.716 0.044 1.00 77.19 323 LEU A N 1
ATOM 2451 C CA . LEU A 1 323 ? 4.982 15.821 1.218 1.00 77.19 323 LEU A CA 1
ATOM 2452 C C . LEU A 1 323 ? 6.408 15.337 1.579 1.00 77.19 323 LEU A C 1
ATOM 2454 O O . LEU A 1 323 ? 6.573 14.286 2.189 1.00 77.19 323 LEU A O 1
ATOM 2458 N N . GLY A 1 324 ? 7.448 16.080 1.197 1.00 72.31 324 GLY A N 1
ATOM 2459 C CA . GLY A 1 324 ? 8.841 15.750 1.482 1.00 72.31 324 GLY A CA 1
ATOM 2460 C C . GLY A 1 324 ? 9.242 16.006 2.938 1.00 72.31 324 GLY A C 1
ATOM 2461 O O . GLY A 1 324 ? 8.414 16.172 3.832 1.00 72.31 324 GLY A O 1
ATOM 2462 N N . ARG A 1 325 ? 10.556 16.091 3.177 1.00 71.88 325 ARG A N 1
ATOM 2463 C CA . ARG A 1 325 ? 11.148 16.212 4.523 1.00 71.88 325 ARG A CA 1
ATOM 2464 C C . ARG A 1 325 ? 10.677 17.442 5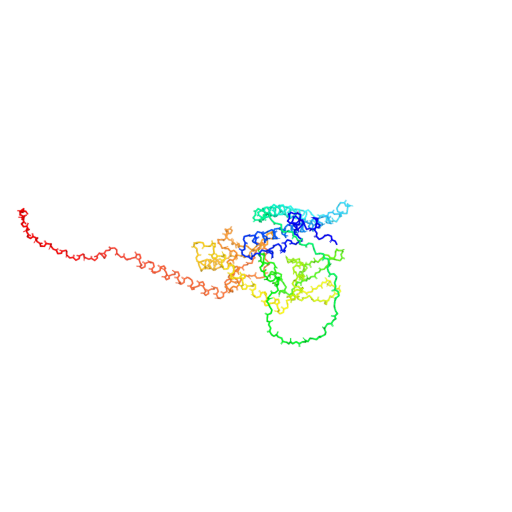.314 1.00 71.88 325 ARG A C 1
ATOM 2466 O O . ARG A 1 325 ? 10.727 17.428 6.538 1.00 71.88 325 ARG A O 1
ATOM 2473 N N . SER A 1 326 ? 10.250 18.496 4.619 1.00 81.00 326 SER A N 1
ATOM 2474 C CA . SER A 1 326 ? 9.720 19.731 5.210 1.00 81.00 326 SER A CA 1
ATOM 2475 C C . SER A 1 326 ? 8.291 19.600 5.748 1.00 81.00 326 SER A C 1
ATOM 2477 O O . SER A 1 326 ? 7.873 20.458 6.527 1.00 81.00 326 SER A O 1
ATOM 2479 N N . GLY A 1 327 ? 7.567 18.551 5.342 1.00 89.38 327 GLY A N 1
ATOM 2480 C CA . GLY A 1 327 ? 6.181 18.292 5.719 1.00 89.38 327 GLY A CA 1
ATOM 2481 C C . GLY A 1 327 ? 5.176 19.318 5.199 1.00 89.38 327 GLY A C 1
ATOM 2482 O O . GLY A 1 327 ? 5.532 20.392 4.714 1.00 89.38 327 GLY A O 1
ATOM 2483 N N . ARG A 1 328 ? 3.895 18.975 5.329 1.00 94.25 328 ARG A N 1
ATOM 2484 C CA . ARG A 1 328 ? 2.756 19.876 5.123 1.00 94.25 328 ARG A CA 1
ATOM 2485 C C . ARG A 1 328 ? 2.263 20.376 6.469 1.00 94.25 328 ARG A C 1
ATOM 2487 O O . ARG A 1 328 ? 2.023 19.559 7.357 1.00 94.25 328 ARG A O 1
ATOM 2494 N N . ALA A 1 329 ? 2.118 21.690 6.619 1.00 95.19 329 ALA A N 1
ATOM 2495 C CA . ALA A 1 329 ? 1.559 22.274 7.833 1.00 95.19 329 ALA A CA 1
ATOM 2496 C C . ALA A 1 329 ? 0.099 21.835 8.011 1.00 95.19 329 ALA A C 1
ATOM 2498 O O . ALA A 1 329 ? -0.635 21.704 7.030 1.00 95.19 329 ALA A O 1
ATOM 2499 N N . LEU A 1 330 ? -0.300 21.584 9.255 1.00 96.75 330 LEU A N 1
ATOM 2500 C CA . LEU A 1 330 ? -1.676 21.248 9.607 1.00 96.75 330 LEU A CA 1
ATOM 2501 C C . LEU A 1 330 ? -2.382 22.481 10.165 1.00 96.75 330 LEU A C 1
ATOM 2503 O O . LEU A 1 330 ? -1.782 23.288 10.874 1.00 96.75 330 LEU A O 1
ATOM 2507 N N . SER A 1 331 ? -3.664 22.624 9.857 1.00 96.94 331 SER A N 1
ATOM 2508 C CA . SER A 1 331 ? -4.518 23.679 10.404 1.00 96.94 331 SER A CA 1
ATOM 2509 C C . SER A 1 331 ? -5.902 23.130 10.725 1.00 96.94 331 SER A C 1
ATOM 2511 O O . SER A 1 331 ? -6.351 22.163 10.103 1.00 96.94 331 SER A O 1
ATOM 2513 N N . LEU A 1 332 ? -6.570 23.735 11.706 1.00 97.44 332 LEU A N 1
ATOM 2514 C CA . LEU A 1 332 ? -7.954 23.405 12.027 1.00 97.44 332 LEU A CA 1
ATOM 2515 C C . LEU A 1 332 ? -8.882 23.929 10.928 1.00 97.44 332 LEU A C 1
ATOM 2517 O O . LEU A 1 332 ? -8.674 25.008 10.374 1.00 97.44 332 LEU A O 1
ATOM 2521 N N . THR A 1 333 ? -9.915 23.158 10.609 1.00 97.31 333 THR A N 1
ATOM 2522 C CA . THR A 1 333 ? -11.069 23.679 9.870 1.00 97.31 333 THR A CA 1
ATOM 2523 C C . THR A 1 333 ? -12.041 24.342 10.853 1.00 97.31 333 THR A C 1
ATOM 2525 O O . THR A 1 333 ? -11.964 24.070 12.054 1.00 97.31 333 THR A O 1
ATOM 2528 N N . PRO A 1 334 ? -13.035 25.122 10.387 1.00 97.25 334 PRO A N 1
ATOM 2529 C CA . PRO A 1 334 ? -14.082 25.637 11.274 1.00 97.25 334 PRO A CA 1
ATOM 2530 C C . PRO A 1 334 ? -14.821 24.535 12.057 1.00 97.25 334 PRO A C 1
ATOM 2532 O O . PRO A 1 334 ? -15.254 24.748 13.188 1.00 97.25 334 PRO A O 1
ATOM 2535 N N . ALA A 1 335 ? -14.952 23.335 11.475 1.00 94.75 335 ALA A N 1
ATOM 2536 C CA . ALA A 1 335 ? -15.524 22.181 12.165 1.00 94.75 335 ALA A CA 1
ATOM 2537 C C . ALA A 1 335 ? -14.585 21.652 13.263 1.00 94.75 335 ALA A C 1
ATOM 2539 O O . ALA A 1 335 ? -15.041 21.362 14.369 1.00 94.75 335 ALA A O 1
ATOM 2540 N N . GLY A 1 336 ? -13.279 21.575 12.985 1.00 95.94 336 GLY A N 1
ATOM 2541 C CA . GLY A 1 336 ? -12.262 21.211 13.973 1.00 95.94 336 GLY A CA 1
ATOM 2542 C C . GLY A 1 336 ? -12.207 22.179 15.156 1.00 95.94 336 GLY A C 1
ATOM 2543 O O . GLY A 1 336 ? -12.173 21.734 16.302 1.00 95.94 336 GLY A O 1
ATOM 2544 N N . GLU A 1 337 ? -12.281 23.487 14.895 1.00 97.00 337 GLU A N 1
ATOM 2545 C CA . GLU A 1 337 ? -12.347 24.529 15.931 1.00 97.00 337 GLU A CA 1
ATOM 2546 C C . GLU A 1 337 ? -13.579 24.360 16.831 1.00 97.00 337 GLU A C 1
ATOM 2548 O O . GLU A 1 337 ? -13.466 24.382 18.056 1.00 97.00 337 GLU A O 1
ATOM 2553 N N . ALA A 1 338 ? -14.756 24.116 16.245 1.00 94.88 338 ALA A N 1
ATOM 2554 C CA . ALA A 1 338 ? -15.984 23.905 17.010 1.00 94.88 338 ALA A CA 1
ATOM 2555 C C . ALA A 1 338 ? -15.905 22.664 17.920 1.00 94.88 338 ALA A C 1
ATOM 2557 O O . ALA A 1 338 ? -16.360 22.700 19.067 1.00 94.88 338 ALA A O 1
ATOM 2558 N N . VAL A 1 339 ? -15.309 21.570 17.430 1.00 94.56 339 VAL A N 1
ATOM 2559 C CA . VAL A 1 339 ? -15.091 20.346 18.220 1.00 94.56 339 VAL A CA 1
ATOM 2560 C C . VAL A 1 339 ? -14.102 20.595 19.361 1.00 94.56 339 VAL A C 1
ATOM 2562 O O . VAL A 1 339 ? -14.343 20.143 20.483 1.00 94.56 339 VAL A O 1
ATOM 2565 N N . LEU A 1 340 ? -13.029 21.346 19.104 1.00 95.56 340 LEU A N 1
ATOM 2566 C CA . LEU A 1 340 ? -12.035 21.712 20.112 1.00 95.56 340 LEU A CA 1
ATOM 2567 C C . LEU A 1 340 ? -12.631 22.601 21.220 1.00 95.56 340 LEU A C 1
ATOM 2569 O O . LEU A 1 340 ? -12.410 22.363 22.406 1.00 95.56 340 LEU A O 1
ATOM 2573 N N . GLU A 1 341 ? -13.446 23.595 20.872 1.00 95.19 341 GLU A N 1
ATOM 2574 C CA . GLU A 1 341 ? -14.114 24.442 21.870 1.00 95.19 341 GLU A CA 1
ATOM 2575 C C . GLU A 1 341 ? -15.144 23.663 22.706 1.00 95.19 341 GLU A C 1
ATOM 2577 O O . GLU A 1 341 ? -15.260 23.847 23.928 1.00 95.19 341 GLU A O 1
ATOM 2582 N N . ALA A 1 342 ? -15.859 22.722 22.081 1.00 92.44 342 ALA A N 1
ATOM 2583 C CA . ALA A 1 342 ? -16.755 21.820 22.794 1.00 92.44 342 ALA A CA 1
ATOM 2584 C C . ALA A 1 342 ? -15.993 20.921 23.787 1.00 92.44 342 ALA A C 1
ATOM 2586 O O . ALA A 1 342 ? -16.447 20.750 24.926 1.00 92.44 342 ALA A O 1
ATOM 2587 N N . SER A 1 343 ? -14.824 20.391 23.402 1.00 91.94 343 SER A N 1
ATOM 2588 C CA . SER A 1 343 ? -14.003 19.544 24.278 1.00 91.94 343 SER A CA 1
ATOM 2589 C C . SER A 1 343 ? -13.418 20.331 25.458 1.00 91.94 343 SER A C 1
ATOM 2591 O O . SER A 1 343 ? -13.490 19.864 26.601 1.00 91.94 343 SER A O 1
ATOM 2593 N N . ARG A 1 344 ? -12.943 21.564 25.229 1.00 93.25 344 ARG A N 1
ATOM 2594 C CA . ARG A 1 344 ? -12.486 22.493 26.281 1.00 93.25 344 ARG A CA 1
ATOM 2595 C C . ARG A 1 344 ? -13.587 22.789 27.293 1.00 93.25 344 ARG A C 1
ATOM 2597 O O . ARG A 1 344 ? -13.371 22.694 28.504 1.00 93.25 344 ARG A O 1
ATOM 2604 N N . THR A 1 345 ? -14.792 23.086 26.809 1.00 93.12 345 THR A N 1
ATOM 2605 C CA . THR A 1 345 ? -15.957 23.358 27.663 1.00 93.12 345 THR A CA 1
ATOM 2606 C C . THR A 1 345 ? -16.336 22.137 28.505 1.00 93.12 345 THR A C 1
ATOM 2608 O O . THR A 1 345 ? -16.647 22.266 29.694 1.00 93.12 345 THR A O 1
ATOM 2611 N N . ALA A 1 346 ? -16.297 20.937 27.919 1.00 88.38 346 ALA A N 1
ATOM 2612 C CA . ALA A 1 346 ? -16.564 19.694 28.636 1.00 88.38 346 ALA A CA 1
ATOM 2613 C C . ALA A 1 346 ? -15.533 19.450 29.753 1.00 88.38 346 ALA A C 1
ATOM 2615 O O . ALA A 1 346 ? -15.926 19.208 30.898 1.00 88.38 346 ALA A O 1
ATOM 2616 N N . HIS A 1 347 ? -14.237 19.612 29.465 1.00 86.56 347 HIS A N 1
ATOM 2617 C CA . HIS A 1 347 ? -13.169 19.492 30.463 1.00 86.56 347 HIS A CA 1
ATOM 2618 C C . HIS A 1 347 ? -13.334 20.480 31.623 1.00 86.56 347 HIS A C 1
ATOM 2620 O O . HIS A 1 347 ? -13.218 20.092 32.787 1.00 86.56 347 HIS A O 1
ATOM 2626 N N . GLN A 1 348 ? -13.671 21.741 31.336 1.00 90.19 348 GLN A N 1
ATOM 2627 C CA . GLN A 1 348 ? -13.919 22.746 32.373 1.00 90.19 348 GLN A CA 1
ATOM 2628 C C . GLN A 1 348 ? -15.093 22.363 33.285 1.00 90.19 348 GLN A C 1
ATOM 2630 O O . GLN A 1 348 ? -15.006 22.522 34.505 1.00 90.19 348 GLN A O 1
ATOM 2635 N N . ARG A 1 349 ? -16.180 21.815 32.723 1.00 90.69 349 ARG A N 1
ATOM 2636 C CA . ARG A 1 349 ? -17.336 21.343 33.506 1.00 90.69 349 ARG A CA 1
ATOM 2637 C C . ARG A 1 349 ? -16.975 20.165 34.407 1.00 90.69 349 ARG A C 1
ATOM 2639 O O . ARG A 1 349 ? -17.353 20.170 35.577 1.00 90.69 349 ARG A O 1
ATOM 2646 N N . VAL A 1 350 ? -16.219 19.194 33.891 1.00 89.25 350 VAL A N 1
ATOM 2647 C CA . VAL A 1 350 ? -15.741 18.042 34.673 1.00 89.25 350 VAL A CA 1
ATOM 2648 C C . VAL A 1 350 ? -14.822 18.502 35.806 1.00 89.25 350 VAL A C 1
ATOM 2650 O O . VAL A 1 350 ? -15.033 18.119 36.955 1.00 89.25 350 VAL A O 1
ATOM 2653 N N . ALA A 1 351 ? -13.867 19.394 35.526 1.00 86.62 351 ALA A N 1
ATOM 2654 C CA . ALA A 1 351 ? -12.976 19.950 36.542 1.00 86.62 351 ALA A CA 1
ATOM 2655 C C . ALA A 1 351 ? -13.742 20.719 37.636 1.00 86.62 351 ALA A C 1
ATOM 2657 O O . ALA A 1 351 ? -13.436 20.586 38.823 1.00 86.62 351 ALA A O 1
ATOM 2658 N N . ALA A 1 352 ? -14.768 21.491 37.264 1.00 87.94 352 ALA A N 1
ATOM 2659 C CA . ALA A 1 352 ? -15.624 22.192 38.218 1.00 87.94 352 ALA A CA 1
ATOM 2660 C C . ALA A 1 352 ? -16.445 21.224 39.093 1.00 87.94 352 ALA A C 1
ATOM 2662 O O . ALA A 1 352 ? -16.567 21.446 40.299 1.00 87.94 352 ALA A O 1
ATOM 2663 N N . ALA A 1 353 ? -16.977 20.143 38.514 1.00 87.06 353 ALA A N 1
ATOM 2664 C CA . ALA A 1 353 ? -17.706 19.109 39.248 1.00 87.06 353 ALA A CA 1
ATOM 2665 C C . ALA A 1 353 ? -16.798 18.332 40.220 1.00 87.06 353 ALA A C 1
ATOM 2667 O O . ALA A 1 353 ? -17.187 18.102 41.369 1.00 87.06 353 ALA A O 1
ATOM 2668 N N . LEU A 1 354 ? -15.569 18.003 39.800 1.00 89.19 354 LEU A N 1
ATOM 2669 C CA . LEU A 1 354 ? -14.572 17.382 40.675 1.00 89.19 354 LEU A CA 1
ATOM 2670 C C . LEU A 1 354 ? -14.250 18.289 41.868 1.00 89.19 354 LEU A C 1
ATOM 2672 O O . LEU A 1 354 ? -14.334 17.843 43.007 1.00 89.19 354 LEU A O 1
ATOM 2676 N N . ARG A 1 355 ? -13.981 19.584 41.630 1.00 87.50 355 ARG A N 1
ATOM 2677 C CA . ARG A 1 355 ? -13.700 20.555 42.705 1.00 87.50 355 ARG A CA 1
ATOM 2678 C C . ARG A 1 355 ? -14.841 20.662 43.717 1.00 87.50 355 ARG A C 1
ATOM 2680 O O . ARG A 1 355 ? -14.582 20.708 44.916 1.00 87.50 355 ARG A O 1
ATOM 2687 N N . ARG A 1 356 ? -16.101 20.655 43.265 1.00 85.44 356 ARG A N 1
ATOM 2688 C CA . ARG A 1 356 ? -17.266 20.641 44.172 1.00 85.44 356 ARG A CA 1
ATOM 2689 C C . ARG A 1 356 ? -17.325 19.372 45.023 1.00 85.44 356 ARG A C 1
ATOM 2691 O O . ARG A 1 356 ? -17.684 19.459 46.189 1.00 85.44 356 ARG A O 1
ATOM 2698 N N . SER A 1 357 ? -16.929 18.229 44.467 1.00 83.12 357 SER A N 1
ATOM 2699 C CA . SER A 1 357 ? -16.950 16.940 45.173 1.00 83.12 357 SER A CA 1
ATOM 2700 C C . SER A 1 357 ? -15.817 16.804 46.197 1.00 83.12 357 SER A C 1
ATOM 2702 O O . SER A 1 357 ? -16.009 16.197 47.243 1.00 83.12 357 SER A O 1
ATOM 2704 N N . THR A 1 358 ? -14.647 17.398 45.940 1.00 79.25 358 THR A N 1
ATOM 2705 C CA . THR A 1 358 ? -13.501 17.369 46.872 1.00 79.25 358 THR A CA 1
ATOM 2706 C C . THR A 1 358 ? -13.641 18.362 48.032 1.00 79.25 358 THR A C 1
ATOM 2708 O O . THR A 1 358 ? -12.947 18.226 49.031 1.00 79.25 358 THR A O 1
ATOM 2711 N N . THR A 1 359 ? -14.540 19.347 47.927 1.00 67.75 359 THR A N 1
ATOM 2712 C CA . THR A 1 359 ? -14.764 20.360 48.979 1.00 67.75 359 THR A CA 1
ATOM 2713 C C . THR A 1 359 ? -15.934 20.000 49.909 1.00 67.75 359 THR A C 1
ATOM 2715 O O . THR A 1 359 ? -16.428 20.855 50.638 1.00 67.75 359 THR A O 1
ATOM 2718 N N . GLY A 1 360 ? -16.399 18.744 49.889 1.00 60.38 360 GLY A N 1
ATOM 2719 C CA . GLY A 1 360 ? -17.290 18.225 50.925 1.00 60.38 360 GLY A CA 1
ATOM 2720 C C . GLY A 1 360 ? -16.560 18.229 52.267 1.00 60.38 360 GLY A C 1
ATOM 2721 O O . GLY A 1 360 ? -15.637 17.446 52.473 1.00 60.38 360 GLY A O 1
ATOM 2722 N N . ASP A 1 361 ? -16.940 19.162 53.134 1.00 59.09 361 ASP A N 1
ATOM 2723 C CA . ASP A 1 361 ? -16.401 19.344 54.477 1.00 59.09 361 ASP A CA 1
ATOM 2724 C C . ASP A 1 361 ? -16.536 18.035 55.287 1.00 59.09 361 ASP A C 1
ATOM 2726 O O . ASP A 1 361 ? -17.655 17.548 55.465 1.00 59.09 361 ASP A O 1
ATOM 2730 N N . PRO A 1 362 ? -15.442 17.437 55.796 1.00 59.50 362 PRO A N 1
ATOM 2731 C CA . PRO A 1 362 ? -15.514 16.277 56.686 1.00 59.50 362 PRO A CA 1
ATOM 2732 C C . PRO A 1 362 ? -16.154 16.594 58.052 1.00 59.50 362 PRO A C 1
ATOM 2734 O O . PRO A 1 362 ? -16.252 15.702 58.894 1.00 59.50 362 PRO A O 1
ATOM 2737 N N . SER A 1 363 ? -16.584 17.837 58.296 1.00 57.22 363 SER A N 1
ATOM 2738 C CA . SER A 1 363 ? -17.190 18.254 59.565 1.00 57.22 363 SER A CA 1
ATOM 2739 C C . SER A 1 363 ? -18.685 17.962 59.693 1.00 57.22 363 SER A C 1
ATOM 2741 O O . SER A 1 363 ? -19.213 18.087 60.797 1.00 57.22 363 SER A O 1
ATOM 2743 N N . ASP A 1 364 ? -19.372 17.526 58.632 1.00 55.28 364 ASP A N 1
ATOM 2744 C CA . ASP A 1 364 ? -20.786 17.143 58.731 1.00 55.28 364 ASP A CA 1
ATOM 2745 C C . ASP A 1 364 ? -20.916 15.653 59.095 1.00 55.28 364 ASP A C 1
ATOM 2747 O O . ASP A 1 364 ? -21.355 14.801 58.322 1.00 55.28 364 ASP A O 1
ATOM 2751 N N . VAL A 1 365 ? -20.455 15.326 60.307 1.00 59.62 365 VAL A N 1
ATOM 2752 C CA . VAL A 1 365 ? -20.816 14.083 60.993 1.00 59.62 365 VAL A CA 1
ATOM 2753 C C . VAL A 1 365 ? -22.291 14.219 61.382 1.00 59.62 365 VAL A C 1
ATOM 2755 O O . VAL A 1 365 ? -22.600 15.041 62.249 1.00 59.62 365 VAL A O 1
ATOM 2758 N N . PRO A 1 366 ? -23.224 13.431 60.813 1.00 56.06 366 PRO A N 1
ATOM 2759 C CA . PRO A 1 366 ? -24.584 13.422 61.317 1.00 56.06 366 PRO A CA 1
ATOM 2760 C C . PRO A 1 366 ? -24.530 12.897 62.749 1.00 56.06 366 PRO A C 1
ATOM 2762 O O . PRO A 1 366 ? -24.093 11.771 62.997 1.00 56.06 366 PRO A O 1
ATOM 2765 N N . ALA A 1 367 ? -24.931 13.752 63.690 1.00 59.12 367 ALA A N 1
ATOM 2766 C CA . ALA A 1 367 ? -25.048 13.422 65.098 1.00 59.12 367 ALA A CA 1
ATOM 2767 C C . ALA A 1 367 ? -25.751 12.067 65.248 1.00 59.12 367 ALA A C 1
ATOM 2769 O O . ALA A 1 367 ? -26.912 11.891 64.875 1.00 59.12 367 ALA A O 1
ATOM 2770 N N . GLN A 1 368 ? -24.996 11.101 65.762 1.00 63.09 368 GLN A N 1
ATOM 2771 C CA . GLN A 1 368 ? -25.451 9.756 66.058 1.00 63.09 368 GLN A CA 1
ATOM 2772 C C . GLN A 1 368 ? -26.706 9.846 66.951 1.00 63.09 368 GLN A C 1
ATOM 2774 O O . GLN A 1 368 ? -26.636 10.465 68.018 1.00 63.09 368 GLN A O 1
ATOM 2779 N N . PRO A 1 369 ? -27.862 9.284 66.548 1.00 64.81 369 PRO A N 1
ATOM 2780 C CA . PRO A 1 369 ? -29.039 9.280 67.405 1.00 64.81 369 PRO A CA 1
ATOM 2781 C C . PRO A 1 369 ? -28.737 8.500 68.698 1.00 64.81 369 PRO A C 1
ATOM 2783 O O . PRO A 1 369 ? -28.014 7.498 68.653 1.00 64.81 369 PRO A O 1
ATOM 2786 N N . PRO A 1 370 ? -29.252 8.946 69.858 1.00 57.66 370 PRO A N 1
ATOM 2787 C CA . PRO A 1 370 ? -28.926 8.351 71.147 1.00 57.66 370 PRO A CA 1
ATOM 2788 C C . PRO A 1 370 ? -29.360 6.884 71.198 1.00 57.66 370 PRO A C 1
ATOM 2790 O O . PRO A 1 370 ? -30.507 6.539 70.913 1.00 57.66 370 PRO A O 1
ATOM 2793 N N . VAL A 1 371 ? -28.417 6.024 71.580 1.00 63.06 371 VAL A N 1
ATOM 2794 C CA . VAL A 1 371 ? -28.628 4.593 71.814 1.00 63.06 371 VAL A CA 1
ATOM 2795 C C . VAL A 1 371 ? -29.628 4.417 72.969 1.00 63.06 371 VAL A C 1
ATOM 2797 O O . VAL A 1 371 ? -29.376 4.942 74.055 1.00 63.06 371 VAL A O 1
ATOM 2800 N N . PRO A 1 372 ? -30.744 3.686 72.792 1.00 55.03 372 PRO A N 1
ATOM 2801 C CA . PRO A 1 372 ? -31.625 3.346 73.899 1.00 55.03 372 PRO A CA 1
ATOM 2802 C C . PRO A 1 372 ? -30.965 2.301 74.807 1.00 55.03 372 PRO A C 1
ATOM 2804 O O . PRO A 1 372 ? -30.506 1.248 74.364 1.00 55.03 372 PRO A O 1
ATOM 2807 N N . THR A 1 373 ? -30.938 2.611 76.099 1.00 61.19 373 THR A N 1
ATOM 2808 C CA . THR A 1 373 ? -30.501 1.750 77.201 1.00 61.19 373 THR A CA 1
ATOM 2809 C C . THR A 1 373 ? -31.247 0.405 77.174 1.00 61.19 373 THR A C 1
ATOM 2811 O O . THR A 1 373 ? -32.481 0.411 77.184 1.00 61.19 373 THR A O 1
ATOM 2814 N N . PRO A 1 374 ? -30.562 -0.755 77.184 1.00 52.91 374 PRO A N 1
ATOM 2815 C CA . PRO A 1 374 ? -31.240 -2.037 77.291 1.00 52.91 374 PRO A CA 1
ATOM 2816 C C . PRO A 1 374 ? -31.762 -2.230 78.718 1.00 52.91 374 PRO A C 1
ATOM 2818 O O . PRO A 1 374 ? -30.999 -2.267 79.685 1.00 52.91 374 PRO A O 1
ATOM 2821 N N . ALA A 1 375 ? -33.084 -2.341 78.837 1.00 51.41 375 ALA A N 1
ATOM 2822 C CA . ALA A 1 375 ? -33.766 -2.731 80.060 1.00 51.41 375 ALA A CA 1
ATOM 2823 C C . ALA A 1 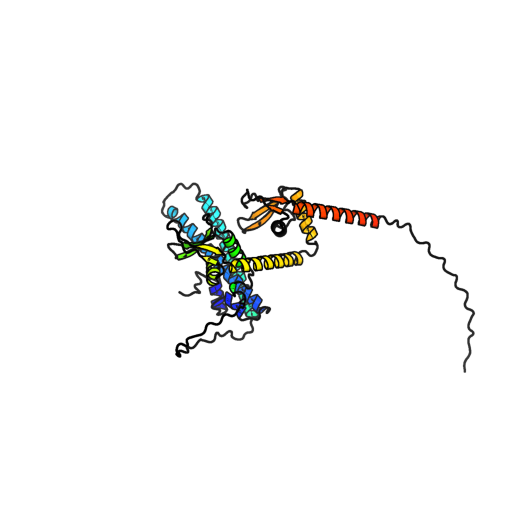375 ? -33.393 -4.170 80.456 1.00 51.41 375 ALA A C 1
ATOM 2825 O O . ALA A 1 375 ? -33.261 -5.061 79.618 1.00 51.41 375 ALA A O 1
ATOM 2826 N N . ALA A 1 376 ? -33.229 -4.367 81.761 1.00 48.00 376 ALA A N 1
ATOM 2827 C CA . ALA A 1 376 ? -32.852 -5.613 82.405 1.00 48.00 376 ALA A CA 1
ATOM 2828 C C . ALA A 1 376 ? -33.779 -6.790 82.043 1.00 48.00 376 ALA A C 1
ATOM 2830 O O . ALA A 1 376 ? -34.999 -6.713 82.195 1.00 48.00 376 ALA A O 1
ATOM 2831 N N . HIS A 1 377 ? -33.183 -7.918 81.650 1.00 51.03 377 HIS A N 1
ATOM 2832 C CA . HIS A 1 377 ? -33.853 -9.217 81.640 1.00 51.03 377 HIS A CA 1
ATOM 2833 C C . HIS A 1 377 ? -34.008 -9.746 83.077 1.00 51.03 377 HIS A C 1
ATOM 2835 O O . HIS A 1 377 ? -33.007 -9.832 83.795 1.00 51.03 377 HIS A O 1
ATOM 2841 N N . PRO A 1 378 ? -35.212 -10.161 83.513 1.00 55.91 378 PRO A N 1
ATOM 2842 C CA . PRO A 1 378 ? -35.362 -10.937 84.731 1.00 55.91 378 PRO A CA 1
ATOM 2843 C C . PRO A 1 378 ? -35.005 -12.411 84.493 1.00 55.91 378 PRO A C 1
ATOM 2845 O O . PRO A 1 378 ? -35.274 -12.997 83.444 1.00 55.91 378 PRO A O 1
ATOM 2848 N N . ALA A 1 379 ? -34.384 -12.985 85.519 1.00 49.62 379 ALA A N 1
ATOM 2849 C CA . ALA A 1 379 ? -33.835 -14.328 85.591 1.00 49.62 379 ALA A CA 1
ATOM 2850 C C . ALA A 1 379 ? -34.873 -15.442 85.358 1.00 49.62 379 ALA A C 1
ATOM 2852 O O . ALA A 1 379 ? -35.907 -15.503 86.026 1.00 49.62 379 ALA A O 1
ATOM 2853 N N . ALA A 1 380 ? -34.536 -16.389 84.478 1.00 47.12 380 ALA A N 1
ATOM 2854 C CA . ALA A 1 380 ? -35.216 -17.674 84.373 1.00 47.12 380 ALA A CA 1
ATOM 2855 C C . ALA A 1 380 ? -34.596 -18.684 85.358 1.00 47.12 380 ALA A C 1
ATOM 2857 O O . ALA A 1 380 ? -33.384 -18.893 85.392 1.00 47.12 380 ALA A O 1
ATOM 2858 N N . ARG A 1 381 ? -35.464 -19.286 86.179 1.00 51.97 381 ARG A N 1
ATOM 2859 C CA . ARG A 1 381 ? -35.177 -20.336 87.169 1.00 51.97 381 ARG A CA 1
ATOM 2860 C C . ARG A 1 381 ? -34.616 -21.617 86.526 1.00 51.97 381 ARG A C 1
ATOM 2862 O O . ARG A 1 381 ? -35.092 -22.000 85.458 1.00 51.97 381 ARG A O 1
ATOM 2869 N N . PRO A 1 382 ? -33.740 -22.365 87.222 1.00 57.25 382 PRO A N 1
ATOM 2870 C CA . PRO A 1 382 ? -33.384 -23.722 86.831 1.00 57.25 382 PRO A CA 1
ATOM 2871 C C . PRO A 1 382 ? -34.495 -24.691 87.259 1.00 57.25 382 PRO A C 1
ATOM 2873 O O . PRO A 1 382 ? -34.875 -24.729 88.431 1.00 57.25 382 PRO A O 1
ATOM 2876 N N . SER A 1 383 ? -35.012 -25.481 86.316 1.00 53.41 383 SER A N 1
ATOM 2877 C CA . SER A 1 383 ? -35.871 -26.628 86.625 1.00 53.41 383 SER A CA 1
ATOM 2878 C C . SER A 1 383 ? -35.086 -27.927 86.519 1.00 53.41 383 SER A C 1
ATOM 2880 O O . SER A 1 383 ? -34.264 -28.133 85.631 1.00 53.41 383 SER A O 1
ATOM 2882 N N . ARG A 1 384 ? -35.346 -28.754 87.522 1.00 52.22 384 ARG A N 1
ATOM 2883 C CA . ARG A 1 384 ? -34.669 -29.966 87.957 1.00 52.22 384 ARG A CA 1
ATOM 2884 C C . ARG A 1 384 ? -35.336 -31.187 87.311 1.00 52.22 384 ARG A C 1
ATOM 2886 O O . ARG A 1 384 ? -36.556 -31.271 87.321 1.00 52.22 384 ARG A O 1
ATOM 2893 N N . ILE A 1 385 ? -34.495 -32.073 86.780 1.00 56.81 385 ILE A N 1
ATOM 2894 C CA . ILE A 1 385 ? -34.584 -33.542 86.638 1.00 56.81 385 ILE A CA 1
ATOM 2895 C C . ILE A 1 385 ? -35.936 -34.203 86.984 1.00 56.81 385 ILE A C 1
ATOM 2897 O O . ILE A 1 385 ? -36.374 -34.122 88.133 1.00 56.81 385 ILE A O 1
ATOM 2901 N N . HIS A 1 386 ? -36.464 -34.993 86.039 1.00 53.91 386 HIS A N 1
ATOM 2902 C CA . HIS A 1 386 ? -36.727 -36.425 86.246 1.00 53.91 386 HIS A CA 1
ATOM 2903 C C . HIS A 1 386 ? -36.589 -37.223 84.953 1.00 53.91 386 HIS A C 1
ATOM 2905 O O . HIS A 1 386 ? -37.036 -36.708 83.905 1.00 53.91 386 HIS A O 1
#

Nearest PDB structures (foldseek):
  3tul-assembly5_B  TM=4.576E-01  e=3.761E+00  Salmonella enterica subsp. enterica serovar Typhimurium

Foldseek 3Di:
DQPLDCLQQVLCVVCCVLVVDNALVCQLVVDDCPDPLSVLSVQLNVLSVQLNVLSVVLVVLVVVVCVLCVCVVVVNDDPCVCVVVVCVVSVVLNVVSVVSSVVSVVSSVVSSVVSVVPPPPDDPPDDPPDDDDDDDDDDDDDDDDDDDPDPDDPLLPDDPPCQLLVVLVVQQVQFKWWAADPPPRDIFIAGVVRHGDPHDSVSVVVCVVSVQKDWAPPDDPVHGTTGIHGDPNVVVSSVVVVVVVLVVLVVVVVVPCPDDDLLRLLLLVLVLLVVWQWFWAADPSPRDIAIDGPVRPGPPRGPSSVVVCVVVVQKDWAPVDDRHPVGTTIHGDPNVVVSNVVVVVVVVVVVVVVVVVVPPDPPPPPPDPDDDDDDDDDDDDDDDDD

Sequence (386 aa):
MNPYNPLKKPGAHLVHDRLGAENPRALPAGHLPDSPLAHLARMVSTAARDVDLLHHDLTVRAQLLIERLEPIARGESPAMHGVNGVLQSTGLQVELIAARHGAAYQQLTHAINAYEQCAPAGPLAPAPAHGHRRDNPPATGRQQPGDELSPLSPAARHDPKGFDRRALQDIKRGDLWLRETPRHRDKYLAYGSGEWADAFPETVTDLIADGLVAADTSTSVQQPGHLLSLTAQGALVLEVLEGEHTAERRRTLYRSADDLSPQALASEVLEAVDRGGLRICRDILYHFNYIACDSGKGAAVRAETVEELIADGLLVADTSVPLGRSGRALSLTPAGEAVLEASRTAHQRVAAALRRSTTGDPSDVPAQPPVPTPAAHPAARPSRIH